Protein AF-0000000084490046 (afdb_homodimer)

Secondary structure (DSSP, 8-state):
---GGG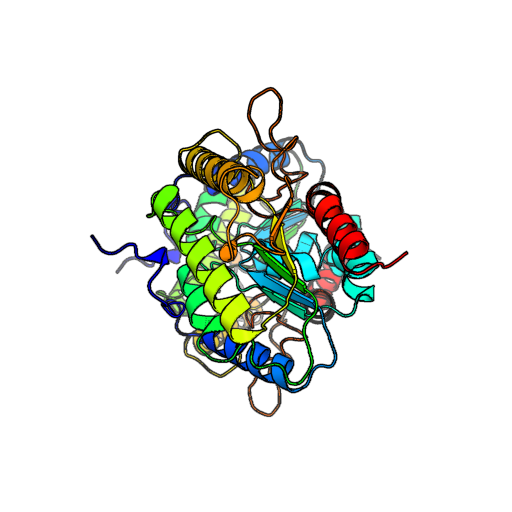S--PPP-SSSS-HHHHHHHHHHHHHHH----EEEEESHHHHHHTTSHHHHHTGGGG-EEEEE-TT--HHHHHHHIIIIIT--SS---EEEEE--TT-TTS-HHHHHHHHHHHHHHHHHHHSS-EEEEEPPPP-SSS--HHHHHHHHHHHHHHHHHH-GGG--TTTTTEEEE---TT-B-TTSPBPTTTBTTSSSBPHHHHHHHHHHHHHHHHHHTT--/---GGGS--PPP-SSSS-HHHHHHHHHHHHHHH----EEEEESHHHHHHTTSHHHHHTGGGG-EEEEE-TT--HHHHHHHIIIIIT--SS---EEEEE--TT-TTS-HHHHHHHHHHHHHHHHHHHSS-EEEEEPPPP-SSS--HHHHHHHHHHHHHHHHHH-GGG--TTTTTEEEE---TT-B-TTSPBPTTTBTTSSSBPHHHHHHHHHHHHHHHHHHTT--

Structure (mmCIF, N/CA/C/O backbone):
data_AF-0000000084490046-model_v1
#
loop_
_entity.id
_entity.type
_entity.pdbx_description
1 polymer Lipase
#
loop_
_atom_site.group_PDB
_atom_site.id
_atom_site.type_symbol
_atom_site.label_atom_id
_atom_site.label_alt_id
_atom_site.label_comp_id
_atom_site.label_asym_id
_atom_site.label_entity_id
_atom_site.label_seq_id
_atom_site.pdbx_PDB_ins_code
_atom_site.Cartn_x
_atom_site.Cartn_y
_atom_site.Cartn_z
_atom_site.occupancy
_atom_site.B_iso_or_equiv
_atom_site.auth_seq_id
_atom_site.auth_comp_id
_atom_site.auth_asym_id
_atom_site.auth_atom_id
_atom_site.pdbx_PDB_model_num
ATOM 1 N N . MET A 1 1 ? -1.605 -8.266 -32.5 1 60.28 1 MET A N 1
ATOM 2 C CA . MET A 1 1 ? -0.76 -7.512 -31.578 1 60.28 1 MET A CA 1
ATOM 3 C C . MET A 1 1 ? -0.162 -8.43 -30.516 1 60.28 1 MET A C 1
ATOM 5 O O . MET A 1 1 ? -0.774 -9.438 -30.141 1 60.28 1 MET A O 1
ATOM 9 N N . ASN A 1 2 ? 1.108 -8.328 -30.219 1 89.94 2 ASN A N 1
ATOM 10 C CA . ASN A 1 2 ? 1.726 -9.289 -29.312 1 89.94 2 ASN A CA 1
ATOM 11 C C . ASN A 1 2 ? 1.212 -9.117 -27.891 1 89.94 2 ASN A C 1
ATOM 13 O O . ASN A 1 2 ? 0.975 -7.996 -27.438 1 89.94 2 ASN A O 1
ATOM 17 N N . ASN A 1 3 ? 0.562 -10.055 -27.297 1 97.56 3 ASN A N 1
ATOM 18 C CA . ASN A 1 3 ? 0.112 -10.086 -25.906 1 97.56 3 ASN A CA 1
ATOM 19 C C . ASN A 1 3 ? 1.196 -9.586 -24.953 1 97.56 3 ASN A C 1
ATOM 21 O O . ASN A 1 3 ? 2.189 -10.281 -24.719 1 97.56 3 ASN A O 1
ATOM 25 N N . PRO A 1 4 ? 1.03 -8.344 -24.469 1 97.94 4 PRO A N 1
ATOM 26 C CA . PRO A 1 4 ? 2.09 -7.805 -23.625 1 97.94 4 PRO A CA 1
ATOM 27 C C . PRO A 1 4 ? 2.312 -8.633 -22.359 1 97.94 4 PRO A C 1
ATOM 29 O O . PRO A 1 4 ? 3.396 -8.594 -21.766 1 97.94 4 PRO A O 1
ATOM 32 N N . CYS A 1 5 ? 1.372 -9.344 -21.922 1 98.56 5 CYS A N 1
ATOM 33 C CA . CYS A 1 5 ? 1.438 -10.109 -20.672 1 98.56 5 CYS A CA 1
ATOM 34 C C . CYS A 1 5 ? 2.436 -11.25 -20.797 1 98.56 5 CYS A C 1
ATOM 36 O O . CYS A 1 5 ? 2.852 -11.828 -19.781 1 98.56 5 CYS A O 1
ATOM 38 N N . VAL A 1 6 ? 2.793 -11.633 -22.016 1 98.69 6 VAL A N 1
ATOM 39 C CA . VAL A 1 6 ? 3.684 -12.773 -22.172 1 98.69 6 VAL A CA 1
ATOM 40 C C . VAL A 1 6 ? 5.082 -12.297 -22.547 1 98.69 6 VAL A C 1
ATOM 42 O O . VAL A 1 6 ? 5.953 -13.102 -22.891 1 98.69 6 VAL A O 1
ATOM 45 N N . ILE A 1 7 ? 5.312 -11.016 -22.547 1 98.62 7 ILE A N 1
ATOM 46 C CA . ILE A 1 7 ? 6.625 -10.43 -22.797 1 98.62 7 ILE A CA 1
ATOM 47 C C . ILE A 1 7 ? 7.242 -9.953 -21.484 1 98.62 7 ILE A C 1
ATOM 49 O O . ILE A 1 7 ? 6.793 -8.961 -20.906 1 98.62 7 ILE A O 1
ATOM 53 N N . PRO A 1 8 ? 8.234 -10.695 -21.047 1 98.75 8 PRO A N 1
ATOM 54 C CA . PRO A 1 8 ? 8.867 -10.258 -19.812 1 98.75 8 PRO A CA 1
ATOM 55 C C . PRO A 1 8 ? 9.289 -8.789 -19.844 1 98.75 8 PRO A C 1
ATOM 57 O O . PRO A 1 8 ? 10.031 -8.375 -20.734 1 98.75 8 PRO A O 1
ATOM 60 N N . THR A 1 9 ? 8.836 -8.016 -18.922 1 98.75 9 THR A N 1
ATOM 61 C CA . THR A 1 9 ? 9.094 -6.578 -18.891 1 98.75 9 THR A CA 1
ATOM 62 C C . THR A 1 9 ? 9.406 -6.109 -17.469 1 98.75 9 THR A C 1
ATOM 64 O O . THR A 1 9 ? 8.648 -6.387 -16.531 1 98.75 9 THR A O 1
ATOM 67 N N . PRO A 1 10 ? 10.523 -5.457 -17.234 1 98.31 10 PRO A N 1
ATOM 68 C CA . PRO A 1 10 ? 10.805 -4.941 -15.891 1 98.31 10 PRO A CA 1
ATOM 69 C C . PRO A 1 10 ? 9.844 -3.826 -15.477 1 98.31 10 PRO A C 1
ATOM 71 O O . PRO A 1 10 ? 9.281 -3.145 -16.328 1 98.31 10 PRO A O 1
ATOM 74 N N . GLY A 1 11 ? 9.664 -3.705 -14.172 1 96.88 11 GLY A N 1
ATOM 75 C CA . GLY A 1 11 ? 8.859 -2.594 -13.688 1 96.88 11 GLY A CA 1
ATOM 76 C C . GLY A 1 11 ? 9.414 -1.238 -14.078 1 96.88 11 GLY A C 1
ATOM 77 O O . GLY A 1 11 ? 10.625 -1.017 -14.008 1 96.88 11 GLY A O 1
ATOM 78 N N . GLU A 1 12 ? 8.562 -0.407 -14.508 1 93.19 12 GLU A N 1
ATOM 79 C CA . GLU A 1 12 ? 9 0.938 -14.867 1 93.19 12 GLU A CA 1
ATOM 80 C C . GLU A 1 12 ? 9.273 1.781 -13.625 1 93.19 12 GLU A C 1
ATOM 82 O O . GLU A 1 12 ? 8.484 1.776 -12.68 1 93.19 12 GLU A O 1
ATOM 87 N N . ASP A 1 13 ? 10.383 2.43 -13.594 1 93.94 13 ASP A N 1
ATOM 88 C CA . ASP A 1 13 ? 10.711 3.34 -12.5 1 93.94 13 ASP A CA 1
ATOM 89 C C . ASP A 1 13 ? 10.25 4.762 -12.812 1 93.94 13 ASP A C 1
ATOM 91 O O . ASP A 1 13 ? 11.07 5.66 -12.992 1 93.94 13 ASP A O 1
ATOM 95 N N . THR A 1 14 ? 9.023 5.023 -12.719 1 87.44 14 THR A N 1
ATOM 96 C CA . THR A 1 14 ? 8.438 6.297 -13.117 1 87.44 14 THR A CA 1
ATOM 97 C C . THR A 1 14 ? 8.836 7.406 -12.148 1 87.44 14 THR A C 1
ATOM 99 O O . THR A 1 14 ? 8.93 8.57 -12.531 1 87.44 14 THR A O 1
ATOM 102 N N . VAL A 1 15 ? 9.133 7.066 -10.953 1 89.62 15 VAL A N 1
ATOM 103 C CA . VAL A 1 15 ? 9.461 8.039 -9.922 1 89.62 15 VAL A CA 1
ATOM 104 C C . VAL A 1 15 ? 10.953 8.359 -9.969 1 89.62 15 VAL A C 1
ATOM 106 O O . VAL A 1 15 ? 11.359 9.516 -9.797 1 89.62 15 VAL A O 1
ATOM 109 N N . GLY A 1 16 ? 11.742 7.379 -10.195 1 94.5 16 GLY A N 1
ATOM 110 C CA . GLY A 1 16 ? 13.18 7.574 -10.281 1 94.5 16 GLY A CA 1
ATOM 111 C C . GLY A 1 16 ? 13.906 7.305 -8.977 1 94.5 16 GLY A C 1
ATOM 112 O O . GLY A 1 16 ? 15.039 7.738 -8.789 1 94.5 16 GLY A O 1
ATOM 113 N N . ASP A 1 17 ? 13.211 6.59 -8.055 1 96.56 17 ASP A N 1
ATOM 114 C CA . ASP A 1 17 ? 13.867 6.312 -6.777 1 96.56 17 ASP A CA 1
ATOM 115 C C . ASP A 1 17 ? 14.375 4.875 -6.723 1 96.56 17 ASP A C 1
ATOM 117 O O . ASP A 1 17 ? 14.859 4.422 -5.684 1 96.56 17 ASP A O 1
ATOM 121 N N . GLY A 1 18 ? 14.234 4.125 -7.793 1 97.88 18 GLY A N 1
ATOM 122 C CA . GLY A 1 18 ? 14.906 2.852 -8.008 1 97.88 18 GLY A CA 1
ATOM 123 C C . GLY A 1 18 ? 14.375 1.741 -7.117 1 97.88 18 GLY A C 1
ATOM 124 O O . GLY A 1 18 ? 15.039 0.719 -6.934 1 97.88 18 GLY A O 1
ATOM 125 N N . ARG A 1 19 ? 13.211 1.891 -6.566 1 98.44 19 ARG A N 1
ATOM 126 C CA . ARG A 1 19 ? 12.719 0.998 -5.523 1 98.44 19 ARG A CA 1
ATOM 127 C C . ARG A 1 19 ? 12.43 -0.391 -6.082 1 98.44 19 ARG A C 1
ATOM 129 O O . ARG A 1 19 ? 12.695 -1.399 -5.422 1 98.44 19 ARG A O 1
ATOM 136 N N . TRP A 1 20 ? 11.906 -0.449 -7.285 1 98.62 20 TRP A N 1
ATOM 137 C CA . TRP A 1 20 ? 11.531 -1.734 -7.867 1 98.62 20 TRP A CA 1
ATOM 138 C C . TRP A 1 20 ? 12.75 -2.633 -8.031 1 98.62 20 TRP A C 1
ATOM 140 O O . TRP A 1 20 ? 12.742 -3.787 -7.598 1 98.62 20 TRP A O 1
ATOM 150 N N . MET A 1 21 ? 13.805 -2.086 -8.586 1 98.69 21 MET A N 1
ATOM 151 C CA . MET A 1 21 ? 15.016 -2.869 -8.805 1 98.69 21 MET A CA 1
ATOM 152 C C . MET A 1 21 ? 15.695 -3.197 -7.477 1 98.69 21 MET A C 1
ATOM 154 O O . MET A 1 21 ? 16.281 -4.266 -7.324 1 98.69 21 MET A O 1
ATOM 158 N N . SER A 1 22 ? 15.578 -2.246 -6.496 1 98.81 22 SER A N 1
ATOM 159 C CA . SER A 1 22 ? 16.125 -2.52 -5.168 1 98.81 22 SER A CA 1
ATOM 160 C C . SER A 1 22 ? 15.43 -3.713 -4.523 1 98.81 22 SER A C 1
ATOM 162 O O . SER A 1 22 ? 16.078 -4.555 -3.9 1 98.81 22 SER A O 1
ATOM 164 N N . MET A 1 23 ? 14.117 -3.822 -4.672 1 98.81 23 MET A N 1
ATOM 165 C CA . MET A 1 23 ? 13.375 -4.953 -4.121 1 98.81 23 MET A CA 1
ATOM 166 C C . MET A 1 23 ? 13.719 -6.242 -4.859 1 98.81 23 MET A C 1
ATOM 168 O O . MET A 1 23 ? 13.922 -7.285 -4.234 1 98.81 23 MET A O 1
ATOM 172 N N . HIS A 1 24 ? 13.781 -6.133 -6.203 1 98.81 24 HIS A N 1
ATOM 173 C CA . HIS A 1 24 ? 14.203 -7.293 -6.984 1 98.81 24 HIS A CA 1
ATOM 174 C C . HIS A 1 24 ? 15.562 -7.805 -6.527 1 98.81 24 HIS A C 1
ATOM 176 O O . HIS A 1 24 ? 15.742 -9.008 -6.336 1 98.81 24 HIS A O 1
ATOM 182 N N . ALA A 1 25 ? 16.516 -6.887 -6.328 1 98.75 25 ALA A N 1
ATOM 183 C CA . ALA A 1 25 ? 17.844 -7.262 -5.883 1 98.75 25 ALA A CA 1
ATOM 184 C C . ALA A 1 25 ? 17.797 -7.945 -4.516 1 98.75 25 ALA A C 1
ATOM 186 O O . ALA A 1 25 ? 18.484 -8.945 -4.293 1 98.75 25 ALA A O 1
ATOM 187 N N . ARG A 1 26 ? 17.062 -7.418 -3.676 1 98.69 26 ARG A N 1
ATOM 188 C CA . ARG A 1 26 ? 16.922 -8.016 -2.352 1 98.69 26 ARG A CA 1
ATOM 189 C C . ARG A 1 26 ? 16.359 -9.43 -2.443 1 98.69 26 ARG A C 1
ATOM 191 O O . ARG A 1 26 ? 16.844 -10.344 -1.777 1 98.69 26 ARG A O 1
ATOM 198 N N . PHE A 1 27 ? 15.312 -9.594 -3.299 1 98.75 27 PHE A N 1
ATOM 199 C CA . PHE A 1 27 ? 14.664 -10.898 -3.443 1 98.75 27 PHE A CA 1
ATOM 200 C C . PHE A 1 27 ? 15.633 -11.914 -4.047 1 98.75 27 PHE A C 1
ATOM 202 O O . PHE A 1 27 ? 15.648 -13.078 -3.641 1 98.75 27 PHE A O 1
ATOM 209 N N . MET A 1 28 ? 16.438 -11.461 -4.977 1 98.5 28 MET A N 1
ATOM 210 C CA . MET A 1 28 ? 17.453 -12.344 -5.547 1 98.5 28 MET A CA 1
ATOM 211 C C . MET A 1 28 ? 18.422 -12.828 -4.477 1 98.5 28 MET A C 1
ATOM 213 O O . MET A 1 28 ? 18.781 -14.008 -4.441 1 98.5 28 MET A O 1
ATOM 217 N N . GLN A 1 29 ? 18.797 -11.898 -3.676 1 98.06 29 GLN A N 1
ATOM 218 C CA . GLN A 1 29 ? 19.719 -12.25 -2.6 1 98.06 29 GLN A CA 1
ATOM 219 C C . GLN A 1 29 ? 19.062 -13.195 -1.6 1 98.06 29 GLN A C 1
ATOM 221 O O . GLN A 1 29 ? 19.688 -14.164 -1.149 1 98.06 29 GLN A O 1
ATOM 226 N N . GLU A 1 30 ? 17.859 -12.969 -1.273 1 97.5 30 GLU A N 1
ATOM 227 C CA . GLU A 1 30 ? 17.125 -13.836 -0.354 1 97.5 30 GLU A CA 1
ATOM 228 C C . GLU A 1 30 ? 16.969 -15.242 -0.922 1 97.5 30 GLU A C 1
ATOM 230 O O . GLU A 1 30 ? 17.109 -16.234 -0.197 1 97.5 30 GLU A O 1
ATOM 235 N N . ALA A 1 31 ? 16.688 -15.289 -2.174 1 97.56 31 ALA A N 1
ATOM 236 C CA . ALA A 1 31 ? 16.531 -16.594 -2.826 1 97.56 31 ALA A CA 1
ATOM 237 C C . ALA A 1 31 ? 17.797 -17.422 -2.691 1 97.56 31 ALA A C 1
ATOM 239 O O . ALA A 1 31 ? 17.734 -18.625 -2.438 1 97.56 31 ALA A O 1
ATOM 240 N N . LYS A 1 32 ? 18.906 -16.844 -2.77 1 96.5 32 LYS A N 1
ATOM 241 C CA . LYS A 1 32 ? 20.188 -17.531 -2.789 1 96.5 32 LYS A CA 1
ATOM 242 C C . LYS A 1 32 ? 20.625 -17.922 -1.381 1 96.5 32 LYS A C 1
ATOM 244 O O . LYS A 1 32 ? 21.438 -18.828 -1.205 1 96.5 32 LYS A O 1
ATOM 249 N N . THR A 1 33 ? 20.062 -17.234 -0.429 1 95.81 33 THR A N 1
ATOM 250 C CA . THR A 1 33 ? 20.625 -17.422 0.901 1 95.81 33 THR A CA 1
ATOM 251 C C . THR A 1 33 ? 19.609 -18.062 1.839 1 95.81 33 THR A C 1
ATOM 253 O O . THR A 1 33 ? 19.953 -18.422 2.969 1 95.81 33 THR A O 1
ATOM 256 N N . THR A 1 34 ? 18.453 -18.266 1.389 1 93 34 THR A N 1
ATOM 257 C CA . THR A 1 34 ? 17.391 -18.734 2.281 1 93 34 THR A CA 1
ATOM 258 C C . THR A 1 34 ? 17.375 -20.266 2.355 1 93 34 THR A C 1
ATOM 260 O O . THR A 1 34 ? 17.953 -20.938 1.499 1 93 34 THR A O 1
ATOM 263 N N . GLU A 1 35 ? 16.688 -20.75 3.441 1 94.56 35 GLU A N 1
ATOM 264 C CA . GLU A 1 35 ? 16.406 -22.172 3.57 1 94.56 35 GLU A CA 1
ATOM 265 C C . GLU A 1 35 ? 14.906 -22.438 3.414 1 94.56 35 GLU A C 1
ATOM 267 O O . GLU A 1 35 ? 14.469 -23.594 3.498 1 94.56 35 GLU A O 1
ATOM 272 N N . SER A 1 36 ? 14.188 -21.422 3.109 1 95.31 36 SER A N 1
ATOM 273 C CA . SER A 1 36 ? 12.742 -21.547 2.932 1 95.31 36 SER A CA 1
ATOM 274 C C . SER A 1 36 ? 12.406 -22.359 1.684 1 95.31 36 SER A C 1
ATOM 276 O O . SER A 1 36 ? 13.078 -22.234 0.659 1 95.31 36 SER A O 1
ATOM 278 N N . GLU A 1 37 ? 11.312 -23.125 1.778 1 96.88 37 GLU A N 1
ATOM 279 C CA . GLU A 1 37 ? 10.953 -24 0.67 1 96.88 37 GLU A CA 1
ATOM 280 C C . GLU A 1 37 ? 9.648 -23.562 0.018 1 96.88 37 GLU A C 1
ATOM 282 O O . GLU A 1 37 ? 9.125 -24.25 -0.867 1 96.88 37 GLU A O 1
ATOM 287 N N . ILE A 1 38 ? 9.062 -22.469 0.52 1 98.12 38 ILE A N 1
ATOM 288 C CA . ILE A 1 38 ? 7.805 -21.938 0.001 1 98.12 38 ILE A CA 1
ATOM 289 C C . ILE A 1 38 ? 7.969 -20.453 -0.332 1 98.12 38 ILE A C 1
ATOM 291 O O . ILE A 1 38 ? 8.531 -19.703 0.456 1 98.12 38 ILE A O 1
ATOM 295 N N . VAL A 1 39 ? 7.516 -20.047 -1.464 1 98.5 39 VAL A N 1
ATOM 296 C CA . VAL A 1 39 ? 7.621 -18.641 -1.855 1 98.5 39 VAL A CA 1
ATOM 297 C C . VAL A 1 39 ? 6.27 -18.141 -2.357 1 98.5 39 VAL A C 1
ATOM 299 O O . VAL A 1 39 ? 5.59 -18.828 -3.125 1 98.5 39 VAL A O 1
ATOM 302 N N . PHE A 1 40 ? 5.824 -17.062 -1.819 1 98.88 40 PHE A N 1
ATOM 303 C CA . PHE A 1 40 ? 4.734 -16.281 -2.383 1 98.88 40 PHE A CA 1
ATOM 304 C C . PHE A 1 40 ? 5.27 -15.219 -3.346 1 98.88 40 PHE A C 1
ATOM 306 O O . PHE A 1 40 ? 6.199 -14.484 -3.014 1 98.88 40 PHE A O 1
ATOM 313 N N . ILE A 1 41 ? 4.746 -15.125 -4.559 1 98.94 41 ILE A N 1
ATOM 314 C CA . ILE A 1 41 ? 5.219 -14.156 -5.539 1 98.94 41 ILE A CA 1
ATOM 315 C C . ILE A 1 41 ? 4.023 -13.484 -6.211 1 98.94 41 ILE A C 1
ATOM 317 O O . ILE A 1 41 ? 3.025 -14.133 -6.52 1 98.94 41 ILE A O 1
ATOM 321 N N . GLY A 1 42 ? 4.078 -12.141 -6.32 1 98.88 42 GLY A N 1
ATOM 322 C CA . GLY A 1 42 ? 2.947 -11.461 -6.934 1 98.88 42 GLY A CA 1
ATOM 323 C C . GLY A 1 42 ? 2.977 -9.953 -6.738 1 98.88 42 GLY A C 1
ATOM 324 O O . GLY A 1 42 ? 4.043 -9.344 -6.773 1 98.88 42 GLY A O 1
ATOM 325 N N . ASP A 1 43 ? 1.81 -9.367 -6.645 1 98.81 43 ASP A N 1
ATOM 326 C CA . ASP A 1 43 ? 1.662 -7.91 -6.645 1 98.81 43 ASP A CA 1
ATOM 327 C C . ASP A 1 43 ? 1.486 -7.375 -5.227 1 98.81 43 ASP A C 1
ATOM 329 O O . ASP A 1 43 ? 2.051 -7.926 -4.277 1 98.81 43 ASP A O 1
ATOM 333 N N . SER A 1 44 ? 0.809 -6.242 -5.023 1 98.75 44 SER A N 1
ATOM 334 C CA . SER A 1 44 ? 0.678 -5.559 -3.74 1 98.75 44 SER A CA 1
ATOM 335 C C . SER A 1 44 ? -0.131 -6.395 -2.752 1 98.75 44 SER A C 1
ATOM 337 O O . SER A 1 44 ? 0.058 -6.285 -1.538 1 98.75 44 SER A O 1
ATOM 339 N N . ILE A 1 45 ? -1.032 -7.238 -3.291 1 98.88 45 ILE A N 1
ATOM 340 C CA . ILE A 1 45 ? -1.843 -8.055 -2.396 1 98.88 45 ILE A CA 1
ATOM 341 C C . ILE A 1 45 ? -0.955 -9.07 -1.678 1 98.88 45 ILE A C 1
ATOM 343 O O . ILE A 1 45 ? -1.083 -9.266 -0.467 1 98.88 45 ILE A O 1
ATOM 347 N N . ILE A 1 46 ? -0.044 -9.664 -2.389 1 98.88 46 ILE A N 1
ATOM 348 C CA . ILE A 1 46 ? 0.934 -10.555 -1.775 1 98.88 46 ILE A CA 1
ATOM 349 C C . ILE A 1 46 ? 1.86 -9.758 -0.861 1 98.88 46 ILE A C 1
ATOM 351 O O . ILE A 1 46 ? 2.094 -10.141 0.287 1 98.88 46 ILE A O 1
ATOM 355 N N . GLN A 1 47 ? 2.342 -8.617 -1.371 1 98.81 47 GLN A N 1
ATOM 356 C CA . GLN A 1 47 ? 3.277 -7.789 -0.619 1 98.81 47 GLN A CA 1
ATOM 357 C C . GLN A 1 47 ? 2.721 -7.438 0.757 1 98.81 47 GLN A C 1
ATOM 359 O O . GLN A 1 47 ? 3.385 -7.645 1.774 1 98.81 47 GLN A O 1
ATOM 364 N N . GLN A 1 48 ? 1.499 -7.023 0.766 1 98.38 48 GLN A N 1
ATOM 365 C CA . GLN A 1 48 ? 0.918 -6.508 2.002 1 98.38 48 GLN A CA 1
ATOM 366 C C . GLN A 1 48 ? 0.482 -7.645 2.92 1 98.38 48 GLN A C 1
ATOM 368 O O . GLN A 1 48 ? 0.29 -7.441 4.121 1 98.38 48 GLN A O 1
ATOM 373 N N . MET A 1 49 ? 0.361 -8.805 2.42 1 98.38 49 MET A N 1
ATOM 374 C CA . MET A 1 49 ? -0.037 -9.953 3.229 1 98.38 49 MET A CA 1
ATOM 375 C C . MET A 1 49 ? 0.949 -10.188 4.371 1 98.38 49 MET A C 1
ATOM 377 O O . MET A 1 49 ? 0.566 -10.656 5.441 1 98.38 49 MET A O 1
ATOM 381 N N . GLN A 1 50 ? 2.213 -9.836 4.203 1 97.19 50 GLN A N 1
ATOM 382 C CA . GLN A 1 50 ? 3.254 -10.086 5.195 1 97.19 50 GLN A CA 1
ATOM 383 C C . GLN A 1 50 ? 2.963 -9.344 6.496 1 97.19 50 GLN A C 1
ATOM 385 O O . GLN A 1 50 ? 3.533 -9.664 7.543 1 97.19 50 GLN A O 1
ATOM 390 N N . PHE A 1 51 ? 2.045 -8.383 6.422 1 96.38 51 PHE A N 1
ATOM 391 C CA . PHE A 1 51 ? 1.739 -7.598 7.609 1 96.38 51 PHE A CA 1
ATOM 392 C C . PHE A 1 51 ? 0.429 -8.055 8.242 1 96.38 51 PHE A C 1
ATOM 394 O O . PHE A 1 51 ? -0.021 -7.488 9.234 1 96.38 51 PHE A O 1
ATOM 401 N N . SER A 1 52 ? -0.199 -9.055 7.727 1 97.25 52 SER A N 1
ATOM 402 C CA . SER A 1 52 ? -1.488 -9.531 8.211 1 97.25 52 SER A CA 1
ATOM 403 C C . SER A 1 52 ? -1.313 -10.5 9.375 1 97.25 52 SER A C 1
ATOM 405 O O . SER A 1 52 ? -0.256 -11.117 9.523 1 97.25 52 SER A O 1
ATOM 407 N N . THR A 1 53 ? -2.35 -10.609 10.117 1 96.62 53 THR A N 1
ATOM 408 C CA . THR A 1 53 ? -2.404 -11.617 11.172 1 96.62 53 THR A CA 1
ATOM 409 C C . THR A 1 53 ? -2.287 -13.023 10.586 1 96.62 53 THR A C 1
ATOM 411 O O . THR A 1 53 ? -1.612 -13.883 11.156 1 96.62 53 THR A O 1
ATOM 414 N N . LEU A 1 54 ? -2.916 -13.266 9.477 1 98.12 54 LEU A N 1
ATOM 415 C CA . LEU A 1 54 ? -2.848 -14.562 8.812 1 98.12 54 LEU A CA 1
ATOM 416 C C . LEU A 1 54 ? -1.4 -14.953 8.539 1 98.12 54 LEU A C 1
ATOM 418 O O . LEU A 1 54 ? -1 -16.094 8.797 1 98.12 54 LEU A O 1
ATOM 422 N N . TRP A 1 55 ? -0.643 -14 8.016 1 97.88 55 TRP A N 1
ATOM 423 C CA . TRP A 1 55 ? 0.76 -14.258 7.711 1 97.88 55 TRP A CA 1
ATOM 424 C C . TRP A 1 55 ? 1.554 -14.523 8.984 1 97.88 55 TRP A C 1
ATOM 426 O O . TRP A 1 55 ? 2.258 -15.531 9.094 1 97.88 55 TRP A O 1
ATOM 436 N N . ASN A 1 56 ? 1.391 -13.633 9.969 1 95.94 56 ASN A N 1
ATOM 437 C CA . ASN A 1 56 ? 2.223 -13.656 11.164 1 95.94 56 ASN A CA 1
ATOM 438 C C . ASN A 1 56 ? 1.902 -14.859 12.047 1 95.94 56 ASN A C 1
ATOM 440 O O . ASN A 1 56 ? 2.793 -15.414 12.688 1 95.94 56 ASN A O 1
ATOM 444 N N . GLU A 1 57 ? 0.685 -15.297 12.008 1 95.94 57 GLU A N 1
ATOM 445 C CA . GLU A 1 57 ? 0.279 -16.344 12.945 1 95.94 57 GLU A CA 1
ATOM 446 C C . GLU A 1 57 ? 0.279 -17.719 12.281 1 95.94 57 GLU A C 1
ATOM 448 O O . GLU A 1 57 ? 0.4 -18.734 12.961 1 95.94 57 GLU A O 1
ATOM 453 N N . LYS A 1 58 ? 0.125 -17.734 10.992 1 96.38 58 LYS A N 1
ATOM 454 C CA . LYS A 1 58 ? -0.034 -19.031 10.336 1 96.38 58 LYS A CA 1
ATOM 455 C C . LYS A 1 58 ? 1.006 -19.219 9.234 1 96.38 58 LYS A C 1
ATOM 457 O O . LYS A 1 58 ? 1.959 -19.984 9.398 1 96.38 58 LYS A O 1
ATOM 462 N N . ILE A 1 59 ? 1.038 -18.375 8.266 1 96.62 59 ILE A N 1
ATOM 463 C CA . ILE A 1 59 ? 1.799 -18.594 7.039 1 96.62 59 ILE A CA 1
ATOM 464 C C . ILE A 1 59 ? 3.293 -18.547 7.344 1 96.62 59 ILE A C 1
ATOM 466 O O . ILE A 1 59 ? 4.07 -19.344 6.812 1 96.62 59 ILE A O 1
ATOM 470 N N . SER A 1 60 ? 3.633 -17.625 8.219 1 92.88 60 SER A N 1
ATOM 471 C CA . SER A 1 60 ? 5.051 -17.422 8.492 1 92.88 60 SER A CA 1
ATOM 472 C C . SER A 1 60 ? 5.664 -18.672 9.141 1 92.88 60 SER A C 1
ATOM 474 O O . SER A 1 60 ? 6.863 -18.922 9 1 92.88 60 SER A O 1
ATOM 476 N N . SER A 1 61 ? 4.898 -19.469 9.852 1 93.19 61 SER A N 1
ATOM 477 C CA . SER A 1 61 ? 5.383 -20.672 10.516 1 93.19 61 SER A CA 1
ATOM 478 C C . SER A 1 61 ? 5.84 -21.719 9.508 1 93.19 61 SER A C 1
ATOM 480 O O . SER A 1 61 ? 6.574 -22.641 9.852 1 93.19 61 SER A O 1
ATOM 482 N N . LEU A 1 62 ? 5.434 -21.562 8.281 1 94.06 62 LEU A N 1
ATOM 483 C CA . LEU A 1 62 ? 5.84 -22.484 7.215 1 94.06 62 LEU A CA 1
ATOM 484 C C . LEU A 1 62 ? 7.176 -22.047 6.613 1 94.06 62 LEU A C 1
ATOM 486 O O . LEU A 1 62 ? 7.648 -22.641 5.648 1 94.06 62 LEU A O 1
ATOM 490 N N . HIS A 1 63 ? 7.754 -20.953 7.121 1 91.94 63 HIS A N 1
ATOM 491 C CA . HIS A 1 63 ? 9.039 -20.422 6.672 1 91.94 63 HIS A CA 1
ATOM 492 C C . HIS A 1 63 ? 8.992 -20.031 5.199 1 91.94 63 HIS A C 1
ATOM 494 O O . HIS A 1 63 ? 9.828 -20.484 4.41 1 91.94 63 HIS A O 1
ATOM 500 N N . CYS A 1 64 ? 8.07 -19.219 4.879 1 96.06 64 CYS A N 1
ATOM 501 C CA . CYS A 1 64 ? 7.816 -18.797 3.506 1 96.06 64 CYS A CA 1
ATOM 502 C C . CYS A 1 64 ? 8.523 -17.484 3.193 1 96.06 64 CYS A C 1
ATOM 504 O O . CYS A 1 64 ? 8.836 -16.719 4.102 1 96.06 64 CYS A O 1
ATOM 506 N N . LEU A 1 65 ? 8.781 -17.219 1.957 1 97.94 65 LEU A N 1
ATOM 507 C CA . LEU A 1 65 ? 9.266 -15.938 1.446 1 97.94 65 LEU A CA 1
ATOM 508 C C . LEU A 1 65 ? 8.125 -15.141 0.812 1 97.94 65 LEU A C 1
ATOM 510 O O . LEU A 1 65 ? 7.176 -15.719 0.282 1 97.94 65 LEU A O 1
ATOM 514 N N . ASN A 1 66 ? 8.188 -13.883 0.94 1 98.62 66 ASN A N 1
ATOM 515 C CA . ASN A 1 66 ? 7.234 -12.977 0.298 1 98.62 66 ASN A CA 1
ATOM 516 C C . ASN A 1 66 ? 7.906 -12.133 -0.778 1 98.62 66 ASN A C 1
ATOM 518 O O . ASN A 1 66 ? 8.641 -11.188 -0.466 1 98.62 66 ASN A O 1
ATOM 522 N N . PHE A 1 67 ? 7.613 -12.406 -1.994 1 98.88 67 PHE A N 1
ATOM 523 C CA . PHE A 1 67 ? 8.172 -11.711 -3.148 1 98.88 67 PHE A CA 1
ATOM 524 C C . PHE A 1 67 ? 7.094 -10.891 -3.861 1 98.88 67 PHE A C 1
ATOM 526 O O . PHE A 1 67 ? 7.023 -10.891 -5.09 1 98.88 67 PHE A O 1
ATOM 533 N N . GLY A 1 68 ? 6.258 -10.258 -3.066 1 98.88 68 GLY A N 1
ATOM 534 C CA . GLY A 1 68 ? 5.305 -9.312 -3.619 1 98.88 68 GLY A CA 1
ATOM 535 C C . GLY A 1 68 ? 5.91 -7.945 -3.887 1 98.88 68 GLY A C 1
ATOM 536 O O . GLY A 1 68 ? 6.684 -7.434 -3.072 1 98.88 68 GLY A O 1
ATOM 537 N N . ILE A 1 69 ? 5.598 -7.367 -5.043 1 98.81 69 ILE A N 1
ATOM 538 C CA . ILE A 1 69 ? 5.977 -5.988 -5.336 1 98.81 69 ILE A CA 1
ATOM 539 C C . ILE A 1 69 ? 4.742 -5.195 -5.762 1 98.81 69 ILE A C 1
ATOM 541 O O . ILE A 1 69 ? 4.004 -5.617 -6.652 1 98.81 69 ILE A O 1
ATOM 545 N N . GLY A 1 70 ? 4.555 -4.078 -5.105 1 98.06 70 GLY A N 1
ATOM 546 C CA . GLY A 1 70 ? 3.402 -3.229 -5.371 1 98.06 70 GLY A CA 1
ATOM 547 C C . GLY A 1 70 ? 3.285 -2.826 -6.832 1 98.06 70 GLY A C 1
ATOM 548 O O . GLY A 1 70 ? 4.262 -2.383 -7.438 1 98.06 70 GLY A O 1
ATOM 549 N N . GLY A 1 71 ? 2.07 -2.996 -7.406 1 97.44 71 GLY A N 1
ATOM 550 C CA . GLY A 1 71 ? 1.772 -2.504 -8.742 1 97.44 71 GLY A CA 1
ATOM 551 C C . GLY A 1 71 ? 2.182 -3.469 -9.836 1 97.44 71 GLY A C 1
ATOM 552 O O . GLY A 1 71 ? 1.889 -3.242 -11.016 1 97.44 71 GLY A O 1
ATOM 553 N N . ASP A 1 72 ? 2.844 -4.574 -9.461 1 98.69 72 ASP A N 1
ATOM 554 C CA . ASP A 1 72 ? 3.342 -5.5 -10.477 1 98.69 72 ASP A CA 1
ATOM 555 C C . ASP A 1 72 ? 2.201 -6.027 -11.344 1 98.69 72 ASP A C 1
ATOM 557 O O . ASP A 1 72 ? 1.115 -6.32 -10.844 1 98.69 72 ASP A O 1
ATOM 561 N N . ARG A 1 73 ? 2.521 -6.125 -12.562 1 98.62 73 ARG A N 1
ATOM 562 C CA . ARG A 1 73 ? 1.713 -6.789 -13.578 1 98.62 73 ARG A CA 1
ATOM 563 C C . ARG A 1 73 ? 2.26 -8.18 -13.883 1 98.62 73 ARG A C 1
ATOM 565 O O . ARG A 1 73 ? 3.344 -8.547 -13.422 1 98.62 73 ARG A O 1
ATOM 572 N N . VAL A 1 74 ? 1.513 -8.875 -14.656 1 98.88 74 VAL A N 1
ATOM 573 C CA . VAL A 1 74 ? 1.879 -10.242 -15.008 1 98.88 74 VAL A CA 1
ATOM 574 C C . VAL A 1 74 ? 3.271 -10.266 -15.641 1 98.88 74 VAL A C 1
ATOM 576 O O . VAL A 1 74 ? 4.133 -11.047 -15.227 1 98.88 74 VAL A O 1
ATOM 579 N N . GLU A 1 75 ? 3.535 -9.352 -16.516 1 98.88 75 GLU A N 1
ATOM 580 C CA . GLU A 1 75 ? 4.797 -9.352 -17.25 1 98.88 75 GLU A CA 1
ATOM 581 C C . GLU A 1 75 ? 5.957 -8.914 -16.359 1 98.88 75 GLU A C 1
ATOM 583 O O . GLU A 1 75 ? 7.117 -9.203 -16.656 1 98.88 75 GLU A O 1
ATOM 588 N N . ASN A 1 76 ? 5.676 -8.148 -15.336 1 98.88 76 ASN A N 1
ATOM 589 C CA . ASN A 1 76 ? 6.715 -7.809 -14.375 1 98.88 76 ASN A CA 1
ATOM 590 C C . ASN A 1 76 ? 7.188 -9.031 -13.594 1 98.88 76 ASN A C 1
ATOM 592 O O . ASN A 1 76 ? 8.391 -9.242 -13.43 1 98.88 76 ASN A O 1
ATOM 596 N N . VAL A 1 77 ? 6.23 -9.836 -13.133 1 98.94 77 VAL A N 1
ATOM 597 C CA . VAL A 1 77 ? 6.555 -11.062 -12.414 1 98.94 77 VAL A CA 1
ATOM 598 C C . VAL A 1 77 ? 7.312 -12.016 -13.328 1 98.94 77 VAL A C 1
ATOM 600 O O . VAL A 1 77 ? 8.289 -12.641 -12.914 1 98.94 77 VAL A O 1
ATOM 603 N N . LEU A 1 78 ? 6.82 -12.078 -14.578 1 98.94 78 LEU A N 1
ATOM 604 C CA . LEU A 1 78 ? 7.496 -12.914 -15.562 1 98.94 78 LEU A CA 1
ATOM 605 C C . LEU A 1 78 ? 8.961 -12.516 -15.711 1 98.94 78 LEU A C 1
ATOM 607 O O . LEU A 1 78 ? 9.844 -13.367 -15.695 1 98.94 78 LEU A O 1
ATOM 611 N N . TRP A 1 79 ? 9.219 -11.258 -15.82 1 98.94 79 TRP A N 1
ATOM 612 C CA . TRP A 1 79 ? 10.578 -10.75 -15.945 1 98.94 79 TRP A CA 1
ATOM 613 C C . TRP A 1 79 ? 11.406 -11.109 -14.719 1 98.94 79 TRP A C 1
ATOM 615 O O . TRP A 1 79 ? 12.555 -11.539 -14.836 1 98.94 79 TRP A O 1
ATOM 625 N N . ARG A 1 80 ? 10.867 -10.914 -13.523 1 98.94 80 ARG A N 1
ATOM 626 C CA . ARG A 1 80 ? 11.578 -11.203 -12.281 1 98.94 80 ARG A CA 1
ATOM 627 C C . ARG A 1 80 ? 11.992 -12.664 -12.219 1 98.94 80 ARG A C 1
ATOM 629 O O . ARG A 1 80 ? 13.125 -12.977 -11.836 1 98.94 80 ARG A O 1
ATOM 636 N N . ILE A 1 81 ? 11.117 -13.531 -12.602 1 98.81 81 ILE A N 1
ATOM 637 C CA . ILE A 1 81 ? 11.383 -14.969 -12.602 1 98.81 81 ILE A CA 1
ATOM 638 C C . ILE A 1 81 ? 12.523 -15.281 -13.562 1 98.81 81 ILE A C 1
ATOM 640 O O . ILE A 1 81 ? 13.43 -16.047 -13.227 1 98.81 81 ILE A O 1
ATOM 644 N N . GLN A 1 82 ? 12.5 -14.641 -14.672 1 98.75 82 GLN A N 1
ATOM 645 C CA . GLN A 1 82 ? 13.516 -14.891 -15.68 1 98.75 82 GLN A CA 1
ATOM 646 C C . GLN A 1 82 ? 14.836 -14.219 -15.32 1 98.75 82 GLN A C 1
ATOM 648 O O . GLN A 1 82 ? 15.867 -14.5 -15.93 1 98.75 82 GLN A O 1
ATOM 653 N N . ASN A 1 83 ? 14.789 -13.367 -14.352 1 98.62 83 ASN A N 1
ATOM 654 C CA . ASN A 1 83 ? 15.984 -12.609 -14.008 1 98.62 83 ASN A CA 1
ATOM 655 C C . ASN A 1 83 ? 16.422 -12.883 -12.57 1 98.62 83 ASN A C 1
ATOM 657 O O . ASN A 1 83 ? 16.781 -11.953 -11.836 1 98.62 83 ASN A O 1
ATOM 661 N N . GLY A 1 84 ? 16.281 -14.039 -12.133 1 98.19 84 GLY A N 1
ATOM 662 C CA . GLY A 1 84 ? 17.094 -14.516 -11.023 1 98.19 84 GLY A CA 1
ATOM 663 C C . GLY A 1 84 ? 16.312 -14.68 -9.734 1 98.19 84 GLY A C 1
ATOM 664 O O . GLY A 1 84 ? 16.812 -15.227 -8.758 1 98.19 84 GLY A O 1
ATOM 665 N N . GLU A 1 85 ? 15.023 -14.328 -9.664 1 97.94 85 GLU A N 1
ATOM 666 C CA . GLU A 1 85 ? 14.32 -14.312 -8.383 1 97.94 85 GLU A CA 1
ATOM 667 C C . GLU A 1 85 ? 13.977 -15.727 -7.918 1 97.94 85 GLU A C 1
ATOM 669 O O . GLU A 1 85 ? 13.648 -15.938 -6.75 1 97.94 85 GLU A O 1
ATOM 674 N N . LEU A 1 86 ? 14.047 -16.688 -8.844 1 98.12 86 LEU A N 1
ATOM 675 C CA . LEU A 1 86 ? 13.75 -18.047 -8.43 1 98.12 86 LEU A CA 1
ATOM 676 C C . LEU A 1 86 ? 15.008 -18.922 -8.469 1 98.12 86 LEU A C 1
ATOM 678 O O . LEU A 1 86 ? 14.914 -20.141 -8.555 1 98.12 86 LEU A O 1
ATOM 682 N N . ASP A 1 87 ? 16.172 -18.297 -8.453 1 97.62 87 ASP A N 1
ATOM 683 C CA . ASP A 1 87 ? 17.422 -19.047 -8.398 1 97.62 87 ASP A CA 1
ATOM 684 C C . ASP A 1 87 ? 17.734 -19.5 -6.973 1 97.62 87 ASP A C 1
ATOM 686 O O . ASP A 1 87 ? 18.703 -19.031 -6.379 1 97.62 87 ASP A O 1
ATOM 690 N N . PHE A 1 88 ? 16.984 -20.406 -6.527 1 97.25 88 PHE A N 1
ATOM 691 C CA . PHE A 1 88 ? 17.125 -20.922 -5.168 1 97.25 88 PHE A CA 1
ATOM 692 C C . PHE A 1 88 ? 18.203 -21.984 -5.098 1 97.25 88 PHE A C 1
ATOM 694 O O . PHE A 1 88 ? 18.438 -22.719 -6.066 1 97.25 88 PHE A O 1
ATOM 701 N N . ASN A 1 89 ? 18.797 -22.062 -3.975 1 95.25 89 ASN A N 1
ATOM 702 C CA . ASN A 1 89 ? 19.781 -23.125 -3.725 1 95.25 89 ASN A CA 1
ATOM 703 C C . ASN A 1 89 ? 19.156 -24.328 -3.043 1 95.25 89 ASN A C 1
ATOM 705 O O . ASN A 1 89 ? 19.828 -25.328 -2.795 1 95.25 89 ASN A O 1
ATOM 709 N N . VAL A 1 90 ? 17.938 -24.219 -2.711 1 95.69 90 VAL A N 1
ATOM 710 C CA . VAL A 1 90 ? 17.188 -25.297 -2.088 1 95.69 90 VAL A CA 1
ATOM 711 C C . VAL A 1 90 ? 16 -25.688 -2.977 1 95.69 90 VAL A C 1
ATOM 713 O O . VAL A 1 90 ? 15.578 -24.906 -3.83 1 95.69 90 VAL A O 1
ATOM 716 N N . LYS A 1 91 ? 15.578 -26.875 -2.736 1 96.25 91 LYS A N 1
ATOM 717 C CA . LYS A 1 91 ? 14.414 -27.328 -3.5 1 96.25 91 LYS A CA 1
ATOM 718 C C . LYS A 1 91 ? 13.141 -26.656 -2.996 1 96.25 91 LYS A C 1
ATOM 720 O O . LYS A 1 91 ? 12.789 -26.797 -1.822 1 96.25 91 LYS A O 1
ATOM 725 N N . ILE A 1 92 ? 12.477 -25.938 -3.803 1 97.88 92 ILE A N 1
ATOM 726 C CA . ILE A 1 92 ? 11.211 -25.281 -3.48 1 97.88 92 ILE A CA 1
ATOM 727 C C . ILE A 1 92 ? 10.062 -26.281 -3.633 1 97.88 92 ILE A C 1
ATOM 729 O O . ILE A 1 92 ? 9.969 -26.969 -4.645 1 97.88 92 ILE A O 1
ATOM 733 N N . LYS A 1 93 ? 9.242 -26.281 -2.66 1 97.69 93 LYS A N 1
ATOM 734 C CA . LYS A 1 93 ? 8.156 -27.25 -2.643 1 97.69 93 LYS A CA 1
ATOM 735 C C . LYS A 1 93 ? 6.863 -26.641 -3.186 1 97.69 93 LYS A C 1
ATOM 737 O O . LYS A 1 93 ? 6.031 -27.344 -3.76 1 97.69 93 LYS A O 1
ATOM 742 N N . ALA A 1 94 ? 6.73 -25.359 -2.941 1 98.56 94 ALA A N 1
ATOM 743 C CA . ALA A 1 94 ? 5.484 -24.719 -3.375 1 98.56 94 ALA A CA 1
ATOM 744 C C . ALA A 1 94 ? 5.699 -23.25 -3.691 1 98.56 94 ALA A C 1
ATOM 746 O O . ALA A 1 94 ? 6.488 -22.578 -3.029 1 98.56 94 ALA A O 1
ATOM 747 N N . VAL A 1 95 ? 4.996 -22.781 -4.66 1 98.81 95 VAL A N 1
ATOM 748 C CA . VAL A 1 95 ? 4.914 -21.375 -5.043 1 98.81 95 VAL A CA 1
ATOM 749 C C . VAL A 1 95 ? 3.455 -20.938 -5.047 1 98.81 95 VAL A C 1
ATOM 751 O O . VAL A 1 95 ? 2.6 -21.578 -5.652 1 98.81 95 VAL A O 1
ATOM 754 N N . VAL A 1 96 ? 3.158 -19.906 -4.348 1 98.88 96 VAL A N 1
ATOM 755 C CA . VAL A 1 96 ? 1.863 -19.25 -4.461 1 98.88 96 VAL A CA 1
ATOM 756 C C . VAL A 1 96 ? 1.98 -18.031 -5.383 1 98.88 96 VAL A C 1
ATOM 758 O O . VAL A 1 96 ? 2.725 -17.094 -5.09 1 98.88 96 VAL A O 1
ATOM 761 N N . LEU A 1 97 ? 1.291 -18.078 -6.469 1 98.94 97 LEU A N 1
ATOM 762 C CA . LEU A 1 97 ? 1.331 -17.031 -7.484 1 98.94 97 LEU A CA 1
ATOM 763 C C . LEU A 1 97 ? 0.039 -16.219 -7.484 1 98.94 97 LEU A C 1
ATOM 765 O O . LEU A 1 97 ? -1.049 -16.781 -7.648 1 98.94 97 LEU A O 1
ATOM 769 N N . PHE A 1 98 ? 0.144 -14.93 -7.266 1 98.94 98 PHE A N 1
ATOM 770 C CA . PHE A 1 98 ? -1.034 -14.07 -7.273 1 98.94 98 PHE A CA 1
ATOM 771 C C . PHE A 1 98 ? -0.723 -12.727 -7.926 1 98.94 98 PHE A C 1
ATOM 773 O O . PHE A 1 98 ? -0.146 -11.844 -7.293 1 98.94 98 PHE A O 1
ATOM 780 N N . VAL A 1 99 ? -1.152 -12.578 -9.164 1 98.94 99 VAL A N 1
ATOM 781 C CA . VAL A 1 99 ? -0.912 -11.383 -9.961 1 98.94 99 VAL A CA 1
ATOM 782 C C . VAL A 1 99 ? -1.923 -11.312 -11.102 1 98.94 99 VAL A C 1
ATOM 784 O O . VAL A 1 99 ? -2.43 -12.344 -11.555 1 98.94 99 VAL A O 1
ATOM 787 N N . GLY A 1 100 ? -2.203 -10.062 -11.57 1 98.81 100 GLY A N 1
ATOM 788 C CA . GLY A 1 100 ? -3.064 -9.906 -12.727 1 98.81 100 GLY A CA 1
ATOM 789 C C . GLY A 1 100 ? -3.98 -8.695 -12.633 1 98.81 100 GLY A C 1
ATOM 790 O O . GLY A 1 100 ? -4.348 -8.109 -13.656 1 98.81 100 GLY A O 1
ATOM 791 N N . THR A 1 101 ? -4.34 -8.234 -11.422 1 98.62 101 THR A N 1
ATOM 792 C CA . THR A 1 101 ? -5.332 -7.184 -11.219 1 98.62 101 THR A CA 1
ATOM 793 C C . THR A 1 101 ? -4.836 -5.852 -11.773 1 98.62 101 THR A C 1
ATOM 795 O O . THR A 1 101 ? -5.637 -4.996 -12.156 1 98.62 101 THR A O 1
ATOM 798 N N . ASN A 1 102 ? -3.541 -5.676 -11.938 1 98 102 ASN A N 1
ATOM 799 C CA . ASN A 1 102 ? -2.977 -4.398 -12.359 1 98 102 ASN A CA 1
ATOM 800 C C . ASN A 1 102 ? -2.861 -4.312 -13.875 1 98 102 ASN A C 1
ATOM 802 O O . ASN A 1 102 ? -2.482 -3.271 -14.414 1 98 102 ASN A O 1
ATOM 806 N N . ASN A 1 103 ? -3.166 -5.379 -14.586 1 98.25 103 ASN A N 1
ATOM 807 C CA . ASN A 1 103 ? -3.146 -5.371 -16.047 1 98.25 103 ASN A CA 1
ATOM 808 C C . ASN A 1 103 ? -4.422 -4.762 -16.625 1 98.25 103 ASN A C 1
ATOM 810 O O . ASN A 1 103 ? -5.117 -5.402 -17.406 1 98.25 103 ASN A O 1
ATOM 814 N N . ILE A 1 104 ? -4.633 -3.559 -16.328 1 95.56 104 ILE A N 1
ATOM 815 C CA . ILE A 1 104 ? -5.91 -2.893 -16.562 1 95.56 104 ILE A CA 1
ATOM 816 C C . ILE A 1 104 ? -6.07 -2.588 -18.047 1 95.56 104 ILE A C 1
ATOM 818 O O . ILE A 1 104 ? -7.176 -2.312 -18.516 1 95.56 104 ILE A O 1
ATOM 822 N N . ASP A 1 105 ? -5.023 -2.58 -18.797 1 96.19 105 ASP A N 1
ATOM 823 C CA . ASP A 1 105 ? -5.066 -2.273 -20.234 1 96.19 105 ASP A CA 1
ATOM 824 C C . ASP A 1 105 ? -5.051 -3.551 -21.062 1 96.19 105 ASP A C 1
ATOM 826 O O . ASP A 1 105 ? -4.824 -3.504 -22.281 1 96.19 105 ASP A O 1
ATOM 830 N N . CYS A 1 106 ? -5.234 -4.727 -20.469 1 97.94 106 CYS A N 1
ATOM 831 C CA . CYS A 1 106 ? -5.184 -6.012 -21.156 1 97.94 106 CYS A CA 1
ATOM 832 C C . CYS A 1 106 ? -6.531 -6.723 -21.078 1 97.94 106 CYS A C 1
ATOM 834 O O . CYS A 1 106 ? -7.301 -6.508 -20.141 1 97.94 106 CYS A O 1
ATOM 836 N N . THR A 1 107 ? -6.809 -7.543 -22 1 98.06 107 THR A N 1
ATOM 837 C CA . THR A 1 107 ? -8.016 -8.367 -21.969 1 98.06 107 THR A CA 1
ATOM 838 C C . THR A 1 107 ? -7.867 -9.516 -20.984 1 98.06 107 THR A C 1
ATOM 840 O O . THR A 1 107 ? -6.75 -9.883 -20.609 1 98.06 107 THR A O 1
ATOM 843 N N . PRO A 1 108 ? -8.953 -10.016 -20.547 1 98.44 108 PRO A N 1
ATOM 844 C CA . PRO A 1 108 ? -8.859 -11.156 -19.641 1 98.44 108 PRO A CA 1
ATOM 845 C C . PRO A 1 108 ? -8.07 -12.328 -20.219 1 98.44 108 PRO A C 1
ATOM 847 O O . PRO A 1 108 ? -7.336 -13.008 -19.5 1 98.44 108 PRO A O 1
ATOM 850 N N . HIS A 1 109 ? -8.242 -12.539 -21.531 1 98.5 109 HIS A N 1
ATOM 851 C CA . HIS A 1 109 ? -7.527 -13.641 -22.172 1 98.5 109 HIS A CA 1
ATOM 852 C C . HIS A 1 109 ? -6.023 -13.383 -22.172 1 98.5 109 HIS A C 1
ATOM 854 O O . HIS A 1 109 ? -5.234 -14.312 -21.969 1 98.5 109 HIS A O 1
ATOM 860 N N . GLU A 1 110 ? -5.633 -12.172 -22.422 1 98.81 110 GLU A N 1
ATOM 861 C CA . GLU A 1 110 ? -4.215 -11.836 -22.375 1 98.81 110 GLU A CA 1
ATOM 862 C C . GLU A 1 110 ? -3.623 -12.07 -21 1 98.81 110 GLU A C 1
ATOM 864 O O . GLU A 1 110 ? -2.518 -12.602 -20.875 1 98.81 110 GLU A O 1
ATOM 869 N N . VAL A 1 111 ? -4.309 -11.641 -19.984 1 98.88 111 VAL A N 1
ATOM 870 C CA . VAL A 1 111 ? -3.861 -11.844 -18.609 1 98.88 111 VAL A CA 1
ATOM 871 C C . VAL A 1 111 ? -3.754 -13.336 -18.312 1 98.88 111 VAL A C 1
ATOM 873 O O . VAL A 1 111 ? -2.752 -13.797 -17.766 1 98.88 111 VAL A O 1
ATOM 876 N N . PHE A 1 112 ? -4.773 -14.078 -18.781 1 98.88 112 PHE A N 1
ATOM 877 C CA . PHE A 1 112 ? -4.797 -15.523 -18.594 1 98.88 112 PHE A CA 1
ATOM 878 C C . PHE A 1 112 ? -3.586 -16.172 -19.25 1 98.88 112 PHE A C 1
ATOM 880 O O . PHE A 1 112 ? -2.889 -16.969 -18.641 1 98.88 112 PHE A O 1
ATOM 887 N N . GLU A 1 113 ? -3.273 -15.789 -20.422 1 98.75 113 GLU A N 1
ATOM 888 C CA . GLU A 1 113 ? -2.115 -16.328 -21.125 1 98.75 113 GLU A CA 1
ATOM 889 C C . GLU A 1 113 ? -0.816 -15.961 -20.422 1 98.75 113 GLU A C 1
ATOM 891 O O . GLU A 1 113 ? 0.126 -16.75 -20.391 1 98.75 113 GLU A O 1
ATOM 896 N N . GLY A 1 114 ? -0.797 -14.742 -19.938 1 98.81 114 GLY A N 1
ATOM 897 C CA . GLY A 1 114 ? 0.361 -14.336 -19.156 1 98.81 114 GLY A CA 1
ATOM 898 C C . GLY A 1 114 ? 0.578 -15.188 -17.922 1 98.81 114 GLY A C 1
ATOM 899 O O . GLY A 1 114 ? 1.713 -15.547 -17.594 1 98.81 114 GLY A O 1
ATOM 900 N N . LEU A 1 115 ? -0.484 -15.516 -17.234 1 98.88 115 LEU A N 1
ATOM 901 C CA . LEU A 1 115 ? -0.396 -16.391 -16.062 1 98.88 115 LEU A CA 1
ATOM 902 C C . LEU A 1 115 ? 0.119 -17.766 -16.453 1 98.88 115 LEU A C 1
ATOM 904 O O . LEU A 1 115 ? 0.963 -18.344 -15.758 1 98.88 115 LEU A O 1
ATOM 908 N N . LEU A 1 116 ? -0.365 -18.281 -17.562 1 98.69 116 LEU A N 1
ATOM 909 C CA . LEU A 1 116 ? 0.126 -19.562 -18.047 1 98.69 116 LEU A CA 1
ATOM 910 C C . LEU A 1 116 ? 1.62 -19.5 -18.344 1 98.69 116 LEU A C 1
ATOM 912 O O . LEU A 1 116 ? 2.357 -20.438 -18.047 1 98.69 116 LEU A O 1
ATOM 916 N N . GLU A 1 117 ? 2.008 -18.391 -18.922 1 98.75 117 GLU A N 1
ATOM 917 C CA . GLU A 1 117 ? 3.424 -18.219 -19.234 1 98.75 117 GLU A CA 1
ATOM 918 C C . GLU A 1 117 ? 4.266 -18.188 -17.969 1 98.75 117 GLU A C 1
ATOM 920 O O . GLU A 1 117 ? 5.363 -18.75 -17.922 1 98.75 117 GLU A O 1
ATOM 925 N N . ILE A 1 118 ? 3.799 -17.531 -16.922 1 98.94 118 ILE A N 1
ATOM 926 C CA . ILE A 1 118 ? 4.496 -17.516 -15.641 1 98.94 118 ILE A CA 1
ATOM 927 C C . ILE A 1 118 ? 4.602 -18.922 -15.086 1 98.94 118 ILE A C 1
ATOM 929 O O . ILE A 1 118 ? 5.668 -19.344 -14.625 1 98.94 118 ILE A O 1
ATOM 933 N N . ILE A 1 119 ? 3.498 -19.656 -15.125 1 98.81 119 ILE A N 1
ATOM 934 C CA . ILE A 1 119 ? 3.467 -21.031 -14.625 1 98.81 119 ILE A CA 1
ATOM 935 C C . ILE A 1 119 ? 4.512 -21.859 -15.352 1 98.81 119 ILE A C 1
ATOM 937 O O . ILE A 1 119 ? 5.27 -22.609 -14.727 1 98.81 119 ILE A O 1
ATOM 941 N N . ARG A 1 120 ? 4.57 -21.75 -16.656 1 98.56 120 ARG A N 1
ATOM 942 C CA . ARG A 1 120 ? 5.555 -22.484 -17.453 1 98.56 120 ARG A CA 1
ATOM 943 C C . ARG A 1 120 ? 6.973 -22.156 -17 1 98.56 120 ARG A C 1
ATOM 945 O O . ARG A 1 120 ? 7.801 -23.047 -16.844 1 98.56 120 ARG A O 1
ATOM 952 N N . 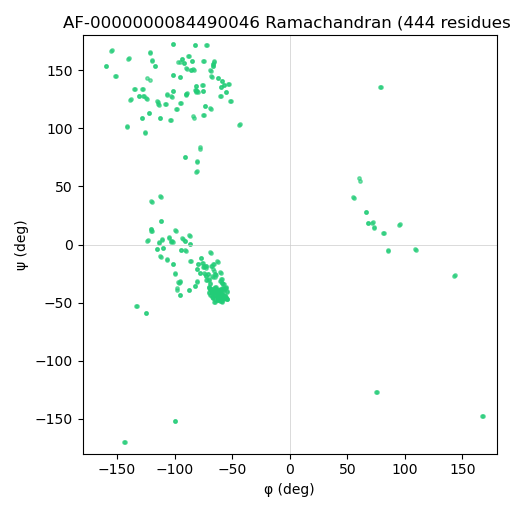ASN A 1 121 ? 7.223 -20.891 -16.781 1 98.75 121 ASN A N 1
ATOM 953 C CA . ASN A 1 121 ? 8.562 -20.469 -16.375 1 98.75 121 ASN A CA 1
ATOM 954 C C . ASN A 1 121 ? 8.906 -20.953 -14.969 1 98.75 121 ASN A C 1
ATOM 956 O O . ASN A 1 121 ? 10.047 -21.312 -14.695 1 98.75 121 ASN A O 1
ATOM 960 N N . ILE A 1 122 ? 7.93 -20.922 -14.062 1 98.81 122 ILE A N 1
ATOM 961 C CA . ILE A 1 122 ? 8.156 -21.453 -12.719 1 98.81 122 ILE A CA 1
ATOM 962 C C . ILE A 1 122 ? 8.523 -22.938 -12.797 1 98.81 122 ILE A C 1
ATOM 964 O O . ILE A 1 122 ? 9.484 -23.375 -12.172 1 98.81 122 ILE A O 1
ATOM 968 N N . LYS A 1 123 ? 7.801 -23.688 -13.586 1 98.31 123 LYS A N 1
ATOM 969 C CA . LYS A 1 123 ? 8.047 -25.125 -13.711 1 98.31 123 LYS A CA 1
ATOM 970 C C . LYS A 1 123 ? 9.398 -25.391 -14.367 1 98.31 123 LYS A C 1
ATOM 972 O O . LYS A 1 123 ? 10.117 -26.312 -13.977 1 98.31 123 LYS A O 1
ATOM 977 N N . ASP A 1 124 ? 9.664 -24.609 -15.336 1 97.75 124 ASP A N 1
ATOM 978 C CA . ASP A 1 124 ? 10.953 -24.75 -16.016 1 97.75 124 ASP A CA 1
ATOM 979 C C . ASP A 1 124 ? 12.109 -24.516 -15.047 1 97.75 124 ASP A C 1
ATOM 981 O O . ASP A 1 124 ? 13.133 -25.219 -15.117 1 97.75 124 ASP A O 1
ATOM 985 N N . LYS A 1 125 ? 11.969 -23.578 -14.18 1 97.56 125 LYS A N 1
ATOM 986 C CA . LYS A 1 125 ? 13.047 -23.188 -13.281 1 97.56 125 LYS A CA 1
ATOM 987 C C . LYS A 1 125 ? 13.125 -24.109 -12.07 1 97.56 125 LYS A C 1
ATOM 989 O O . LYS A 1 125 ? 14.211 -24.422 -11.594 1 97.56 125 LYS A O 1
ATOM 994 N N . LEU A 1 126 ? 11.961 -24.562 -11.586 1 98 126 LEU A N 1
ATOM 995 C CA . LEU A 1 126 ? 11.953 -25.188 -10.266 1 98 126 LEU A CA 1
ATOM 996 C C . LEU A 1 126 ? 11.648 -26.688 -10.375 1 98 126 LEU A C 1
ATOM 998 O O . LEU A 1 126 ? 11.773 -27.422 -9.398 1 98 126 LEU A O 1
ATOM 1002 N N . GLY A 1 127 ? 11.211 -27.141 -11.609 1 95.88 127 GLY A N 1
ATOM 1003 C CA . GLY A 1 127 ? 10.914 -28.547 -11.805 1 95.88 127 GLY A CA 1
ATOM 1004 C C . GLY A 1 127 ? 9.594 -28.969 -11.18 1 95.88 127 GLY A C 1
ATOM 1005 O O . GLY A 1 127 ? 8.562 -28.344 -11.414 1 95.88 127 GLY A O 1
ATOM 1006 N N . ASP A 1 128 ? 9.711 -30.016 -10.375 1 93.88 128 ASP A N 1
ATOM 1007 C CA . ASP A 1 128 ? 8.516 -30.562 -9.734 1 93.88 128 ASP A CA 1
ATOM 1008 C C . ASP A 1 128 ? 8.102 -29.703 -8.539 1 93.88 128 ASP A C 1
ATOM 1010 O O . ASP A 1 128 ? 8.492 -29.984 -7.402 1 93.88 128 ASP A O 1
ATOM 1014 N N . VAL A 1 129 ? 7.426 -28.734 -8.734 1 98.06 129 VAL A N 1
ATOM 1015 C CA . VAL A 1 129 ? 6.973 -27.797 -7.711 1 98.06 129 VAL A CA 1
ATOM 1016 C C . VAL A 1 129 ? 5.449 -27.688 -7.746 1 98.06 129 VAL A C 1
ATOM 1018 O O . VAL A 1 129 ? 4.836 -27.812 -8.812 1 98.06 129 VAL A O 1
ATOM 1021 N N . ASN A 1 130 ? 4.859 -27.562 -6.57 1 98.5 130 ASN A N 1
ATOM 1022 C CA . ASN A 1 130 ? 3.438 -27.25 -6.508 1 98.5 130 ASN A CA 1
ATOM 1023 C C . ASN A 1 130 ? 3.189 -25.75 -6.684 1 98.5 130 ASN A C 1
ATOM 1025 O O . ASN A 1 130 ? 3.871 -24.938 -6.066 1 98.5 130 ASN A O 1
ATOM 1029 N N . ILE A 1 131 ? 2.281 -25.422 -7.543 1 98.81 131 ILE A N 1
ATOM 1030 C CA . ILE A 1 131 ? 1.91 -24.031 -7.754 1 98.81 131 ILE A CA 1
ATOM 1031 C C . ILE A 1 131 ? 0.462 -23.812 -7.32 1 98.81 131 ILE A C 1
ATOM 1033 O O . ILE A 1 131 ? -0.441 -24.516 -7.766 1 98.81 131 ILE A O 1
ATOM 1037 N N . ILE A 1 132 ? 0.252 -22.906 -6.422 1 98.75 132 ILE A N 1
ATOM 1038 C CA . ILE A 1 132 ? -1.078 -22.531 -5.949 1 98.75 132 ILE A CA 1
ATOM 1039 C C . ILE A 1 132 ? -1.46 -21.172 -6.508 1 98.75 132 ILE A C 1
ATOM 1041 O O . ILE A 1 132 ? -0.698 -20.203 -6.383 1 98.75 132 ILE A O 1
ATOM 1045 N N . ILE A 1 133 ? -2.633 -21.078 -7.094 1 98.81 133 ILE A N 1
ATOM 1046 C CA . ILE A 1 133 ? -3.082 -19.859 -7.75 1 98.81 133 ILE A CA 1
ATOM 1047 C C . ILE A 1 133 ? -4.434 -19.438 -7.184 1 98.81 133 ILE A C 1
ATOM 1049 O O . ILE A 1 133 ? -5.48 -19.875 -7.66 1 98.81 133 ILE A O 1
ATOM 1053 N N . PRO A 1 134 ? -4.438 -18.547 -6.234 1 98.88 134 PRO A N 1
ATOM 1054 C CA . PRO A 1 134 ? -5.727 -17.953 -5.863 1 98.88 134 PRO A CA 1
ATOM 1055 C C . PRO A 1 134 ? -6.371 -17.172 -7.012 1 98.88 134 PRO A C 1
ATOM 1057 O O . PRO A 1 134 ? -5.672 -16.516 -7.785 1 98.88 134 PRO A O 1
ATOM 1060 N N . THR A 1 135 ? -7.672 -17.25 -7.113 1 98.88 135 THR A N 1
ATOM 1061 C CA . THR A 1 135 ? -8.383 -16.453 -8.117 1 98.88 135 THR A CA 1
ATOM 1062 C C . THR A 1 135 ? -8.281 -14.961 -7.793 1 98.88 135 THR A C 1
ATOM 1064 O O . THR A 1 135 ? -8.086 -14.586 -6.637 1 98.88 135 THR A O 1
ATOM 1067 N N . LEU A 1 136 ? -8.414 -14.156 -8.844 1 98.88 136 LEU A N 1
ATOM 1068 C CA . LEU A 1 136 ? -8.305 -12.711 -8.672 1 98.88 136 LEU A CA 1
ATOM 1069 C C . LEU A 1 136 ? -9.492 -12.164 -7.883 1 98.88 136 LEU A C 1
ATOM 1071 O O . LEU A 1 136 ? -10.609 -12.68 -7.996 1 98.88 136 LEU A O 1
ATOM 1075 N N . LEU A 1 137 ? -9.281 -11.133 -7.184 1 98.88 137 LEU A N 1
ATOM 1076 C CA . LEU A 1 137 ? -10.312 -10.516 -6.359 1 98.88 137 LEU A CA 1
ATOM 1077 C C . LEU A 1 137 ? -11.078 -9.461 -7.152 1 98.88 137 LEU A C 1
ATOM 1079 O O . LEU A 1 137 ? -10.539 -8.875 -8.094 1 98.88 137 LEU A O 1
ATOM 1083 N N . PRO A 1 138 ? -12.367 -9.273 -6.746 1 98.62 138 PRO A N 1
ATOM 1084 C CA . PRO A 1 138 ? -13.031 -8.078 -7.281 1 98.62 138 PRO A CA 1
ATOM 1085 C C . PRO A 1 138 ? -12.398 -6.781 -6.777 1 98.62 138 PRO A C 1
ATOM 1087 O O . PRO A 1 138 ? -11.664 -6.793 -5.785 1 98.62 138 PRO A O 1
ATOM 1090 N N . ARG A 1 139 ? -12.609 -5.723 -7.523 1 98.44 139 ARG A N 1
ATOM 1091 C CA . ARG A 1 139 ? -12.062 -4.434 -7.121 1 98.44 139 ARG A CA 1
ATOM 1092 C C . ARG A 1 139 ? -13.055 -3.307 -7.398 1 98.44 139 ARG A C 1
ATOM 1094 O O . ARG A 1 139 ? -13.938 -3.447 -8.242 1 98.44 139 ARG A O 1
ATOM 1101 N N . GLY A 1 140 ? -12.875 -2.184 -6.734 1 98.56 140 GLY A N 1
ATOM 1102 C CA . GLY A 1 140 ? -13.82 -1.088 -6.805 1 98.56 140 GLY A CA 1
ATOM 1103 C C . GLY A 1 140 ? -15.047 -1.3 -5.93 1 98.56 140 GLY A C 1
ATOM 1104 O O . GLY A 1 140 ? -15.633 -2.385 -5.926 1 98.56 140 GLY A O 1
ATOM 1105 N N . GLN A 1 141 ? -15.43 -0.288 -5.234 1 98.75 141 GLN A N 1
ATOM 1106 C CA . GLN A 1 141 ? -16.578 -0.418 -4.348 1 98.75 141 GLN A CA 1
ATOM 1107 C C . GLN A 1 141 ? -17.812 -0.9 -5.109 1 98.75 141 GLN A C 1
ATOM 1109 O O . GLN A 1 141 ? -18.562 -1.745 -4.617 1 98.75 141 GLN A O 1
ATOM 1114 N N . PHE A 1 142 ? -17.953 -0.427 -6.348 1 98.62 142 PHE A N 1
ATOM 1115 C CA . PHE A 1 142 ? -19.125 -0.739 -7.164 1 98.62 142 PHE A CA 1
ATOM 1116 C C . PHE A 1 142 ? -18.719 -1.426 -8.461 1 98.62 142 PHE A C 1
ATOM 1118 O O . PHE A 1 142 ? -17.531 -1.452 -8.805 1 98.62 142 PHE A O 1
ATOM 1125 N N . PRO A 1 143 ? -19.703 -2.02 -9.117 1 98.19 143 PRO A N 1
ATOM 1126 C CA . PRO A 1 143 ? -19.375 -2.705 -10.367 1 98.19 143 PRO A CA 1
ATOM 1127 C C . PRO A 1 143 ? -18.625 -1.812 -11.352 1 98.19 143 PRO A C 1
ATOM 1129 O O . PRO A 1 143 ? -18.938 -0.625 -11.477 1 98.19 143 PRO A O 1
ATOM 1132 N N . ASN A 1 144 ? -17.625 -2.328 -12 1 98 144 ASN A N 1
ATOM 1133 C CA . ASN A 1 144 ? -16.812 -1.654 -13.008 1 98 144 ASN A CA 1
ATOM 1134 C C . ASN A 1 144 ? -16.188 -2.65 -13.969 1 98 144 ASN A C 1
ATOM 1136 O O . ASN A 1 144 ? -16.172 -3.855 -13.711 1 98 144 ASN A O 1
ATOM 1140 N N . PRO A 1 145 ? -15.656 -2.195 -15.055 1 96.94 145 PRO A N 1
ATOM 1141 C CA . PRO A 1 145 ? -15.148 -3.111 -16.078 1 96.94 145 PRO A CA 1
ATOM 1142 C C . PRO A 1 145 ? -13.961 -3.943 -15.602 1 96.94 145 PRO A C 1
ATOM 1144 O O . PRO A 1 145 ? -13.742 -5.055 -16.094 1 96.94 145 PRO A O 1
ATOM 1147 N N . TYR A 1 146 ? -13.242 -3.498 -14.672 1 96.81 146 TYR A N 1
ATOM 1148 C CA . TYR A 1 146 ? -12.047 -4.203 -14.219 1 96.81 146 TYR A CA 1
ATOM 1149 C C . TYR A 1 146 ? -12.406 -5.348 -13.281 1 96.81 146 TYR A C 1
ATOM 1151 O O . TYR A 1 146 ? -11.703 -6.355 -13.219 1 96.81 146 TYR A O 1
ATOM 1159 N N . ARG A 1 147 ? -13.461 -5.105 -12.57 1 96.75 147 ARG A N 1
ATOM 1160 C CA . ARG A 1 147 ? -14.047 -6.211 -11.82 1 96.75 147 ARG A CA 1
ATOM 1161 C C . ARG A 1 147 ? -14.492 -7.332 -12.75 1 96.75 147 ARG A C 1
ATOM 1163 O O . ARG A 1 147 ? -14.234 -8.508 -12.484 1 96.75 147 ARG A O 1
ATOM 1170 N N . ASP A 1 148 ? -15.172 -6.945 -13.828 1 97.06 148 ASP A N 1
ATOM 1171 C CA . ASP A 1 148 ? -15.617 -7.914 -14.82 1 97.06 148 ASP A CA 1
ATOM 1172 C C . ASP A 1 148 ? -14.43 -8.633 -15.461 1 97.06 148 ASP A C 1
ATOM 1174 O O . ASP A 1 148 ? -14.477 -9.844 -15.688 1 97.06 148 ASP A O 1
ATOM 1178 N N . ARG A 1 149 ? -13.5 -7.879 -15.734 1 97.81 149 ARG A N 1
ATOM 1179 C CA . ARG A 1 149 ? -12.297 -8.445 -16.344 1 97.81 149 ARG A CA 1
ATOM 1180 C C . ARG A 1 149 ? -11.688 -9.508 -15.438 1 97.81 149 ARG A C 1
ATOM 1182 O O . ARG A 1 149 ? -11.359 -10.609 -15.898 1 97.81 149 ARG A O 1
ATOM 1189 N N . ASN A 1 150 ? -11.492 -9.188 -14.133 1 98.5 150 ASN A N 1
ATOM 1190 C CA . ASN A 1 150 ? -10.953 -10.148 -13.18 1 98.5 150 ASN A CA 1
ATOM 1191 C C . ASN A 1 150 ? -11.812 -11.406 -13.117 1 98.5 150 ASN A C 1
ATOM 1193 O O . ASN A 1 150 ? -11.281 -12.523 -13.047 1 98.5 150 ASN A O 1
ATOM 1197 N N . ASP A 1 151 ? -13.086 -11.195 -13.18 1 98.25 151 ASP A N 1
ATOM 1198 C CA . ASP A 1 151 ? -14.008 -12.328 -13.141 1 98.25 151 ASP A CA 1
ATOM 1199 C C . ASP A 1 151 ? -13.82 -13.234 -14.352 1 98.25 151 ASP A C 1
ATOM 1201 O O . ASP A 1 151 ? -13.875 -14.461 -14.234 1 98.25 151 ASP A O 1
ATOM 1205 N N . HIS A 1 152 ? -13.602 -12.672 -15.477 1 98.69 152 HIS A N 1
ATOM 1206 C CA . HIS A 1 152 ? -13.383 -13.445 -16.688 1 98.69 152 HIS A CA 1
ATOM 1207 C C . HIS A 1 152 ? -12.055 -14.195 -16.641 1 98.69 152 HIS A C 1
ATOM 1209 O O . HIS A 1 152 ? -11.961 -15.336 -17.094 1 98.69 152 HIS A O 1
ATOM 1215 N N . VAL A 1 153 ? -11.023 -13.555 -16.078 1 98.88 153 VAL A N 1
ATOM 1216 C CA . VAL A 1 153 ? -9.758 -14.258 -15.891 1 98.88 153 VAL A CA 1
ATOM 1217 C C . VAL A 1 153 ? -9.977 -15.492 -15.016 1 98.88 153 VAL A C 1
ATOM 1219 O O . VAL A 1 153 ? -9.469 -16.578 -15.32 1 98.88 153 VAL A O 1
ATOM 1222 N N . ASN A 1 154 ? -10.758 -15.297 -13.961 1 98.75 154 ASN A N 1
ATOM 1223 C CA . ASN A 1 154 ? -11.047 -16.391 -13.047 1 98.75 154 ASN A CA 1
ATOM 1224 C C . ASN A 1 154 ? -11.773 -17.531 -13.758 1 98.75 154 ASN A C 1
ATOM 1226 O O . ASN A 1 154 ? -11.492 -18.703 -13.508 1 98.75 154 ASN A O 1
ATOM 1230 N N . THR A 1 155 ? -12.672 -17.156 -14.641 1 98.38 155 THR A N 1
ATOM 1231 C CA . THR A 1 155 ? -13.383 -18.172 -15.414 1 98.38 155 THR A CA 1
ATOM 1232 C C . THR A 1 155 ? -12.414 -19 -16.25 1 98.38 155 THR A C 1
ATOM 1234 O O . THR A 1 155 ? -12.516 -20.234 -16.281 1 98.38 155 THR A O 1
ATOM 1237 N N . PHE A 1 156 ? -11.484 -18.359 -16.891 1 98.31 156 PHE A N 1
ATOM 1238 C CA . PHE A 1 156 ? -10.484 -19.062 -17.688 1 98.31 156 PHE A CA 1
ATOM 1239 C C . PHE A 1 156 ? -9.625 -19.969 -16.812 1 98.31 156 PHE A C 1
ATOM 1241 O O . PHE A 1 156 ? -9.352 -21.109 -17.188 1 98.31 156 PHE A O 1
ATOM 1248 N N . LEU A 1 157 ? -9.188 -19.469 -15.648 1 98.12 157 LEU A N 1
ATOM 1249 C CA . LEU A 1 157 ? -8.359 -20.234 -14.734 1 98.12 157 LEU A CA 1
ATOM 1250 C C . LEU A 1 157 ? -9.086 -21.5 -14.266 1 98.12 157 LEU A C 1
ATOM 1252 O O . LEU A 1 157 ? -8.523 -22.594 -14.312 1 98.12 157 LEU A O 1
ATOM 1256 N N . LEU A 1 158 ? -10.297 -21.297 -13.852 1 97.69 158 LEU A N 1
ATOM 1257 C CA . LEU A 1 158 ? -11.07 -22.406 -13.328 1 97.69 158 LEU A CA 1
ATOM 1258 C C . LEU A 1 158 ? -11.344 -23.438 -14.422 1 97.69 158 LEU A C 1
ATOM 1260 O O . LEU A 1 158 ? -11.211 -24.641 -14.188 1 97.69 158 LEU A O 1
ATOM 1264 N N . ASP A 1 159 ? -11.656 -22.969 -15.562 1 96.69 159 ASP A N 1
ATOM 1265 C CA . ASP A 1 159 ? -11.906 -23.875 -16.688 1 96.69 159 ASP A CA 1
ATOM 1266 C C . ASP A 1 159 ? -10.656 -24.688 -17.031 1 96.69 159 ASP A C 1
ATOM 1268 O O . ASP A 1 159 ? -10.734 -25.891 -17.234 1 96.69 159 ASP A O 1
ATOM 1272 N N . LYS A 1 160 ? -9.547 -24.047 -17.078 1 96.94 160 LYS A N 1
ATOM 1273 C CA . LYS A 1 160 ? -8.289 -24.688 -17.469 1 96.94 160 LYS A CA 1
ATOM 1274 C C . LYS A 1 160 ? -7.836 -25.703 -16.422 1 96.94 160 LYS A C 1
ATOM 1276 O O . LYS A 1 160 ? -7.395 -26.797 -16.781 1 96.94 160 LYS A O 1
ATOM 1281 N N . PHE A 1 161 ? -8.008 -25.406 -15.164 1 96.62 161 PHE A N 1
ATOM 1282 C CA . PHE A 1 161 ? -7.289 -26.188 -14.156 1 96.62 161 PHE A CA 1
ATOM 1283 C C . PHE A 1 161 ? -8.242 -27.125 -13.43 1 96.62 161 PHE A C 1
ATOM 1285 O O . PHE A 1 161 ? -7.797 -28.062 -12.758 1 96.62 161 PHE A O 1
ATOM 1292 N N . PHE A 1 162 ? -9.531 -26.953 -13.578 1 92.62 162 PHE A N 1
ATOM 1293 C CA . PHE A 1 162 ? -10.484 -27.859 -12.953 1 92.62 162 PHE A CA 1
ATOM 1294 C C . PHE A 1 162 ? -11.023 -28.859 -13.969 1 92.62 162 PHE A C 1
ATOM 1296 O O . PHE A 1 162 ? -11.617 -29.875 -13.602 1 92.62 162 PHE A O 1
ATOM 1303 N N . ASN A 1 163 ? -10.844 -28.547 -15.219 1 90.25 163 ASN A N 1
ATOM 1304 C CA . ASN A 1 163 ? -11.336 -29.453 -16.25 1 90.25 163 ASN A CA 1
ATOM 1305 C C . ASN A 1 163 ? -10.336 -30.578 -16.531 1 90.25 163 ASN A C 1
ATOM 1307 O O . ASN A 1 163 ? -9.383 -30.391 -17.297 1 90.25 163 ASN A O 1
ATOM 1311 N N . GLN A 1 164 ? -10.625 -31.766 -16.188 1 88.56 164 GLN A N 1
ATOM 1312 C CA . GLN A 1 164 ? -9.727 -32.906 -16.312 1 88.56 164 GLN A CA 1
ATOM 1313 C C . GLN A 1 164 ? -9.602 -33.375 -17.766 1 88.56 164 GLN A C 1
ATOM 1315 O O . GLN A 1 164 ? -8.586 -33.938 -18.156 1 88.56 164 GLN A O 1
ATOM 1320 N N . ASP A 1 165 ? -10.555 -32.969 -18.484 1 90.69 165 ASP A N 1
ATOM 1321 C CA . ASP A 1 165 ? -10.586 -33.438 -19.875 1 90.69 165 ASP A CA 1
ATOM 1322 C C . ASP A 1 165 ? -9.492 -32.75 -20.703 1 90.69 165 ASP A C 1
ATOM 1324 O O . ASP A 1 165 ? -9.094 -33.25 -21.75 1 90.69 165 ASP A O 1
ATOM 1328 N N . ILE A 1 166 ? -9.016 -31.641 -20.141 1 88.5 166 ILE A N 1
ATOM 1329 C CA . ILE A 1 166 ? -8.016 -30.906 -20.922 1 88.5 166 ILE A CA 1
ATOM 1330 C C . ILE A 1 166 ? -6.715 -30.812 -20.125 1 88.5 166 ILE A C 1
ATOM 1332 O O . ILE A 1 166 ? -5.828 -30.016 -20.469 1 88.5 166 ILE A O 1
ATOM 1336 N N . ALA A 1 167 ? -6.684 -31.547 -19.125 1 89.56 167 ALA A N 1
ATOM 1337 C CA . ALA A 1 167 ? -5.461 -31.562 -18.328 1 89.56 167 ALA A CA 1
ATOM 1338 C C . ALA A 1 167 ? -4.254 -31.938 -19.172 1 89.56 167 ALA A C 1
ATOM 1340 O O . ALA A 1 167 ? -4.344 -32.812 -20.047 1 89.56 167 ALA A O 1
ATOM 1341 N N . ASP A 1 168 ? -3.168 -31.219 -18.953 1 92.44 168 ASP A N 1
ATOM 1342 C CA . ASP A 1 168 ? -1.915 -31.469 -19.656 1 92.44 168 ASP A CA 1
ATOM 1343 C C . ASP A 1 168 ? -0.715 -31.25 -18.734 1 92.44 168 ASP A C 1
ATOM 1345 O O . ASP A 1 168 ? -0.867 -31.172 -17.516 1 92.44 168 ASP A O 1
ATOM 1349 N N . GLU A 1 169 ? 0.485 -31.25 -19.297 1 91.81 169 GLU A N 1
ATOM 1350 C CA . GLU A 1 169 ? 1.703 -31.125 -18.5 1 91.81 169 GLU A CA 1
ATOM 1351 C C . GLU A 1 169 ? 1.725 -29.812 -17.719 1 91.81 169 GLU A C 1
ATOM 1353 O O . GLU A 1 169 ? 2.232 -29.75 -16.609 1 91.81 169 GLU A O 1
ATOM 1358 N N . LEU A 1 170 ? 1.134 -28.844 -18.266 1 94.62 170 LEU A N 1
ATOM 1359 C CA . LEU A 1 170 ? 1.14 -27.531 -17.641 1 94.62 170 LEU A CA 1
ATOM 1360 C C . LEU A 1 170 ? 0.244 -27.5 -16.406 1 94.62 170 LEU A C 1
ATOM 1362 O O . LEU A 1 170 ? 0.534 -26.812 -15.43 1 94.62 170 LEU A O 1
ATOM 1366 N N . THR A 1 171 ? -0.77 -28.297 -16.438 1 95.69 171 THR A N 1
ATOM 1367 C CA . THR A 1 171 ? -1.746 -28.234 -15.359 1 95.69 171 THR A CA 1
ATOM 1368 C C . THR A 1 171 ? -1.31 -29.125 -14.195 1 95.69 171 THR A C 1
ATOM 1370 O O . THR A 1 171 ? -1.857 -29.031 -13.094 1 95.69 171 THR A O 1
ATOM 1373 N N . LYS A 1 172 ? -0.328 -30 -14.469 1 95.44 172 LYS A N 1
ATOM 1374 C CA . LYS A 1 172 ? 0.132 -30.906 -13.422 1 95.44 172 LYS A CA 1
ATOM 1375 C C . LYS A 1 172 ? 0.671 -30.141 -12.219 1 95.44 172 LYS A C 1
ATOM 1377 O O . LYS A 1 172 ? 1.47 -29.203 -12.383 1 95.44 172 LYS A O 1
ATOM 1382 N N . ASN A 1 173 ? 0.224 -30.406 -11.023 1 97.06 173 ASN A N 1
ATOM 1383 C CA . ASN A 1 173 ? 0.654 -29.859 -9.75 1 97.06 173 ASN A CA 1
ATOM 1384 C C . ASN A 1 173 ? 0.285 -28.375 -9.625 1 97.06 173 ASN A C 1
ATOM 1386 O O . ASN A 1 173 ? 0.909 -27.641 -8.867 1 97.06 173 ASN A O 1
ATOM 1390 N N . VAL A 1 174 ? -0.642 -27.906 -10.438 1 98.38 174 VAL A N 1
ATOM 1391 C CA . VAL A 1 174 ? -1.166 -26.547 -10.312 1 98.38 174 VAL A CA 1
ATOM 1392 C C . VAL A 1 174 ? -2.541 -26.578 -9.648 1 98.38 174 VAL A C 1
ATOM 1394 O O . VAL A 1 174 ? -3.426 -27.328 -10.078 1 98.38 174 VAL A O 1
ATOM 1397 N N . HIS A 1 175 ? -2.707 -25.812 -8.617 1 97.94 175 HIS A N 1
ATOM 1398 C CA . HIS A 1 175 ? -3.918 -25.797 -7.809 1 97.94 175 HIS A CA 1
ATOM 1399 C C . HIS A 1 175 ? -4.535 -24.406 -7.762 1 97.94 175 HIS A C 1
ATOM 1401 O O . HIS A 1 175 ? -3.961 -23.484 -7.172 1 97.94 175 HIS A O 1
ATOM 1407 N N . VAL A 1 176 ? -5.684 -24.312 -8.359 1 98.31 176 VAL A N 1
ATOM 1408 C CA . VAL A 1 176 ? -6.41 -23.047 -8.305 1 98.31 176 VAL A CA 1
ATOM 1409 C C . VAL A 1 176 ? -7.32 -23.031 -7.074 1 98.31 176 VAL A C 1
ATOM 1411 O O . VAL A 1 176 ? -8.031 -24 -6.809 1 98.31 176 VAL A O 1
ATOM 1414 N N . VAL A 1 177 ? -7.258 -21.969 -6.289 1 98.38 177 VAL A N 1
ATOM 1415 C CA . VAL A 1 177 ? -8.094 -21.812 -5.102 1 98.38 177 VAL A CA 1
ATOM 1416 C C . VAL A 1 177 ? -9.055 -20.641 -5.305 1 98.38 177 VAL A C 1
ATOM 1418 O O . VAL A 1 177 ? -8.625 -19.5 -5.508 1 98.38 177 VAL A O 1
ATOM 1421 N N . SER A 1 178 ? -10.359 -20.906 -5.238 1 98.12 178 SER A N 1
ATOM 1422 C CA . SER A 1 178 ? -11.367 -19.859 -5.379 1 98.12 178 SER A CA 1
ATOM 1423 C C . SER A 1 178 ? -11.461 -19 -4.121 1 98.12 178 SER A C 1
ATOM 1425 O O . SER A 1 178 ? -11.914 -19.469 -3.076 1 98.12 178 SER A O 1
ATOM 1427 N N . VAL A 1 179 ? -11.023 -17.75 -4.27 1 98.5 179 VAL A N 1
ATOM 1428 C CA . VAL A 1 179 ? -11.07 -16.891 -3.092 1 98.5 179 VAL A CA 1
ATOM 1429 C C . VAL A 1 179 ? -11.891 -15.633 -3.4 1 98.5 179 VAL A C 1
ATOM 1431 O O . VAL A 1 179 ? -12.016 -14.742 -2.559 1 98.5 179 VAL A O 1
ATOM 1434 N N . HIS A 1 180 ? -12.445 -15.562 -4.527 1 97.62 180 HIS A N 1
ATOM 1435 C CA . HIS A 1 180 ? -13.133 -14.352 -4.961 1 97.62 180 HIS A CA 1
ATOM 1436 C C . HIS A 1 180 ? -14.609 -14.398 -4.582 1 97.62 180 HIS A C 1
ATOM 1438 O O . HIS A 1 180 ? -15.344 -13.438 -4.836 1 97.62 180 HIS A O 1
ATOM 1444 N N . ASP A 1 181 ? -14.969 -15.469 -3.885 1 92.19 181 ASP A N 1
ATOM 1445 C CA . ASP A 1 181 ? -16.375 -15.656 -3.547 1 92.19 181 ASP A CA 1
ATOM 1446 C C . ASP A 1 181 ? -16.734 -14.914 -2.26 1 92.19 181 ASP A C 1
ATOM 1448 O O . ASP A 1 181 ? -15.859 -14.672 -1.418 1 92.19 181 ASP A O 1
ATOM 1452 N N . ASN A 1 182 ? -17.906 -14.469 -2.064 1 92.69 182 ASN A N 1
ATOM 1453 C CA . ASN A 1 182 ? -18.5 -13.93 -0.842 1 92.69 182 ASN A CA 1
ATOM 1454 C C . ASN A 1 182 ? -17.828 -12.617 -0.432 1 92.69 182 ASN A C 1
ATOM 1456 O O . ASN A 1 182 ? -17.625 -12.367 0.757 1 92.69 182 ASN A O 1
ATOM 1460 N N . ILE A 1 183 ? -17.312 -11.883 -1.376 1 97.94 183 ILE A N 1
ATOM 1461 C CA . ILE A 1 183 ? -16.719 -10.57 -1.106 1 97.94 183 ILE A CA 1
ATOM 1462 C C . ILE A 1 183 ? -17.734 -9.477 -1.422 1 97.94 183 ILE A C 1
ATOM 1464 O O . ILE A 1 183 ? -17.844 -8.492 -0.682 1 97.94 183 ILE A O 1
ATOM 1468 N N . ILE A 1 184 ? -18.453 -9.695 -2.467 1 98 184 ILE A N 1
ATOM 1469 C CA . ILE A 1 184 ? -19.422 -8.719 -2.945 1 98 184 ILE A CA 1
ATOM 1470 C C . ILE A 1 184 ? -20.719 -8.828 -2.127 1 98 184 ILE A C 1
ATOM 1472 O O . ILE A 1 184 ? -21.25 -9.922 -1.945 1 98 184 ILE A O 1
ATOM 1476 N N . GLN A 1 185 ? -21.188 -7.734 -1.702 1 97.88 185 GLN A N 1
ATOM 1477 C CA . GLN A 1 185 ? -22.406 -7.688 -0.917 1 97.88 185 GLN A CA 1
ATOM 1478 C C . GLN A 1 185 ? -23.641 -7.73 -1.818 1 97.88 185 GLN A C 1
ATOM 1480 O O . GLN A 1 185 ? -23.531 -7.625 -3.041 1 97.88 185 GLN A O 1
ATOM 1485 N N . GLY A 1 186 ? -24.828 -7.859 -1.192 1 97.25 186 GLY A N 1
ATOM 1486 C CA . GLY A 1 186 ? -26.078 -7.969 -1.917 1 97.25 186 GLY A CA 1
ATOM 1487 C C . GLY A 1 186 ? -26.344 -6.797 -2.842 1 97.25 186 GLY A C 1
ATOM 1488 O O . GLY A 1 186 ? -26.891 -6.965 -3.928 1 97.25 186 GLY A O 1
ATOM 1489 N N . ASP A 1 187 ? -25.922 -5.648 -2.447 1 98.06 187 ASP A N 1
ATOM 1490 C CA . ASP A 1 187 ? -26.125 -4.457 -3.262 1 98.06 187 ASP A CA 1
ATOM 1491 C C . ASP A 1 187 ? -25 -4.273 -4.277 1 98.06 187 ASP A C 1
ATOM 1493 O O . ASP A 1 187 ? -24.859 -3.197 -4.863 1 98.06 187 ASP A O 1
ATOM 1497 N N . GLN A 1 188 ? -24.141 -5.223 -4.387 1 97.94 188 GLN A N 1
ATOM 1498 C CA . GLN A 1 188 ? -23.062 -5.312 -5.363 1 97.94 188 GLN A CA 1
ATOM 1499 C C . GLN A 1 188 ? -21.859 -4.488 -4.926 1 97.94 188 GLN A C 1
ATOM 1501 O O . GLN A 1 188 ? -20.922 -4.305 -5.699 1 97.94 188 GLN A O 1
ATOM 1506 N N . SER A 1 189 ? -21.875 -4 -3.693 1 98.69 189 SER A N 1
ATOM 1507 C CA . SER A 1 189 ? -20.734 -3.225 -3.215 1 98.69 189 SER A CA 1
ATOM 1508 C C . SER A 1 189 ? -19.734 -4.113 -2.486 1 98.69 189 SER A C 1
ATOM 1510 O O . SER A 1 189 ? -20.047 -5.234 -2.09 1 98.69 189 SER A O 1
ATOM 1512 N N . ILE A 1 190 ? -18.531 -3.621 -2.396 1 98.69 190 ILE A N 1
ATOM 1513 C CA . ILE A 1 190 ? -17.5 -4.219 -1.557 1 98.69 190 ILE A CA 1
ATOM 1514 C C . ILE A 1 190 ? -17.359 -3.418 -0.263 1 98.69 190 ILE A C 1
ATOM 1516 O O . ILE A 1 190 ? -17.297 -2.188 -0.292 1 98.69 190 ILE A O 1
ATOM 1520 N N . SER A 1 191 ? -17.344 -4.129 0.873 1 98.56 191 SER A N 1
ATOM 1521 C CA . SER A 1 191 ? -17.203 -3.473 2.168 1 98.56 191 SER A CA 1
ATOM 1522 C C . SER A 1 191 ? -15.773 -3.027 2.41 1 98.56 191 SER A C 1
ATOM 1524 O O . SER A 1 191 ? -14.828 -3.779 2.148 1 98.56 191 SER A O 1
ATOM 1526 N N . HIS A 1 192 ? -15.609 -1.774 2.951 1 98.5 192 HIS A N 1
ATOM 1527 C CA . HIS A 1 192 ? -14.281 -1.291 3.311 1 98.5 192 HIS A CA 1
ATOM 1528 C C . HIS A 1 192 ? -13.719 -2.057 4.504 1 98.5 192 HIS A C 1
ATOM 1530 O O . HIS A 1 192 ? -12.523 -1.962 4.805 1 98.5 192 HIS A O 1
ATOM 1536 N N . TYR A 1 193 ? -14.5 -2.924 5.141 1 97.56 193 TYR A N 1
ATOM 1537 C CA . TYR A 1 193 ? -14.031 -3.76 6.242 1 97.56 193 TYR A CA 1
ATOM 1538 C C . TYR A 1 193 ? -13.227 -4.949 5.723 1 97.56 193 TYR A C 1
ATOM 1540 O O . TYR A 1 193 ? -12.438 -5.539 6.457 1 97.56 193 TYR A O 1
ATOM 1548 N N . LEU A 1 194 ? -13.508 -5.297 4.48 1 98.38 194 LEU A N 1
ATOM 1549 C CA . LEU A 1 194 ? -12.742 -6.367 3.852 1 98.38 194 LEU A CA 1
ATOM 1550 C C . LEU A 1 194 ? -11.594 -5.801 3.021 1 98.38 194 LEU A C 1
ATOM 1552 O O . LEU A 1 194 ? -10.469 -6.312 3.068 1 98.38 194 LEU A O 1
ATOM 1556 N N . MET A 1 195 ? -11.914 -4.762 2.279 1 98.75 195 MET A N 1
ATOM 1557 C CA . MET A 1 195 ? -10.953 -4.062 1.425 1 98.75 195 MET A CA 1
ATOM 1558 C C . MET A 1 195 ? -10.977 -2.562 1.701 1 98.75 195 MET A C 1
ATOM 1560 O O . MET A 1 195 ? -11.852 -1.849 1.218 1 98.75 195 MET A O 1
ATOM 1564 N N . TYR A 1 196 ? -9.938 -2.049 2.314 1 98.69 196 TYR A N 1
ATOM 1565 C CA . TYR A 1 196 ? -9.992 -0.729 2.936 1 98.69 196 TYR A CA 1
ATOM 1566 C C . TYR A 1 196 ? -10.008 0.369 1.879 1 98.69 196 TYR A C 1
ATOM 1568 O O . TYR A 1 196 ? -10.5 1.472 2.129 1 98.69 196 TYR A O 1
ATOM 1576 N N . ASP A 1 197 ? -9.438 0.081 0.735 1 98.81 197 ASP A N 1
ATOM 1577 C CA . ASP A 1 197 ? -9.492 1.035 -0.368 1 98.81 197 ASP A CA 1
ATOM 1578 C C . ASP A 1 197 ? -10.172 0.421 -1.591 1 98.81 197 ASP A C 1
ATOM 1580 O O . ASP A 1 197 ? -9.93 0.851 -2.721 1 98.81 197 ASP A O 1
ATOM 1584 N N . TYR A 1 198 ? -10.844 -0.758 -1.359 1 98.75 198 TYR A N 1
ATOM 1585 C CA . TYR A 1 198 ? -11.648 -1.476 -2.346 1 98.75 198 TYR A CA 1
ATOM 1586 C C . TYR A 1 198 ? -10.758 -2.166 -3.373 1 98.75 198 TYR A C 1
ATOM 1588 O O . TYR A 1 198 ? -11.188 -2.443 -4.492 1 98.75 198 TYR A O 1
ATOM 1596 N N . LEU A 1 199 ? -9.547 -2.25 -3.045 1 98.69 199 LEU A N 1
ATOM 1597 C CA . LEU A 1 199 ? -8.578 -3.035 -3.799 1 98.69 199 LEU A CA 1
ATOM 1598 C C . LEU A 1 199 ? -7.734 -3.898 -2.867 1 98.69 199 LEU A C 1
ATOM 1600 O O . LEU A 1 199 ? -7.656 -5.117 -3.043 1 98.69 199 LEU A O 1
ATOM 1604 N N . HIS A 1 200 ? -7.121 -3.338 -1.847 1 98.81 200 HIS A N 1
ATOM 1605 C CA . HIS A 1 200 ? -6.273 -4.023 -0.875 1 98.81 200 HIS A CA 1
ATOM 1606 C C . HIS A 1 200 ? -7.082 -4.48 0.334 1 98.81 200 HIS A C 1
ATOM 1608 O O . HIS A 1 200 ? -8.102 -3.871 0.668 1 98.81 200 HIS A O 1
ATOM 1614 N N . LEU A 1 201 ? -6.555 -5.461 0.969 1 98.81 201 LEU A N 1
ATOM 1615 C CA . LEU A 1 201 ? -7.316 -6.129 2.02 1 98.81 201 LEU A CA 1
ATOM 1616 C C . LEU A 1 201 ? -6.965 -5.559 3.391 1 98.81 201 LEU A C 1
ATOM 1618 O O . LEU A 1 201 ? -5.812 -5.191 3.637 1 98.81 201 LEU A O 1
ATOM 1622 N N . THR A 1 202 ? -7.957 -5.48 4.242 1 98.19 202 THR A N 1
ATOM 1623 C CA . THR A 1 202 ? -7.711 -5.285 5.668 1 98.19 202 THR A CA 1
ATOM 1624 C C . THR A 1 202 ? -7.156 -6.562 6.297 1 98.19 202 THR A C 1
ATOM 1626 O O . THR A 1 202 ? -7.09 -7.605 5.645 1 98.19 202 THR A O 1
ATOM 1629 N N . ASP A 1 203 ? -6.746 -6.398 7.547 1 97.12 203 ASP A N 1
ATOM 1630 C CA . ASP A 1 203 ? -6.305 -7.59 8.266 1 97.12 203 ASP A CA 1
ATOM 1631 C C . ASP A 1 203 ? -7.406 -8.648 8.305 1 97.12 203 ASP A C 1
ATOM 1633 O O . ASP A 1 203 ? -7.156 -9.82 8.016 1 97.12 203 ASP A O 1
ATOM 1637 N N . THR A 1 204 ? -8.602 -8.25 8.617 1 97.25 204 THR A N 1
ATOM 1638 C CA . THR A 1 204 ? -9.758 -9.133 8.602 1 97.25 204 THR A CA 1
ATOM 1639 C C . THR A 1 204 ? -9.984 -9.703 7.203 1 97.25 204 THR A C 1
ATOM 1641 O O . THR A 1 204 ? -10.305 -10.891 7.059 1 97.25 204 THR A O 1
ATOM 1644 N N . GLY A 1 205 ? -9.797 -8.914 6.199 1 98.38 205 GLY A N 1
ATOM 1645 C CA . GLY A 1 205 ? -9.938 -9.359 4.824 1 98.38 205 GLY A CA 1
ATOM 1646 C C . GLY A 1 205 ? -8.984 -10.477 4.453 1 98.38 205 GLY A C 1
ATOM 1647 O O . GLY A 1 205 ? -9.383 -11.469 3.844 1 98.38 205 GLY A O 1
ATOM 1648 N N . TYR A 1 206 ? -7.754 -10.328 4.883 1 98.62 206 TYR A N 1
ATOM 1649 C CA . TYR A 1 206 ? -6.777 -11.367 4.586 1 98.62 206 TYR A CA 1
ATOM 1650 C C . TYR A 1 206 ? -7.172 -12.688 5.23 1 98.62 206 TYR A C 1
ATOM 1652 O O . TYR A 1 206 ? -7.082 -13.742 4.605 1 98.62 206 TYR A O 1
ATOM 1660 N N . THR A 1 207 ? -7.547 -12.633 6.438 1 98 207 THR A N 1
ATOM 1661 C CA . THR A 1 207 ? -7.926 -13.852 7.145 1 98 207 THR A CA 1
ATOM 1662 C C . THR A 1 207 ? -9.125 -14.516 6.473 1 98 207 THR A C 1
ATOM 1664 O O . THR A 1 207 ? -9.086 -15.711 6.16 1 98 207 THR A O 1
ATOM 1667 N N . LYS A 1 208 ? -10.07 -13.789 6.184 1 97.56 208 LYS A N 1
ATOM 1668 C CA . LYS A 1 208 ? -11.305 -14.328 5.625 1 97.56 208 LYS A CA 1
ATOM 1669 C C . LYS A 1 208 ? -11.094 -14.828 4.199 1 97.56 208 LYS A C 1
ATOM 1671 O O . LYS A 1 208 ? -11.648 -15.859 3.807 1 97.56 208 LYS A O 1
ATOM 1676 N N . ILE A 1 209 ? -10.305 -14.18 3.461 1 98.44 209 ILE A N 1
ATOM 1677 C CA . ILE A 1 209 ? -10.266 -14.406 2.02 1 98.44 209 ILE A CA 1
ATOM 1678 C C . ILE A 1 209 ? -9.148 -15.391 1.684 1 98.44 209 ILE A C 1
ATOM 1680 O O . ILE A 1 209 ? -9.305 -16.25 0.803 1 98.44 209 ILE A O 1
ATOM 1684 N N . PHE A 1 210 ? -8.055 -15.375 2.441 1 98.5 210 PHE A N 1
ATOM 1685 C CA . PHE A 1 210 ? -6.887 -16.141 2.014 1 98.5 210 PHE A CA 1
ATOM 1686 C C . PHE A 1 210 ? -6.668 -17.344 2.922 1 98.5 210 PHE A C 1
ATOM 1688 O O . PHE A 1 210 ? -5.75 -18.141 2.697 1 98.5 210 PHE A O 1
ATOM 1695 N N . GLU A 1 211 ? -7.43 -17.516 3.922 1 97.81 211 GLU A N 1
ATOM 1696 C CA . GLU A 1 211 ? -7.301 -18.703 4.766 1 97.81 211 GLU A CA 1
ATOM 1697 C C . GLU A 1 211 ? -7.391 -19.984 3.936 1 97.81 211 GLU A C 1
ATOM 1699 O O . GLU A 1 211 ? -6.664 -20.953 4.191 1 97.81 211 GLU A O 1
ATOM 1704 N N . PRO A 1 212 ? -8.305 -20.062 2.916 1 98.06 212 PRO A N 1
ATOM 1705 C CA . PRO A 1 212 ? -8.344 -21.266 2.076 1 98.06 212 PRO A CA 1
ATOM 1706 C C . PRO A 1 212 ? -7.016 -21.531 1.373 1 98.06 212 PRO A C 1
ATOM 1708 O O . PRO A 1 212 ? -6.668 -22.688 1.127 1 98.06 212 PRO A O 1
ATOM 1711 N N . VAL A 1 213 ? -6.293 -20.516 1.004 1 98.44 213 VAL A N 1
ATOM 1712 C CA . VAL A 1 213 ? -4.98 -20.688 0.386 1 98.44 213 VAL A CA 1
ATOM 1713 C C . VAL A 1 213 ? -4.016 -21.328 1.382 1 98.44 213 VAL A C 1
ATOM 1715 O O . VAL A 1 213 ? -3.256 -22.219 1.027 1 98.44 213 VAL A O 1
ATOM 1718 N N . TYR A 1 214 ? -4.047 -20.844 2.68 1 98.19 214 TYR A N 1
ATOM 1719 C CA . TYR A 1 214 ? -3.229 -21.422 3.744 1 98.19 214 TYR A CA 1
ATOM 1720 C C . TYR A 1 214 ? -3.525 -22.906 3.922 1 98.19 214 TYR A C 1
ATOM 1722 O O . TYR A 1 214 ? -2.605 -23.719 3.996 1 98.19 214 TYR A O 1
ATOM 1730 N N . TYR A 1 215 ? -4.809 -23.281 3.912 1 97.5 215 TYR A N 1
ATOM 1731 C CA . TYR A 1 215 ? -5.184 -24.672 4.121 1 97.5 215 TYR A CA 1
ATOM 1732 C C . TYR A 1 215 ? -4.781 -25.531 2.926 1 97.5 215 TYR A C 1
ATOM 1734 O O . TYR A 1 215 ? -4.375 -26.672 3.09 1 97.5 215 TYR A O 1
ATOM 1742 N N . LYS A 1 216 ? -4.984 -24.984 1.783 1 97.69 216 LYS A N 1
ATOM 1743 C CA . LYS A 1 216 ? -4.543 -25.719 0.6 1 97.69 216 LYS A CA 1
ATOM 1744 C C . LYS A 1 216 ? -3.043 -26 0.654 1 97.69 216 LYS A C 1
ATOM 1746 O O . LYS A 1 216 ? -2.6 -27.109 0.334 1 97.69 216 LYS A O 1
ATOM 1751 N N . LEU A 1 217 ? -2.234 -25.016 1.025 1 97.44 217 LEU A N 1
ATOM 1752 C CA . LEU A 1 217 ? -0.792 -25.172 1.178 1 97.44 217 LEU A CA 1
ATOM 1753 C C . LEU A 1 217 ? -0.462 -26.266 2.184 1 97.44 217 LEU A C 1
ATOM 1755 O O . LEU A 1 217 ? 0.391 -27.109 1.922 1 97.44 217 LEU A O 1
ATOM 1759 N N . CYS A 1 218 ? -1.148 -26.25 3.287 1 97.12 218 CYS A N 1
ATOM 1760 C CA . CYS A 1 218 ? -0.928 -27.25 4.32 1 97.12 218 CYS A CA 1
ATOM 1761 C C . CYS A 1 218 ? -1.234 -28.656 3.797 1 97.12 218 CYS A C 1
ATOM 1763 O O . CYS A 1 218 ? -0.488 -29.594 4.059 1 97.12 218 CYS A O 1
ATOM 1765 N N . SER A 1 219 ? -2.305 -28.688 3.1 1 97.12 219 SER A N 1
ATOM 1766 C CA . SER A 1 219 ? -2.729 -29.969 2.557 1 97.12 219 SER A CA 1
ATOM 1767 C C . SER A 1 219 ? -1.704 -30.516 1.568 1 97.12 219 SER A C 1
ATOM 1769 O O . SER A 1 219 ? -1.316 -31.688 1.649 1 97.12 219 SER A O 1
ATOM 1771 N N . ILE A 1 220 ? -1.274 -29.703 0.665 1 95.56 220 ILE A N 1
ATOM 1772 C CA . ILE A 1 220 ? -0.352 -30.109 -0.392 1 95.56 220 ILE A CA 1
ATOM 1773 C C . ILE A 1 220 ? 0.987 -30.516 0.22 1 95.56 220 ILE A C 1
ATOM 1775 O O . ILE A 1 220 ? 1.634 -31.453 -0.255 1 95.56 220 ILE A O 1
ATOM 1779 N N . LEU A 1 221 ? 1.409 -29.812 1.276 1 94.25 221 LEU A N 1
ATOM 1780 C CA . LEU A 1 221 ? 2.721 -30.047 1.875 1 94.25 221 LEU A CA 1
ATOM 1781 C C . LEU A 1 221 ? 2.635 -31.047 3.014 1 94.25 221 LEU A C 1
ATOM 1783 O O . LEU A 1 221 ? 3.637 -31.344 3.668 1 94.25 221 LEU A O 1
ATOM 1787 N N . ASN A 1 222 ? 1.448 -31.609 3.221 1 92.44 222 ASN A N 1
ATOM 1788 C CA . ASN A 1 222 ? 1.19 -32.594 4.266 1 92.44 222 ASN A CA 1
ATOM 1789 C C . ASN A 1 222 ? 1.578 -32.062 5.645 1 92.44 222 ASN A C 1
ATOM 1791 O O . ASN A 1 222 ? 2.27 -32.75 6.402 1 92.44 222 ASN A O 1
ATOM 1795 N N . ILE A 1 223 ? 1.266 -30.844 5.812 1 84.44 223 ILE A N 1
ATOM 1796 C CA . ILE A 1 223 ? 1.499 -30.219 7.109 1 84.44 223 ILE A CA 1
ATOM 1797 C C . ILE A 1 223 ? 0.233 -30.297 7.957 1 84.44 223 ILE A C 1
ATOM 1799 O O . ILE A 1 223 ? -0.869 -30.031 7.469 1 84.44 223 ILE A O 1
ATOM 1803 N N . ASN A 1 224 ? 0.25 -30.938 9.227 1 70.06 224 ASN A N 1
ATOM 1804 C CA . ASN A 1 224 ? -0.874 -31.094 10.148 1 70.06 224 ASN A CA 1
ATOM 1805 C C . ASN A 1 224 ? -0.994 -29.891 11.086 1 70.06 224 ASN A C 1
ATOM 1807 O O . ASN A 1 224 ? 0.011 -29.281 11.445 1 70.06 224 ASN A O 1
ATOM 1811 N N . MET B 1 1 ? 4.699 29.875 -13.938 1 60.53 1 MET B N 1
ATOM 1812 C CA . MET B 1 1 ? 3.82 28.719 -14.047 1 60.53 1 MET B CA 1
ATOM 1813 C C . MET B 1 1 ? 3.051 28.484 -12.75 1 60.53 1 MET B C 1
ATOM 1815 O O . MET B 1 1 ? 3.545 28.812 -11.664 1 60.53 1 MET B O 1
ATOM 1819 N N . ASN B 1 2 ? 1.76 28.25 -12.805 1 89.88 2 ASN B N 1
ATOM 1820 C CA . ASN B 1 2 ? 0.984 28.188 -11.57 1 89.88 2 ASN B CA 1
ATOM 1821 C C . ASN B 1 2 ? 1.353 26.953 -10.75 1 89.88 2 ASN B C 1
ATOM 1823 O O . ASN B 1 2 ? 1.604 25.875 -11.305 1 89.88 2 ASN B O 1
ATOM 1827 N N . ASN B 1 3 ? 1.887 27.047 -9.578 1 97.56 3 ASN B N 1
ATOM 1828 C CA . ASN B 1 3 ? 2.186 25.984 -8.641 1 97.56 3 ASN B CA 1
ATOM 1829 C C . ASN B 1 3 ? 1.033 24.984 -8.539 1 97.56 3 ASN B C 1
ATOM 1831 O O . ASN B 1 3 ? -0.01 25.297 -7.961 1 97.56 3 ASN B O 1
ATOM 1835 N N . PRO B 1 4 ? 1.203 23.828 -9.18 1 97.94 4 PRO B N 1
ATOM 1836 C CA . PRO B 1 4 ? 0.087 22.875 -9.172 1 97.94 4 PRO B CA 1
ATOM 1837 C C . PRO B 1 4 ? -0.31 22.438 -7.766 1 97.94 4 PRO B C 1
ATOM 1839 O O . PRO B 1 4 ? -1.447 22.016 -7.547 1 97.94 4 PRO B O 1
ATOM 1842 N N . CYS B 1 5 ? 0.544 22.5 -6.855 1 98.62 5 CYS B N 1
ATOM 1843 C CA . CYS B 1 5 ? 0.307 22.031 -5.492 1 98.62 5 CYS B CA 1
ATOM 1844 C C . CYS B 1 5 ? -0.729 22.906 -4.789 1 98.62 5 CYS B C 1
ATOM 1846 O O . CYS B 1 5 ? -1.282 22.516 -3.762 1 98.62 5 CYS B O 1
ATOM 1848 N N . VAL B 1 6 ? -0.971 24.109 -5.285 1 98.69 6 VAL B N 1
ATOM 1849 C CA . VAL B 1 6 ? -1.896 25 -4.594 1 98.69 6 VAL B CA 1
ATOM 1850 C C . VAL B 1 6 ? -3.223 25.047 -5.348 1 98.69 6 VAL B C 1
ATOM 1852 O O . VAL B 1 6 ? -4.09 25.875 -5.031 1 98.69 6 VAL B O 1
ATOM 1855 N N . ILE B 1 7 ? -3.389 24.25 -6.367 1 98.62 7 ILE B N 1
ATOM 1856 C CA . ILE B 1 7 ? -4.637 24.125 -7.113 1 98.62 7 ILE B CA 1
ATOM 1857 C C . ILE B 1 7 ? -5.363 22.844 -6.715 1 98.62 7 ILE B C 1
ATOM 1859 O O . ILE B 1 7 ? -4.934 21.75 -7.07 1 98.62 7 ILE B O 1
ATOM 1863 N N . PRO B 1 8 ? -6.422 23.031 -5.973 1 98.75 8 PRO B N 1
ATOM 1864 C CA . PRO B 1 8 ? -7.16 21.828 -5.594 1 98.75 8 PRO B CA 1
ATOM 1865 C C . PRO B 1 8 ? -7.504 20.938 -6.789 1 98.75 8 PRO B C 1
ATOM 1867 O O . PRO B 1 8 ? -8.125 21.406 -7.746 1 98.75 8 PRO B O 1
ATOM 1870 N N . THR B 1 9 ? -7.109 19.703 -6.758 1 98.75 9 THR B N 1
ATOM 1871 C CA . THR B 1 9 ? -7.297 18.781 -7.871 1 98.75 9 THR B CA 1
ATOM 1872 C C . THR B 1 9 ? -7.727 17.406 -7.371 1 98.75 9 THR B C 1
ATOM 1874 O O . THR B 1 9 ? -7.078 16.828 -6.496 1 98.75 9 THR B O 1
ATOM 1877 N N . PRO B 1 10 ? -8.828 16.875 -7.84 1 98.38 10 PRO B N 1
ATOM 1878 C CA . PRO B 1 10 ? -9.211 15.523 -7.418 1 98.38 10 PRO B CA 1
ATOM 1879 C C . PRO B 1 10 ? -8.25 14.453 -7.926 1 98.38 10 PRO B C 1
ATOM 1881 O O . PRO B 1 10 ? -7.574 14.648 -8.938 1 98.38 10 PRO B O 1
ATOM 1884 N N . GLY B 1 11 ? -8.195 13.352 -7.188 1 96.88 11 GLY B N 1
ATOM 1885 C CA . GLY B 1 11 ? -7.395 12.234 -7.664 1 96.88 11 GLY B CA 1
ATOM 1886 C C . GLY B 1 11 ? -7.852 11.711 -9.016 1 96.88 11 GLY B C 1
ATOM 1887 O O . GLY B 1 11 ? -9.055 11.586 -9.266 1 96.88 11 GLY B O 1
ATOM 1888 N N . GLU B 1 12 ? -6.918 11.469 -9.836 1 93.25 12 GLU B N 1
ATOM 1889 C CA . GLU B 1 12 ? -7.258 10.922 -11.148 1 93.25 12 GLU B CA 1
ATOM 1890 C C . GLU B 1 12 ? -7.617 9.438 -11.047 1 93.25 12 GLU B C 1
ATOM 1892 O O . GLU B 1 12 ? -6.93 8.672 -10.367 1 93.25 12 GLU B O 1
ATOM 1897 N N . ASP B 1 13 ? -8.688 9.062 -11.641 1 93.88 13 ASP B N 1
ATOM 1898 C CA . ASP B 1 13 ? -9.086 7.656 -11.695 1 93.88 13 ASP B CA 1
ATOM 1899 C C . ASP B 1 13 ? -8.523 6.977 -12.945 1 93.88 13 ASP B C 1
ATOM 1901 O O . ASP B 1 13 ? -9.281 6.59 -13.836 1 93.88 13 ASP B O 1
ATOM 1905 N N . THR B 1 14 ? -7.285 6.676 -12.961 1 87.5 14 THR B N 1
ATOM 1906 C CA . THR B 1 14 ? -6.602 6.152 -14.133 1 87.5 14 THR B CA 1
ATOM 1907 C C . THR B 1 14 ? -7.043 4.719 -14.422 1 87.5 14 THR B C 1
ATOM 1909 O O . THR B 1 14 ? -7.027 4.277 -15.57 1 87.5 14 THR B O 1
ATOM 1912 N N . VAL B 1 15 ? -7.473 4.02 -13.461 1 89.38 15 VAL B N 1
ATOM 1913 C CA . VAL B 1 15 ? -7.859 2.619 -13.594 1 89.38 15 VAL B CA 1
ATOM 1914 C C . VAL B 1 15 ? -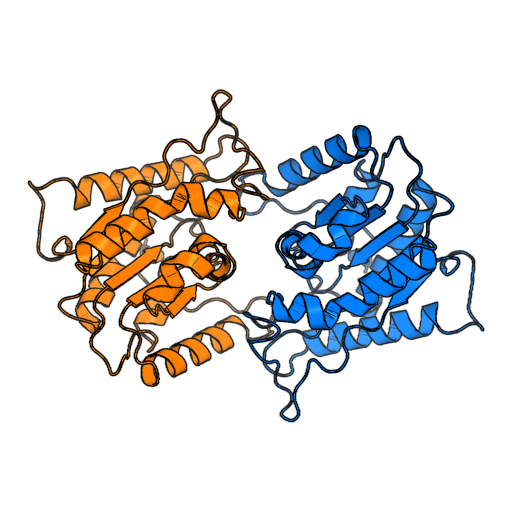9.32 2.523 -14.008 1 89.38 15 VAL B C 1
ATOM 1916 O O . VAL B 1 15 ? -9.688 1.678 -14.836 1 89.38 15 VAL B O 1
ATOM 1919 N N . GLY B 1 16 ? -10.125 3.369 -13.469 1 94.38 16 GLY B N 1
ATOM 1920 C CA . GLY B 1 16 ? -11.539 3.385 -13.82 1 94.38 16 GLY B CA 1
ATOM 1921 C C . GLY B 1 16 ? -12.398 2.584 -12.859 1 94.38 16 GLY B C 1
ATOM 1922 O O . GLY B 1 16 ? -13.531 2.219 -13.195 1 94.38 16 GLY B O 1
ATOM 1923 N N . ASP B 1 17 ? -11.844 2.281 -11.672 1 96.5 17 ASP B N 1
ATOM 1924 C CA . ASP B 1 17 ? -12.633 1.502 -10.719 1 96.5 17 ASP B CA 1
ATOM 1925 C C . ASP B 1 17 ? -13.219 2.396 -9.633 1 96.5 17 ASP B C 1
ATOM 1927 O O . ASP B 1 17 ? -13.828 1.903 -8.68 1 96.5 17 ASP B O 1
ATOM 1931 N N . GLY B 1 18 ? -13.008 3.693 -9.695 1 97.81 18 GLY B N 1
ATOM 1932 C CA . GLY B 1 18 ? -13.719 4.695 -8.922 1 97.81 18 GLY B CA 1
ATOM 1933 C C . GLY B 1 18 ? -13.336 4.688 -7.449 1 97.81 18 GLY B C 1
ATOM 1934 O O . GLY B 1 18 ? -14.062 5.223 -6.609 1 97.81 18 GLY B O 1
ATOM 1935 N N . ARG B 1 19 ? -12.219 4.121 -7.105 1 98.44 19 ARG B N 1
ATOM 1936 C CA . ARG B 1 19 ? -11.883 3.857 -5.711 1 98.44 19 ARG B CA 1
ATOM 1937 C C . ARG B 1 19 ? -11.602 5.156 -4.961 1 98.44 19 ARG B C 1
ATOM 1939 O O . ARG B 1 19 ? -11.984 5.301 -3.797 1 98.44 19 ARG B O 1
ATOM 1946 N N . TRP B 1 20 ? -10.969 6.09 -5.625 1 98.62 20 TRP B N 1
ATOM 1947 C CA . TRP B 1 20 ? -10.602 7.336 -4.957 1 98.62 20 TRP B CA 1
ATOM 1948 C C . TRP B 1 20 ? -11.844 8.086 -4.492 1 98.62 20 TRP B C 1
ATOM 1950 O O . TRP B 1 20 ? -11.938 8.484 -3.328 1 98.62 20 TRP B O 1
ATOM 1960 N N . MET B 1 21 ? -12.812 8.219 -5.371 1 98.69 21 MET B N 1
ATOM 1961 C CA . MET B 1 21 ? -14.031 8.938 -5.027 1 98.69 21 MET B CA 1
ATOM 1962 C C . MET B 1 21 ? -14.852 8.156 -4.008 1 98.69 21 MET B C 1
ATOM 1964 O O . MET B 1 21 ? -15.508 8.742 -3.148 1 98.69 21 MET B O 1
ATOM 1968 N N . SER B 1 22 ? -14.797 6.797 -4.113 1 98.81 22 SER B N 1
ATOM 1969 C CA . SER B 1 22 ? -15.484 5.973 -3.125 1 98.81 22 SER B CA 1
ATOM 1970 C C . SER B 1 22 ? -14.922 6.195 -1.727 1 98.81 22 SER B C 1
ATOM 1972 O O . SER B 1 22 ? -15.672 6.281 -0.753 1 98.81 22 SER B O 1
ATOM 1974 N N . MET B 1 23 ? -13.602 6.312 -1.609 1 98.81 23 MET B N 1
ATOM 1975 C CA . MET B 1 23 ? -12.977 6.57 -0.315 1 98.81 23 MET B CA 1
ATOM 1976 C C . MET B 1 23 ? -13.305 7.973 0.18 1 98.81 23 MET B C 1
ATOM 1978 O O . MET B 1 23 ? -13.617 8.164 1.357 1 98.81 23 MET B O 1
ATOM 1982 N N . HIS B 1 24 ? -13.227 8.945 -0.755 1 98.88 24 HIS B N 1
ATOM 1983 C CA . HIS B 1 24 ? -13.617 10.305 -0.396 1 98.88 24 HIS B CA 1
ATOM 1984 C C . HIS B 1 24 ? -15.047 10.344 0.148 1 98.88 24 HIS B C 1
ATOM 1986 O O . HIS B 1 24 ? -15.305 10.969 1.18 1 98.88 24 HIS B O 1
ATOM 1992 N N . ALA B 1 25 ? -15.961 9.648 -0.522 1 98.75 25 ALA B N 1
ATOM 1993 C CA . ALA B 1 25 ? -17.359 9.602 -0.087 1 98.75 25 ALA B CA 1
ATOM 1994 C C . ALA B 1 25 ? -17.469 8.977 1.3 1 98.75 25 ALA B C 1
ATOM 1996 O O . ALA B 1 25 ? -18.234 9.469 2.145 1 98.75 25 ALA B O 1
ATOM 1997 N N . ARG B 1 26 ? -16.797 7.965 1.502 1 98.69 26 ARG B N 1
ATOM 1998 C CA . ARG B 1 26 ? -16.812 7.312 2.807 1 98.69 26 ARG B CA 1
ATOM 1999 C C . ARG B 1 26 ? -16.312 8.25 3.896 1 98.69 26 ARG B C 1
ATOM 2001 O O . ARG B 1 26 ? -16.906 8.344 4.973 1 98.69 26 ARG B O 1
ATOM 2008 N N . PHE B 1 27 ? -15.203 8.977 3.58 1 98.75 27 PHE B N 1
ATOM 2009 C CA . PHE B 1 27 ? -14.609 9.883 4.559 1 98.75 27 PHE B CA 1
ATOM 2010 C C . PHE B 1 27 ? -15.555 11.039 4.867 1 98.75 27 PHE B C 1
ATOM 2012 O O . PHE B 1 27 ? -15.672 11.461 6.02 1 98.75 27 PHE B O 1
ATOM 2019 N N . MET B 1 28 ? -16.25 11.508 3.863 1 98.5 28 MET B N 1
ATOM 2020 C CA . MET B 1 28 ? -17.234 12.555 4.09 1 98.5 28 MET B CA 1
ATOM 2021 C C . MET B 1 28 ? -18.328 12.078 5.035 1 98.5 28 MET B C 1
ATOM 2023 O O . MET B 1 28 ? -18.75 12.82 5.93 1 98.5 28 MET B O 1
ATOM 2027 N N . GLN B 1 29 ? -18.75 10.891 4.785 1 98.06 29 GLN B N 1
ATOM 2028 C CA . GLN B 1 29 ? -19.797 10.328 5.637 1 98.06 29 GLN B CA 1
ATOM 2029 C C . GLN B 1 29 ? -19.281 10.125 7.059 1 98.06 29 GLN B C 1
ATOM 2031 O O . GLN B 1 29 ? -20 10.414 8.023 1 98.06 29 GLN B O 1
ATOM 2036 N N . GLU B 1 30 ? -18.109 9.672 7.211 1 97.56 30 GLU B N 1
ATOM 2037 C CA . GLU B 1 30 ? -17.516 9.469 8.531 1 97.56 30 GLU B CA 1
ATOM 2038 C C . GLU B 1 30 ? -17.375 10.797 9.281 1 97.56 30 GLU B C 1
ATOM 2040 O O . GLU B 1 30 ? -17.641 10.867 10.477 1 97.56 30 GLU B O 1
ATOM 2045 N N . ALA B 1 31 ? -16.969 11.781 8.555 1 97.62 31 ALA B N 1
ATOM 2046 C CA . ALA B 1 31 ? -16.812 13.102 9.164 1 97.62 31 ALA B CA 1
ATOM 2047 C C . ALA B 1 31 ? -18.125 13.586 9.766 1 97.62 31 ALA B C 1
ATOM 2049 O O . ALA B 1 31 ? -18.156 14.141 10.867 1 97.62 31 ALA B O 1
ATOM 2050 N N . LYS B 1 32 ? -19.188 13.328 9.148 1 96.56 32 LYS B N 1
ATOM 2051 C CA . LYS B 1 32 ? -20.5 13.844 9.539 1 96.56 32 LYS B CA 1
ATOM 2052 C C . LYS B 1 32 ? -21.094 13.023 10.68 1 96.56 32 LYS B C 1
ATOM 2054 O O . LYS B 1 32 ? -21.953 13.508 11.414 1 96.56 32 LYS B O 1
ATOM 2059 N N . THR B 1 33 ? -20.594 11.82 10.805 1 95.88 33 THR B N 1
ATOM 2060 C CA . THR B 1 33 ? -21.297 10.938 11.727 1 95.88 33 THR B CA 1
ATOM 2061 C C . THR B 1 33 ? -20.422 10.578 12.914 1 95.88 33 THR B C 1
ATOM 2063 O O . THR B 1 33 ? -20.875 9.945 13.867 1 95.88 33 THR B O 1
ATOM 2066 N N . THR B 1 34 ? -19.219 11.008 12.906 1 93 34 THR B N 1
ATOM 2067 C CA . THR B 1 34 ? -18.281 10.57 13.93 1 93 34 THR B CA 1
ATOM 2068 C C . THR B 1 34 ? -18.359 11.461 15.164 1 93 34 THR B C 1
ATOM 2070 O O . THR B 1 34 ? -18.875 12.578 15.094 1 93 34 THR B O 1
ATOM 2073 N N . GLU B 1 35 ? -17.812 10.891 16.281 1 94.62 35 GLU B N 1
ATOM 2074 C CA . GLU B 1 35 ? -17.609 11.672 17.484 1 94.62 35 GLU B CA 1
ATOM 2075 C C . GLU B 1 35 ? -16.125 11.898 17.75 1 94.62 35 GLU B C 1
ATOM 2077 O O . GLU B 1 35 ? -15.758 12.547 18.734 1 94.62 35 GLU B O 1
ATOM 2082 N N . SER B 1 36 ? -15.32 11.445 16.859 1 95.25 36 SER B N 1
ATOM 2083 C CA . SER B 1 36 ? -13.875 11.594 16.984 1 95.25 36 SER B CA 1
ATOM 2084 C C . SER B 1 36 ? -13.461 13.062 16.859 1 95.25 36 SER B C 1
ATOM 2086 O O . SER B 1 36 ? -14.023 13.805 16.062 1 95.25 36 SER B O 1
ATOM 2088 N N . GLU B 1 37 ? -12.422 13.422 17.641 1 96.88 37 GLU B N 1
ATOM 2089 C CA . GLU B 1 37 ? -11.992 14.82 17.656 1 96.88 37 GLU B CA 1
ATOM 2090 C C . GLU B 1 37 ? -10.602 14.977 17.047 1 96.88 37 GLU B C 1
ATOM 2092 O O . GLU B 1 37 ? -10.031 16.062 17.062 1 96.88 37 GLU B O 1
ATOM 2097 N N . ILE B 1 38 ? -10.023 13.875 16.562 1 98.12 38 ILE B N 1
ATOM 2098 C CA . ILE B 1 38 ? -8.695 13.883 15.961 1 98.12 38 ILE B CA 1
ATOM 2099 C C . ILE B 1 38 ? -8.75 13.211 14.586 1 98.12 38 ILE B C 1
ATOM 2101 O O . ILE B 1 38 ? -9.359 12.148 14.438 1 98.12 38 ILE B O 1
ATOM 2105 N N . VAL B 1 39 ? -8.164 13.812 13.609 1 98.5 39 VAL B N 1
ATOM 2106 C CA . VAL B 1 39 ? -8.164 13.227 12.266 1 98.5 39 VAL B CA 1
ATOM 2107 C C . VAL B 1 39 ? -6.746 13.234 11.703 1 98.5 39 VAL B C 1
ATOM 2109 O O . VAL B 1 39 ? -6.027 14.227 11.828 1 98.5 39 VAL B O 1
ATOM 2112 N N . PHE B 1 40 ? -6.305 12.109 11.258 1 98.88 40 PHE B N 1
ATOM 2113 C CA . PHE B 1 40 ? -5.121 11.984 10.414 1 98.88 40 PHE B CA 1
ATOM 2114 C C . PHE B 1 40 ? -5.5 12.086 8.938 1 98.88 40 PHE B C 1
ATOM 2116 O O . PHE B 1 40 ? -6.422 11.406 8.484 1 98.88 40 PHE B O 1
ATOM 2123 N N . ILE B 1 41 ? -4.855 12.938 8.156 1 98.94 41 ILE B N 1
ATOM 2124 C CA . ILE B 1 41 ? -5.172 13.109 6.742 1 98.94 41 ILE B CA 1
ATOM 2125 C C . ILE B 1 41 ? -3.885 13.133 5.922 1 98.94 41 ILE B C 1
ATOM 2127 O O . ILE B 1 41 ? -2.893 13.742 6.332 1 98.94 41 ILE B O 1
ATOM 2131 N N . GLY B 1 42 ? -3.867 12.375 4.809 1 98.88 42 GLY B N 1
ATOM 2132 C CA . GLY B 1 42 ? -2.648 12.367 4.012 1 98.88 42 GLY B CA 1
ATOM 2133 C C . GLY B 1 42 ? -2.623 11.258 2.975 1 98.88 42 GLY B C 1
ATOM 2134 O O . GLY B 1 42 ? -3.65 10.945 2.367 1 98.88 42 GLY B O 1
ATOM 2135 N N . ASP B 1 43 ? -1.444 10.75 2.699 1 98.81 43 ASP B N 1
ATOM 2136 C CA . ASP B 1 43 ? -1.226 9.82 1.594 1 98.81 43 ASP B CA 1
ATOM 2137 C C . ASP B 1 43 ? -1.172 8.383 2.09 1 98.81 43 ASP B C 1
ATOM 2139 O O . ASP B 1 43 ? -1.868 8.016 3.041 1 98.81 43 ASP B O 1
ATOM 2143 N N . SER B 1 44 ? -0.453 7.473 1.42 1 98.81 44 SER B N 1
ATOM 2144 C CA . SER B 1 44 ? -0.424 6.043 1.715 1 98.81 44 SER B CA 1
ATOM 2145 C C . SER B 1 44 ? 0.239 5.77 3.061 1 98.81 44 SER B C 1
ATOM 2147 O O . SER B 1 44 ? -0.068 4.773 3.719 1 98.81 44 SER B O 1
ATOM 2149 N N . ILE B 1 45 ? 1.14 6.684 3.461 1 98.88 45 ILE B N 1
ATOM 2150 C CA . ILE B 1 45 ? 1.814 6.469 4.738 1 98.88 45 ILE B CA 1
ATOM 2151 C C . ILE B 1 45 ? 0.81 6.598 5.879 1 98.88 45 ILE B C 1
ATOM 2153 O O . ILE B 1 45 ? 0.807 5.785 6.809 1 98.88 45 ILE B O 1
ATOM 2157 N N . ILE B 1 46 ? -0.053 7.562 5.801 1 98.88 46 ILE B N 1
ATOM 2158 C CA . ILE B 1 46 ? -1.131 7.703 6.773 1 98.88 46 ILE B CA 1
ATOM 2159 C C . ILE B 1 46 ? -2.107 6.535 6.633 1 98.88 46 ILE B C 1
ATOM 2161 O O . ILE B 1 46 ? -2.475 5.906 7.625 1 98.88 46 ILE B O 1
ATOM 2165 N N . GLN B 1 47 ? -2.477 6.234 5.387 1 98.81 47 GLN B N 1
ATOM 2166 C CA . GLN B 1 47 ? -3.445 5.176 5.121 1 98.81 47 GLN B CA 1
ATOM 2167 C C . GLN B 1 47 ? -3.016 3.863 5.77 1 98.81 47 GLN B C 1
ATOM 2169 O O . GLN B 1 47 ? -3.791 3.242 6.496 1 98.81 47 GLN B O 1
ATOM 2174 N N . GLN B 1 48 ? -1.782 3.541 5.582 1 98.38 48 GLN B N 1
ATOM 2175 C CA . GLN B 1 48 ? -1.306 2.232 6.016 1 98.38 48 GLN B CA 1
ATOM 2176 C C . GLN B 1 48 ? -1.025 2.223 7.516 1 98.38 48 GLN B C 1
ATOM 2178 O O . GLN B 1 48 ? -0.95 1.157 8.133 1 98.38 48 GLN B O 1
ATOM 2183 N N . MET B 1 49 ? -0.904 3.332 8.117 1 98.38 49 MET B N 1
ATOM 2184 C CA . MET B 1 49 ? -0.65 3.416 9.547 1 98.38 49 MET B CA 1
ATOM 2185 C C . MET B 1 49 ? -1.76 2.729 10.344 1 98.38 49 MET B C 1
ATOM 2187 O O . MET B 1 49 ? -1.514 2.182 11.414 1 98.38 49 MET B O 1
ATOM 2191 N N . GLN B 1 50 ? -2.984 2.699 9.828 1 97.19 50 GLN B N 1
ATOM 2192 C CA . GLN B 1 50 ? -4.133 2.145 10.539 1 97.19 50 GLN B CA 1
ATOM 2193 C C . GLN B 1 50 ? -3.943 0.656 10.812 1 97.19 50 GLN B C 1
ATOM 2195 O O . GLN B 1 50 ? -4.637 0.083 11.656 1 97.19 50 GLN B O 1
ATOM 2200 N N . PHE B 1 51 ? -2.969 0.058 10.133 1 96.38 51 PHE B N 1
ATOM 2201 C CA . PHE B 1 51 ? -2.752 -1.373 10.305 1 96.38 51 PHE B CA 1
ATOM 2202 C C . PHE B 1 51 ? -1.537 -1.632 11.188 1 96.38 51 PHE B C 1
ATOM 2204 O O . PHE B 1 51 ? -1.166 -2.783 11.422 1 96.38 51 PHE B O 1
ATOM 2211 N N . SER B 1 52 ? -0.907 -0.639 11.695 1 97.25 52 SER B N 1
ATOM 2212 C CA . SER B 1 52 ? 0.3 -0.771 12.5 1 97.25 52 SER B CA 1
ATOM 2213 C C . SER B 1 52 ? -0.04 -1.045 13.961 1 97.25 52 SER B C 1
ATOM 2215 O O . SER B 1 52 ? -1.136 -0.715 14.422 1 97.25 52 SER B O 1
ATOM 2217 N N . THR B 1 53 ? 0.909 -1.597 14.625 1 96.62 53 THR B N 1
ATOM 2218 C CA . THR B 1 53 ? 0.803 -1.774 16.062 1 96.62 53 THR B CA 1
ATOM 2219 C C . THR B 1 53 ? 0.681 -0.426 16.766 1 96.62 53 THR B C 1
ATOM 2221 O O . THR B 1 53 ? -0.091 -0.284 17.719 1 96.62 53 THR B O 1
ATOM 2224 N N . LEU B 1 54 ? 1.408 0.551 16.328 1 98.12 54 LEU B N 1
ATOM 2225 C CA . LEU B 1 54 ? 1.346 1.891 16.891 1 98.12 54 LEU B CA 1
ATOM 2226 C C . LEU B 1 54 ? -0.083 2.424 16.875 1 98.12 54 LEU B C 1
ATOM 2228 O O . LEU B 1 54 ? -0.564 2.961 17.875 1 98.12 54 LEU B O 1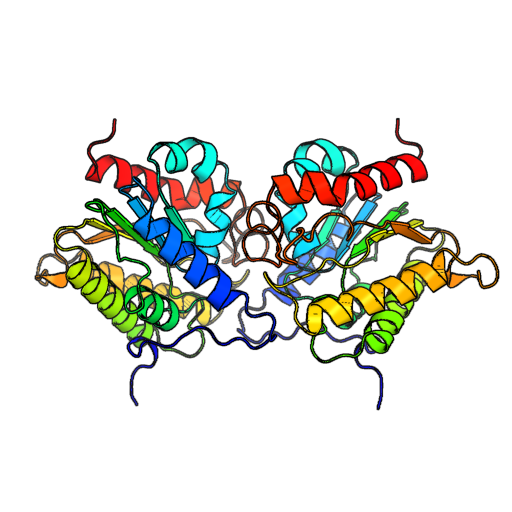
ATOM 2232 N N . TRP B 1 55 ? -0.729 2.256 15.742 1 97.94 55 TRP B N 1
ATOM 2233 C CA . TRP B 1 55 ? -2.104 2.725 15.609 1 97.94 55 TRP B CA 1
ATOM 2234 C C . TRP B 1 55 ? -3.039 1.944 16.531 1 97.94 55 TRP B C 1
ATOM 2236 O O . TRP B 1 55 ? -3.797 2.535 17.297 1 97.94 55 TRP B O 1
ATOM 2246 N N . ASN B 1 56 ? -2.934 0.62 16.469 1 96 56 ASN B N 1
ATOM 2247 C CA . ASN B 1 56 ? -3.887 -0.251 17.156 1 96 56 ASN B CA 1
ATOM 2248 C C . ASN B 1 56 ? -3.721 -0.187 18.672 1 96 56 ASN B C 1
ATOM 2250 O O . ASN B 1 56 ? -4.699 -0.292 19.406 1 96 56 ASN B O 1
ATOM 2254 N N . GLU B 1 57 ? -2.525 0.059 19.109 1 95.94 57 GLU B N 1
ATOM 2255 C CA . GLU B 1 57 ? -2.27 -0.026 20.547 1 95.94 57 GLU B CA 1
ATOM 2256 C C . GLU B 1 57 ? -2.268 1.358 21.188 1 95.94 57 GLU B C 1
ATOM 2258 O O . GLU B 1 57 ? -2.51 1.491 22.391 1 95.94 57 GLU B O 1
ATOM 2263 N N . LYS B 1 58 ? -1.991 2.377 20.406 1 96.38 58 LYS B N 1
ATOM 2264 C CA . LYS B 1 58 ? -1.827 3.695 21 1 96.38 58 LYS B CA 1
ATOM 2265 C C . LYS B 1 58 ? -2.754 4.719 20.359 1 96.38 58 LYS B C 1
ATOM 2267 O O . LYS B 1 58 ? -3.762 5.113 20.953 1 96.38 58 LYS B O 1
ATOM 2272 N N . ILE B 1 59 ? -2.641 4.922 19.094 1 96.69 59 ILE B N 1
ATOM 2273 C CA . ILE B 1 59 ? -3.283 6.047 18.422 1 96.69 59 ILE B CA 1
ATOM 2274 C C . ILE B 1 59 ? -4.797 5.852 18.422 1 96.69 59 ILE B C 1
ATOM 2276 O O . ILE B 1 59 ? -5.555 6.805 18.609 1 96.69 59 ILE B O 1
ATOM 2280 N N . SER B 1 60 ? -5.18 4.598 18.219 1 92.88 60 SER B N 1
ATOM 2281 C CA . SER B 1 60 ? -6.609 4.332 18.094 1 92.88 60 SER B CA 1
ATOM 2282 C C . SER B 1 60 ? -7.348 4.645 19.391 1 92.88 60 SER B C 1
ATOM 2284 O O . SER B 1 60 ? -8.539 4.973 19.375 1 92.88 60 SER B O 1
ATOM 2286 N N . SER B 1 61 ? -6.699 4.582 20.531 1 93.25 61 SER B N 1
ATOM 2287 C CA . SER B 1 61 ? -7.309 4.855 21.828 1 93.25 61 SER B CA 1
ATOM 2288 C C . SER B 1 61 ? -7.711 6.32 21.953 1 93.25 61 SER B C 1
ATOM 2290 O O . SER B 1 61 ? -8.523 6.68 22.812 1 93.25 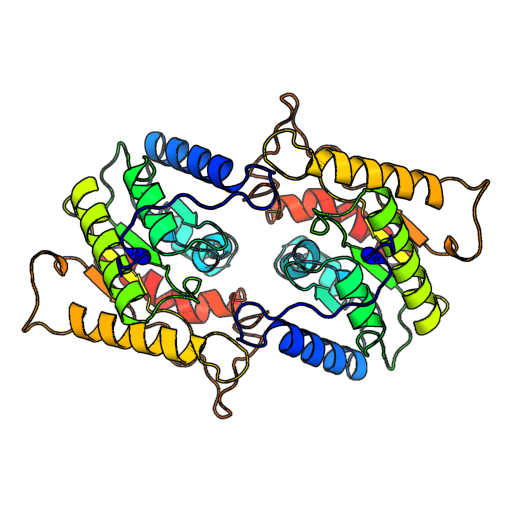61 SER B O 1
ATOM 2292 N N . LEU B 1 62 ? -7.176 7.148 21.109 1 94.12 62 LEU B N 1
ATOM 2293 C CA . LEU B 1 62 ? -7.512 8.57 21.109 1 94.12 62 LEU B CA 1
ATOM 2294 C C . LEU B 1 62 ? -8.758 8.828 20.25 1 94.12 62 LEU B C 1
ATOM 2296 O O . LEU B 1 62 ? -9.156 9.977 20.062 1 94.12 62 LEU B O 1
ATOM 2300 N N . HIS B 1 63 ? -9.328 7.77 19.672 1 91.88 63 HIS B N 1
ATOM 2301 C CA . HIS B 1 63 ? -10.531 7.84 18.844 1 91.88 63 HIS B CA 1
ATOM 2302 C C . HIS B 1 63 ? -10.312 8.734 17.641 1 91.88 63 HIS B C 1
ATOM 2304 O O . HIS B 1 63 ? -11.094 9.664 17.391 1 91.88 63 HIS B O 1
ATOM 2310 N N . CYS B 1 64 ? -9.344 8.406 16.891 1 96.12 64 CYS B N 1
ATOM 2311 C CA . CYS B 1 64 ? -8.93 9.195 15.734 1 96.12 64 CYS B CA 1
ATOM 2312 C C . CYS B 1 64 ? -9.531 8.641 14.445 1 96.12 64 CYS B C 1
ATOM 2314 O O . CYS B 1 64 ? -9.914 7.465 14.391 1 96.12 64 CYS B O 1
ATOM 2316 N N . LEU B 1 65 ? -9.648 9.438 13.43 1 97.94 65 LEU B N 1
ATOM 2317 C CA . LEU B 1 65 ? -10.008 9.039 12.07 1 97.94 65 LEU B CA 1
ATOM 2318 C C . LEU B 1 65 ? -8.766 8.969 11.188 1 97.94 65 LEU B C 1
ATOM 2320 O O . LEU B 1 65 ? -7.797 9.703 11.406 1 97.94 65 LEU B O 1
ATOM 2324 N N . ASN B 1 66 ? -8.781 8.078 10.297 1 98.62 66 ASN B N 1
ATOM 2325 C CA . ASN B 1 66 ? -7.727 7.953 9.297 1 98.62 66 ASN B CA 1
ATOM 2326 C C . ASN B 1 66 ? -8.242 8.281 7.895 1 98.62 66 ASN B C 1
ATOM 2328 O O . ASN B 1 66 ? -8.953 7.477 7.285 1 98.62 66 ASN B O 1
ATOM 2332 N N . PHE B 1 67 ? -7.836 9.375 7.367 1 98.88 67 PHE B N 1
ATOM 2333 C CA . PHE B 1 67 ? -8.234 9.852 6.047 1 98.88 67 PHE B CA 1
ATOM 2334 C C . PHE B 1 67 ? -7.047 9.836 5.09 1 98.88 67 PHE B C 1
ATOM 2336 O O . PHE B 1 67 ? -6.848 10.781 4.324 1 98.88 67 PHE B O 1
ATOM 2343 N N . GLY B 1 68 ? -6.27 8.773 5.176 1 98.88 68 GLY B N 1
ATOM 2344 C CA . GLY B 1 68 ? -5.219 8.555 4.195 1 98.88 68 GLY B CA 1
ATOM 2345 C C . GLY B 1 68 ? -5.727 7.926 2.91 1 98.88 68 GLY B C 1
ATOM 2346 O O . GLY B 1 68 ? -6.559 7.016 2.945 1 98.88 68 GLY B O 1
ATOM 2347 N N . ILE B 1 69 ? -5.262 8.438 1.774 1 98.81 69 ILE B N 1
ATOM 2348 C CA . ILE B 1 69 ? -5.539 7.809 0.488 1 98.81 69 ILE B CA 1
ATOM 2349 C C . ILE B 1 69 ? -4.234 7.574 -0.266 1 98.81 69 ILE B C 1
ATOM 2351 O O . ILE B 1 69 ? -3.424 8.492 -0.417 1 98.81 69 ILE B O 1
ATOM 2355 N N . GLY B 1 70 ? -4.062 6.344 -0.702 1 98.12 70 GLY B N 1
ATOM 2356 C CA . GLY B 1 70 ? -2.855 5.961 -1.414 1 98.12 70 GLY B CA 1
ATOM 2357 C C . GLY B 1 70 ? -2.58 6.824 -2.631 1 98.12 70 GLY B C 1
ATOM 2358 O O . GLY B 1 70 ? -3.473 7.055 -3.449 1 98.12 70 GLY B O 1
ATOM 2359 N N . GLY B 1 71 ? -1.309 7.32 -2.74 1 97.44 71 GLY B N 1
ATOM 2360 C CA . GLY B 1 71 ? -0.862 8.031 -3.93 1 97.44 71 GLY B CA 1
ATOM 2361 C C . GLY B 1 71 ? -1.203 9.508 -3.908 1 97.44 71 GLY B C 1
ATOM 2362 O O . GLY B 1 71 ? -0.787 10.258 -4.793 1 97.44 71 GLY B O 1
ATOM 2363 N N . ASP B 1 72 ? -1.95 9.945 -2.875 1 98.69 72 ASP B N 1
ATOM 2364 C CA . ASP B 1 72 ? -2.385 11.336 -2.84 1 98.69 72 ASP B CA 1
ATOM 2365 C C . ASP B 1 72 ? -1.188 12.281 -2.863 1 98.69 72 ASP B C 1
ATOM 2367 O O . ASP B 1 72 ? -0.173 12.023 -2.211 1 98.69 72 ASP B O 1
ATOM 2371 N N . ARG B 1 73 ? -1.387 13.305 -3.578 1 98.62 73 ARG B N 1
ATOM 2372 C CA . ARG B 1 73 ? -0.514 14.477 -3.617 1 98.62 73 ARG B CA 1
ATOM 2373 C C . ARG B 1 73 ? -1.096 15.617 -2.795 1 98.62 73 ARG B C 1
ATOM 2375 O O . ARG B 1 73 ? -2.236 15.547 -2.336 1 98.62 73 ARG B O 1
ATOM 2382 N N . VAL B 1 74 ? -0.31 16.625 -2.666 1 98.88 74 VAL B N 1
ATOM 2383 C CA . VAL B 1 74 ? -0.706 17.781 -1.869 1 98.88 74 VAL B CA 1
ATOM 2384 C C . VAL B 1 74 ? -2.027 18.344 -2.393 1 98.88 74 VAL B C 1
ATOM 2386 O O . VAL B 1 74 ? -2.963 18.562 -1.62 1 98.88 74 VAL B O 1
ATOM 2389 N N . GLU B 1 75 ? -2.15 18.453 -3.682 1 98.88 75 GLU B N 1
ATOM 2390 C CA . GLU B 1 75 ? -3.328 19.094 -4.27 1 98.88 75 GLU B CA 1
ATOM 2391 C C . GLU B 1 75 ? -4.551 18.172 -4.172 1 98.88 75 GLU B C 1
ATOM 2393 O O . GLU B 1 75 ? -5.688 18.641 -4.266 1 98.88 75 GLU B O 1
ATOM 2398 N N . ASN B 1 76 ? -4.34 16.891 -4.082 1 98.88 76 ASN B N 1
ATOM 2399 C CA . ASN B 1 76 ? -5.457 15.977 -3.854 1 98.88 76 ASN B CA 1
ATOM 2400 C C . ASN B 1 76 ? -6.066 16.172 -2.469 1 98.88 76 ASN B C 1
ATOM 2402 O O . ASN B 1 76 ? -7.289 16.234 -2.326 1 98.88 76 ASN B O 1
ATOM 2406 N N . VAL B 1 77 ? -5.199 16.281 -1.456 1 98.94 77 VAL B N 1
ATOM 2407 C CA . VAL B 1 77 ? -5.656 16.516 -0.09 1 98.94 77 VAL B CA 1
ATOM 2408 C C . VAL B 1 77 ? -6.363 17.875 -0.004 1 98.94 77 VAL B C 1
ATOM 2410 O O . VAL B 1 77 ? -7.41 17.984 0.635 1 98.94 77 VAL B O 1
ATOM 2413 N N . LEU B 1 78 ? -5.746 18.844 -0.696 1 98.94 78 LEU B N 1
ATOM 2414 C CA . LEU B 1 78 ? -6.355 20.172 -0.732 1 98.94 78 LEU B CA 1
ATOM 2415 C C . LEU B 1 78 ? -7.773 20.094 -1.284 1 98.94 78 LEU B C 1
ATOM 2417 O O . LEU B 1 78 ? -8.703 20.672 -0.707 1 98.94 78 LEU B O 1
ATOM 2421 N N . TRP B 1 79 ? -7.969 19.391 -2.348 1 98.94 79 TRP B N 1
ATOM 2422 C CA . TRP B 1 79 ? -9.289 19.234 -2.957 1 98.94 79 TRP B CA 1
ATOM 2423 C C . TRP B 1 79 ? -10.25 18.547 -1.998 1 98.94 79 TRP B C 1
ATOM 2425 O O . TRP B 1 79 ? -11.406 18.969 -1.857 1 98.94 79 TRP B O 1
ATOM 2435 N N . ARG B 1 80 ? -9.82 17.5 -1.344 1 98.94 80 ARG B N 1
ATOM 2436 C CA . ARG B 1 80 ? -10.664 16.75 -0.415 1 98.94 80 ARG B CA 1
ATOM 2437 C C . ARG B 1 80 ? -11.156 17.641 0.716 1 98.94 80 ARG B C 1
ATOM 2439 O O . ARG B 1 80 ? -12.336 17.609 1.079 1 98.94 80 ARG B O 1
ATOM 2446 N N . ILE B 1 81 ? -10.289 18.438 1.23 1 98.81 81 ILE B N 1
ATOM 2447 C CA . ILE B 1 81 ? -10.617 19.359 2.312 1 98.81 81 ILE B CA 1
ATOM 2448 C C . ILE B 1 81 ? -11.672 20.359 1.84 1 98.81 81 ILE B C 1
ATOM 2450 O O . ILE B 1 81 ? -12.641 20.641 2.553 1 98.81 81 ILE B O 1
ATOM 2454 N N . GLN B 1 82 ? -11.508 20.812 0.651 1 98.75 82 GLN B N 1
ATOM 2455 C CA . GLN B 1 82 ? -12.43 21.797 0.11 1 98.75 82 GLN B CA 1
ATOM 2456 C C . GLN B 1 82 ? -13.742 21.156 -0.32 1 98.75 82 GLN B C 1
ATOM 2458 O O . GLN B 1 82 ? -14.719 21.844 -0.594 1 98.75 82 GLN B O 1
ATOM 2463 N N . ASN B 1 83 ? -13.75 19.859 -0.36 1 98.62 83 ASN B N 1
ATOM 2464 C CA . ASN B 1 83 ? -14.938 19.172 -0.849 1 98.62 83 ASN B CA 1
ATOM 2465 C C . ASN B 1 83 ? -15.523 18.25 0.214 1 98.62 83 ASN B C 1
ATOM 2467 O O . ASN B 1 83 ? -15.906 17.109 -0.084 1 98.62 83 ASN B O 1
ATOM 2471 N N . GLY B 1 84 ? -15.484 18.641 1.406 1 98.19 84 GLY B N 1
ATOM 2472 C CA . GLY B 1 84 ? -16.438 18.109 2.379 1 98.19 84 GLY B CA 1
ATOM 2473 C C . GLY B 1 84 ? -15.789 17.188 3.398 1 98.19 84 GLY B C 1
ATOM 2474 O O . GLY B 1 84 ? -16.422 16.812 4.383 1 98.19 84 GLY B O 1
ATOM 2475 N N . GLU B 1 85 ? -14.508 16.859 3.309 1 98 85 GLU B N 1
ATOM 2476 C CA . GLU B 1 85 ? -13.93 15.828 4.176 1 98 85 GLU B CA 1
ATOM 2477 C C . GLU B 1 85 ? -13.711 16.359 5.59 1 98 85 GLU B C 1
ATOM 2479 O O . GLU B 1 85 ? -13.508 15.586 6.527 1 98 85 GLU B O 1
ATOM 2484 N N . LEU B 1 86 ? -13.742 17.703 5.734 1 98.12 86 LEU B N 1
ATOM 2485 C CA . LEU B 1 86 ? -13.562 18.234 7.078 1 98.12 86 LEU B CA 1
ATOM 2486 C C . LEU B 1 86 ? -14.852 18.875 7.59 1 98.12 86 LEU B C 1
ATOM 2488 O O . LEU B 1 86 ? -14.82 19.703 8.5 1 98.12 86 LEU B O 1
ATOM 2492 N N . ASP B 1 87 ? -15.977 18.516 7.004 1 97.62 87 ASP B N 1
ATOM 2493 C CA . ASP B 1 87 ? -17.266 19 7.488 1 97.62 87 ASP B CA 1
ATOM 2494 C C . ASP B 1 87 ? -17.734 18.188 8.695 1 97.62 87 ASP B C 1
ATOM 2496 O O . ASP B 1 87 ? -18.734 17.469 8.609 1 97.62 87 ASP B O 1
ATOM 2500 N N . PHE B 1 88 ? -17.078 18.406 9.75 1 97.25 88 PHE B N 1
ATOM 2501 C CA . PHE B 1 88 ? -17.375 17.688 10.984 1 97.25 88 PHE B CA 1
ATOM 2502 C C . PHE B 1 88 ? -18.516 18.344 11.734 1 97.25 88 PHE B C 1
ATOM 2504 O O . PHE B 1 88 ? -18.688 19.562 11.664 1 97.25 88 PHE B O 1
ATOM 2511 N N . ASN B 1 89 ? -19.219 17.562 12.445 1 95.19 89 ASN B N 1
ATOM 2512 C CA . ASN B 1 89 ? -20.266 18.078 13.32 1 95.19 89 ASN B CA 1
ATOM 2513 C C . ASN B 1 89 ? -19.766 18.281 14.742 1 95.19 89 ASN B C 1
ATOM 2515 O O . ASN B 1 89 ? -20.516 18.75 15.609 1 95.19 89 ASN B O 1
ATOM 2519 N N . VAL B 1 90 ? -18.578 17.906 14.992 1 95.69 90 VAL B N 1
ATOM 2520 C CA . VAL B 1 90 ? -17.953 18.078 16.297 1 95.69 90 VAL B CA 1
ATOM 2521 C C . VAL B 1 90 ? -16.703 18.953 16.156 1 95.69 90 VAL B C 1
ATOM 2523 O O . VAL B 1 90 ? -16.156 19.109 15.062 1 95.69 90 VAL B O 1
ATOM 2526 N N . LYS B 1 91 ? -16.375 19.5 17.281 1 96.31 91 LYS B N 1
ATOM 2527 C CA . LYS B 1 91 ? -15.156 20.328 17.266 1 96.31 91 LYS B CA 1
ATOM 2528 C C . LYS B 1 91 ? -13.906 19.453 17.188 1 96.31 91 LYS B C 1
ATOM 2530 O O . LYS B 1 91 ? -13.68 18.609 18.062 1 96.31 91 LYS B O 1
ATOM 2535 N N . ILE B 1 92 ? -13.133 19.578 16.188 1 97.88 92 ILE B N 1
ATOM 2536 C CA . ILE B 1 92 ? -11.883 18.859 16.016 1 97.88 92 ILE B CA 1
ATOM 2537 C C . ILE B 1 92 ? -10.766 19.547 16.797 1 97.88 92 ILE B C 1
ATOM 2539 O O . ILE B 1 92 ? -10.602 20.766 16.719 1 97.88 92 ILE B O 1
ATOM 2543 N N . LYS B 1 93 ? -10.055 18.766 17.516 1 97.69 93 LYS B N 1
ATOM 2544 C CA . LYS B 1 93 ? -9.023 19.312 18.375 1 97.69 93 LYS B CA 1
ATOM 2545 C C . LYS B 1 93 ? -7.656 19.281 17.703 1 97.69 93 LYS B C 1
ATOM 2547 O O . LYS B 1 93 ? -6.801 20.125 17.969 1 97.69 93 LYS B O 1
ATOM 2552 N N . ALA B 1 94 ? -7.492 18.266 16.859 1 98.56 94 ALA B N 1
ATOM 2553 C CA . ALA B 1 94 ? -6.18 18.141 16.234 1 98.56 94 ALA B CA 1
ATOM 2554 C C . ALA B 1 94 ? -6.285 17.469 14.875 1 98.56 94 ALA B C 1
ATOM 2556 O O . ALA B 1 94 ? -7.105 16.562 14.688 1 98.56 94 ALA B O 1
ATOM 2557 N N . VAL B 1 95 ? -5.469 17.891 13.977 1 98.81 95 VAL B N 1
ATOM 2558 C CA . VAL B 1 95 ? -5.277 17.297 12.664 1 98.81 95 VAL B CA 1
ATOM 2559 C C . VAL B 1 95 ? -3.805 16.938 12.461 1 98.81 95 VAL B C 1
ATOM 2561 O O . VAL B 1 95 ? -2.924 17.766 12.68 1 98.81 95 VAL B O 1
ATOM 2564 N N . VAL B 1 96 ? -3.531 15.734 12.141 1 98.88 96 VAL B N 1
ATOM 2565 C CA . VAL B 1 96 ? -2.199 15.336 11.688 1 98.88 96 VAL B CA 1
ATOM 2566 C C . VAL B 1 96 ? -2.162 15.289 10.164 1 98.88 96 VAL B C 1
ATOM 2568 O O . VAL B 1 96 ? -2.889 14.508 9.547 1 98.88 96 VAL B O 1
ATOM 2571 N N . LEU B 1 97 ? -1.364 16.125 9.586 1 98.94 97 LEU B N 1
ATOM 2572 C CA . LEU B 1 97 ? -1.248 16.234 8.141 1 98.94 97 LEU B CA 1
ATOM 2573 C C . LEU B 1 97 ? 0.075 15.664 7.648 1 98.94 97 LEU B C 1
ATOM 2575 O O . LEU B 1 97 ? 1.146 16.094 8.086 1 98.94 97 LEU B O 1
ATOM 2579 N N . PHE B 1 98 ? 0.006 14.672 6.785 1 98.94 98 PHE B N 1
ATOM 2580 C CA . PHE B 1 98 ? 1.219 14.07 6.242 1 98.94 98 PHE B CA 1
ATOM 2581 C C . PHE B 1 98 ? 1.042 13.734 4.766 1 98.94 98 PHE B C 1
ATOM 2583 O O . PHE B 1 98 ? 0.447 12.711 4.422 1 98.94 98 PHE B O 1
ATOM 2590 N N . VAL B 1 99 ? 1.595 14.586 3.906 1 98.94 99 VAL B N 1
ATOM 2591 C CA . VAL B 1 99 ? 1.496 14.453 2.457 1 98.94 99 VAL B CA 1
ATOM 2592 C C . VAL B 1 99 ? 2.619 15.242 1.787 1 98.94 99 VAL B C 1
ATOM 2594 O O . VAL B 1 99 ? 3.119 16.219 2.348 1 98.94 99 VAL B O 1
ATOM 2597 N N . GLY B 1 100 ? 3.016 14.797 0.561 1 98.81 100 GLY B N 1
ATOM 2598 C CA . GLY B 1 100 ? 3.996 15.555 -0.201 1 98.81 100 GLY B CA 1
ATOM 2599 C C . GLY B 1 100 ? 4.953 14.672 -0.982 1 98.81 100 GLY B C 1
ATOM 2600 O O . GLY B 1 100 ? 5.445 15.07 -2.041 1 98.81 100 GLY B O 1
ATOM 2601 N N . THR B 1 101 ? 5.211 13.43 -0.547 1 98.69 101 THR B N 1
ATOM 2602 C CA . THR B 1 101 ? 6.227 12.555 -1.127 1 98.69 101 THR B CA 1
ATOM 2603 C C . THR B 1 101 ? 5.859 12.172 -2.557 1 98.69 101 THR B C 1
ATOM 2605 O O . THR B 1 101 ? 6.734 11.883 -3.375 1 98.69 101 THR B O 1
ATOM 2608 N N . ASN B 1 102 ? 4.602 12.242 -2.928 1 98.06 102 ASN B N 1
ATOM 2609 C CA . ASN B 1 102 ? 4.148 11.789 -4.234 1 98.06 102 ASN B CA 1
ATOM 2610 C C . ASN B 1 102 ? 4.191 12.914 -5.266 1 98.06 102 ASN B C 1
ATOM 2612 O O . ASN B 1 102 ? 3.922 12.688 -6.449 1 98.06 102 ASN B O 1
ATOM 2616 N N . ASN B 1 103 ? 4.508 14.117 -4.852 1 98.31 103 ASN B N 1
ATOM 2617 C CA . ASN B 1 103 ? 4.633 15.242 -5.777 1 98.31 103 ASN B CA 1
ATOM 2618 C C . ASN B 1 103 ? 5.988 15.234 -6.477 1 98.31 103 ASN B C 1
ATOM 2620 O O . ASN B 1 103 ? 6.73 16.219 -6.414 1 98.31 103 ASN B O 1
ATOM 2624 N N . ILE B 1 104 ? 6.223 14.242 -7.211 1 95.75 104 ILE B N 1
ATOM 2625 C CA . ILE B 1 104 ? 7.547 13.938 -7.742 1 95.75 104 ILE B CA 1
ATOM 2626 C C . ILE B 1 104 ? 7.871 14.891 -8.891 1 95.75 104 ILE B C 1
ATOM 2628 O O . ILE B 1 104 ? 9.031 15.016 -9.289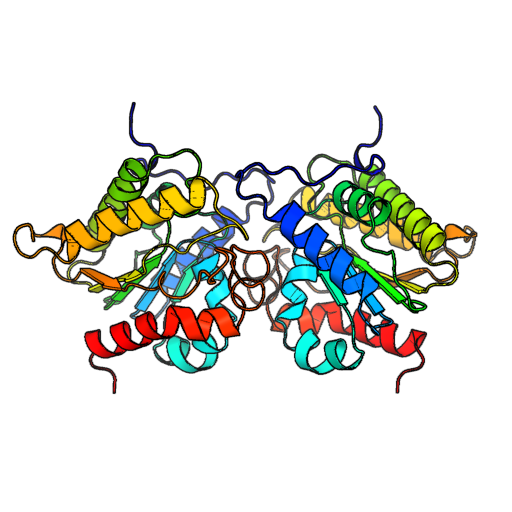 1 95.75 104 ILE B O 1
ATOM 2632 N N . ASP B 1 105 ? 6.906 15.523 -9.477 1 96.25 105 ASP B N 1
ATOM 2633 C CA . ASP B 1 105 ? 7.113 16.438 -10.594 1 96.25 105 ASP B CA 1
ATOM 2634 C C . ASP B 1 105 ? 7.117 17.891 -10.133 1 96.25 105 ASP B C 1
ATOM 2636 O O . ASP B 1 105 ? 7.023 18.812 -10.945 1 96.25 105 ASP B O 1
ATOM 2640 N N . CYS B 1 106 ? 7.188 18.156 -8.828 1 97.94 106 CYS B N 1
ATOM 2641 C CA . CYS B 1 106 ? 7.145 19.5 -8.266 1 97.94 106 CYS B CA 1
ATOM 2642 C C . CYS B 1 106 ? 8.438 19.828 -7.539 1 97.94 106 CYS B C 1
ATOM 2644 O O . CYS B 1 106 ? 9.117 18.922 -7.039 1 97.94 106 CYS B O 1
ATOM 2646 N N . THR B 1 107 ? 8.773 21.031 -7.449 1 98.12 107 THR B N 1
ATOM 2647 C CA . THR B 1 107 ? 9.922 21.484 -6.68 1 98.12 107 THR B CA 1
ATOM 2648 C C . THR B 1 107 ? 9.625 21.438 -5.184 1 98.12 107 THR B C 1
ATOM 2650 O O . THR B 1 107 ? 8.461 21.438 -4.777 1 98.12 107 THR B O 1
ATOM 2653 N N . PRO B 1 108 ? 10.633 21.391 -4.422 1 98.5 108 PRO B N 1
ATOM 2654 C CA . PRO B 1 108 ? 10.398 21.406 -2.979 1 98.5 108 PRO B CA 1
ATOM 2655 C C . PRO B 1 108 ? 9.617 22.641 -2.529 1 98.5 108 PRO B C 1
ATOM 2657 O O . PRO B 1 108 ? 8.781 22.562 -1.627 1 98.5 108 PRO B O 1
ATOM 2660 N N . HIS B 1 109 ? 9.914 23.781 -3.158 1 98.5 109 HIS B N 1
ATOM 2661 C CA . HIS B 1 109 ? 9.211 25 -2.785 1 98.5 109 HIS B CA 1
ATOM 2662 C C . HIS B 1 109 ? 7.73 24.906 -3.137 1 98.5 109 HIS B C 1
ATOM 2664 O O . HIS B 1 109 ? 6.879 25.391 -2.383 1 98.5 109 HIS B O 1
ATOM 2670 N N . GLU B 1 110 ? 7.418 24.344 -4.27 1 98.81 110 GLU B N 1
ATOM 2671 C CA . GLU B 1 110 ? 6.02 24.172 -4.656 1 98.81 110 GLU B CA 1
ATOM 2672 C C . GLU B 1 110 ? 5.277 23.281 -3.66 1 98.81 110 GLU B C 1
ATOM 2674 O O . GLU B 1 110 ? 4.145 23.578 -3.283 1 98.81 110 GLU B O 1
ATOM 2679 N N . VAL B 1 111 ? 5.887 22.203 -3.283 1 98.88 111 VAL B N 1
ATOM 2680 C CA . VAL B 1 111 ? 5.289 21.281 -2.307 1 98.88 111 VAL B CA 1
ATOM 2681 C C . VAL B 1 111 ? 5.078 22.016 -0.983 1 98.88 111 VAL B C 1
ATOM 2683 O O . VAL B 1 111 ? 4.004 21.938 -0.384 1 98.88 111 VAL B O 1
ATOM 2686 N N . PHE B 1 112 ? 6.105 22.797 -0.6 1 98.88 112 PHE B N 1
ATOM 2687 C CA . PHE B 1 112 ? 6.043 23.562 0.633 1 98.88 112 PHE B CA 1
ATOM 2688 C C . PHE B 1 112 ? 4.875 24.547 0.594 1 98.88 112 PHE B C 1
ATOM 2690 O O . PHE B 1 112 ? 4.078 24.609 1.531 1 98.88 112 PHE B O 1
ATOM 2697 N N . GLU B 1 113 ? 4.699 25.219 -0.468 1 98.75 113 GLU B N 1
ATOM 2698 C CA . GLU B 1 113 ? 3.596 26.172 -0.618 1 98.75 113 GLU B CA 1
ATOM 2699 C C . GLU B 1 113 ? 2.248 25.453 -0.583 1 98.75 113 GLU B C 1
ATOM 2701 O O . GLU B 1 113 ? 1.272 25.969 -0.046 1 98.75 113 GLU B O 1
ATOM 2706 N N . GLY B 1 114 ? 2.24 24.312 -1.211 1 98.88 114 GLY B N 1
ATOM 2707 C CA . GLY B 1 114 ? 1.029 23.5 -1.158 1 98.88 114 GLY B CA 1
ATOM 2708 C C . GLY B 1 114 ? 0.646 23.094 0.252 1 98.88 114 GLY B C 1
ATOM 2709 O O . GLY B 1 114 ? -0.532 23.125 0.615 1 98.88 114 GLY B O 1
ATOM 2710 N N . LEU B 1 115 ? 1.611 22.719 1.045 1 98.88 115 LEU B N 1
ATOM 2711 C CA . LEU B 1 115 ? 1.364 22.375 2.439 1 98.88 115 LEU B CA 1
ATOM 2712 C C . LEU B 1 115 ? 0.825 23.562 3.213 1 98.88 115 LEU B C 1
ATOM 2714 O O . LEU B 1 115 ? -0.111 23.438 4.004 1 98.88 115 LEU B O 1
ATOM 2718 N N . LEU B 1 116 ? 1.4 24.734 2.953 1 98.69 116 LEU B N 1
ATOM 2719 C CA . LEU B 1 116 ? 0.899 25.938 3.598 1 98.69 116 LEU B CA 1
ATOM 2720 C C . LEU B 1 116 ? -0.553 26.203 3.211 1 98.69 116 LEU B C 1
ATOM 2722 O O . LEU B 1 116 ? -1.359 26.609 4.051 1 98.69 116 LEU B O 1
ATOM 2726 N N . GLU B 1 117 ? -0.834 25.969 1.951 1 98.75 117 GLU B N 1
ATOM 2727 C CA . GLU B 1 117 ? -2.203 26.172 1.484 1 98.75 117 GLU B CA 1
ATOM 2728 C C . GLU B 1 117 ? -3.166 25.203 2.174 1 98.75 117 GLU B C 1
ATOM 2730 O O . GLU B 1 117 ? -4.289 25.594 2.52 1 98.75 117 GLU B O 1
ATOM 2735 N N . ILE B 1 118 ? -2.77 23.969 2.363 1 98.94 118 ILE B N 1
ATOM 2736 C CA . ILE B 1 118 ? -3.594 22.984 3.078 1 98.94 118 ILE B CA 1
ATOM 2737 C C . ILE B 1 118 ? -3.82 23.469 4.512 1 98.94 118 ILE B C 1
ATOM 2739 O O . ILE B 1 118 ? -4.945 23.438 5.016 1 98.94 118 ILE B O 1
ATOM 2743 N N . ILE B 1 119 ? -2.756 23.922 5.156 1 98.81 119 ILE B N 1
ATOM 2744 C CA . ILE B 1 119 ? -2.844 24.391 6.531 1 98.81 119 ILE B CA 1
ATOM 2745 C C . ILE B 1 119 ? -3.85 25.531 6.617 1 98.81 119 ILE B C 1
ATOM 2747 O O . ILE B 1 119 ? -4.703 25.562 7.508 1 98.81 119 ILE B O 1
ATOM 2751 N N . ARG B 1 120 ? -3.768 26.469 5.699 1 98.56 120 ARG B N 1
ATOM 2752 C CA . ARG B 1 120 ? -4.703 27.594 5.668 1 98.56 120 ARG B CA 1
ATOM 2753 C C . ARG B 1 120 ? -6.141 27.094 5.562 1 98.56 120 ARG B C 1
ATOM 2755 O O . ARG B 1 120 ? -7.023 27.594 6.266 1 98.56 120 ARG B O 1
ATOM 2762 N N . ASN B 1 121 ? -6.355 26.141 4.691 1 98.75 121 ASN B N 1
ATOM 2763 C CA . ASN B 1 121 ? -7.703 25.625 4.484 1 98.75 121 ASN B CA 1
ATOM 2764 C C . ASN B 1 121 ? -8.211 24.859 5.711 1 98.75 121 ASN B C 1
ATOM 2766 O O . ASN B 1 121 ? -9.398 24.938 6.039 1 98.75 121 ASN B O 1
ATOM 2770 N N . ILE B 1 122 ? -7.336 24.109 6.355 1 98.81 122 ILE B N 1
ATOM 2771 C CA . ILE B 1 122 ? -7.715 23.406 7.582 1 98.81 122 ILE B CA 1
ATOM 2772 C C . ILE B 1 122 ? -8.148 24.422 8.633 1 98.81 122 ILE B C 1
ATOM 2774 O O . ILE B 1 122 ? -9.195 24.266 9.266 1 98.81 122 ILE B O 1
ATOM 2778 N N . LYS B 1 123 ? -7.379 25.469 8.797 1 98.31 123 LYS B N 1
ATOM 2779 C CA . LYS B 1 123 ? -7.684 26.5 9.797 1 98.31 123 LYS B CA 1
ATOM 2780 C C . LYS B 1 123 ? -8.969 27.234 9.453 1 98.31 123 LYS B C 1
ATOM 2782 O O . LYS B 1 123 ? -9.766 27.547 10.344 1 98.31 123 LYS B O 1
ATOM 2787 N N . ASP B 1 124 ? -9.102 27.5 8.219 1 97.75 124 ASP B N 1
ATOM 2788 C CA . ASP B 1 124 ? -10.32 28.172 7.781 1 97.75 124 ASP B CA 1
ATOM 2789 C C . ASP B 1 124 ? -11.555 27.344 8.086 1 97.75 124 ASP B C 1
ATOM 2791 O O . ASP B 1 124 ? -12.602 27.875 8.469 1 97.75 124 ASP B O 1
ATOM 2795 N N . LYS B 1 125 ? -11.461 26.078 7.93 1 97.56 125 LYS B N 1
ATOM 2796 C CA . LYS B 1 125 ? -12.602 25.172 8.078 1 97.56 125 LYS B CA 1
ATOM 2797 C C . LYS B 1 125 ? -12.844 24.828 9.539 1 97.56 125 LYS B C 1
ATOM 2799 O O . LYS B 1 125 ? -13.992 24.703 9.977 1 97.56 125 LYS B O 1
ATOM 2804 N N . LEU B 1 126 ? -11.75 24.703 10.312 1 98 126 LEU B N 1
ATOM 2805 C CA . LEU B 1 126 ? -11.906 24.078 11.625 1 98 126 LEU B CA 1
ATOM 2806 C C . LEU B 1 126 ? -11.664 25.078 12.742 1 98 126 LEU B C 1
ATOM 2808 O O . LEU B 1 126 ? -11.914 24.797 13.914 1 98 126 LEU B O 1
ATOM 2812 N N . GLY B 1 127 ? -11.141 26.297 12.375 1 95.88 127 GLY B N 1
ATOM 2813 C CA . GLY B 1 127 ? -10.891 27.328 13.375 1 95.88 127 GLY B CA 1
ATOM 2814 C C . GLY B 1 127 ? -9.664 27.047 14.227 1 95.88 127 GLY B C 1
ATOM 2815 O O . GLY B 1 127 ? -8.586 26.781 13.703 1 95.88 127 GLY B O 1
ATOM 2816 N N . ASP B 1 128 ? -9.914 27.094 15.508 1 93.88 128 ASP B N 1
ATOM 2817 C CA . ASP B 1 128 ? -8.82 26.891 16.453 1 93.88 128 ASP B CA 1
ATOM 2818 C C . ASP B 1 128 ? -8.477 25.406 16.594 1 93.88 128 ASP B C 1
ATOM 2820 O O . ASP B 1 128 ? -8.977 24.734 17.5 1 93.88 128 ASP B O 1
ATOM 2824 N N . VAL B 1 129 ? -7.762 24.906 15.766 1 98.06 129 VAL B N 1
ATOM 2825 C CA . VAL B 1 129 ? -7.363 23.5 15.727 1 98.06 129 VAL B CA 1
ATOM 2826 C C . VAL B 1 129 ? -5.844 23.391 15.781 1 98.06 129 VAL B C 1
ATOM 2828 O O . VAL B 1 129 ? -5.133 24.266 15.273 1 98.06 129 VAL B O 1
ATOM 2831 N N . ASN B 1 130 ? -5.363 22.391 16.5 1 98.5 130 ASN B N 1
ATOM 2832 C CA . ASN B 1 130 ? -3.943 22.062 16.438 1 98.5 130 ASN B CA 1
ATOM 2833 C C . ASN B 1 130 ? -3.605 21.25 15.195 1 98.5 130 ASN B C 1
ATOM 2835 O O . ASN B 1 130 ? -4.309 20.281 14.875 1 98.5 130 ASN B O 1
ATOM 2839 N N . ILE B 1 131 ? -2.598 21.656 14.5 1 98.75 131 ILE B N 1
ATOM 2840 C CA . ILE B 1 131 ? -2.139 20.906 13.328 1 98.75 131 ILE B CA 1
ATOM 2841 C C . ILE B 1 131 ? -0.735 20.359 13.578 1 98.75 131 ILE B C 1
ATOM 2843 O O . ILE B 1 131 ? 0.173 21.109 13.945 1 98.75 131 ILE B O 1
ATOM 2847 N N . ILE B 1 132 ? -0.576 19.094 13.461 1 98.75 132 ILE B N 1
ATOM 2848 C CA . ILE B 1 132 ? 0.715 18.422 13.602 1 98.75 132 ILE B CA 1
ATOM 2849 C C . ILE B 1 132 ? 1.218 17.969 12.234 1 98.75 132 ILE B C 1
ATOM 2851 O O . ILE B 1 132 ? 0.494 17.312 11.484 1 98.75 132 ILE B O 1
ATOM 2855 N N . ILE B 1 133 ? 2.449 18.312 11.914 1 98.81 133 ILE B N 1
ATOM 2856 C CA . ILE B 1 133 ? 3.023 18.016 10.602 1 98.81 133 ILE B CA 1
ATOM 2857 C C . ILE B 1 133 ? 4.328 17.25 10.773 1 98.81 133 ILE B C 1
ATOM 2859 O O . ILE B 1 133 ? 5.398 17.844 10.922 1 98.81 133 ILE B O 1
ATOM 2863 N N . PRO B 1 134 ? 4.273 15.953 10.68 1 98.88 134 PRO B N 1
ATOM 2864 C CA . PRO B 1 134 ? 5.543 15.227 10.586 1 98.88 134 PRO B CA 1
ATOM 2865 C C . PRO B 1 134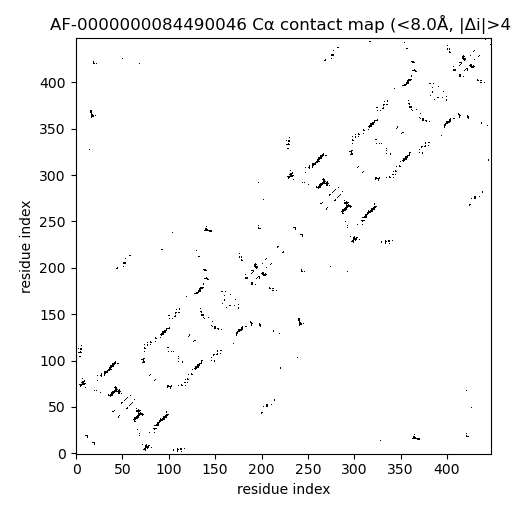 ? 6.336 15.586 9.336 1 98.88 134 PRO B C 1
ATOM 2867 O O . PRO B 1 134 ? 5.754 15.797 8.266 1 98.88 134 PRO B O 1
ATOM 2870 N N . THR B 1 135 ? 7.641 15.648 9.461 1 98.88 135 THR B N 1
ATOM 2871 C CA . THR B 1 135 ? 8.484 15.883 8.297 1 98.88 135 THR B CA 1
ATOM 2872 C C . THR B 1 135 ? 8.43 14.703 7.336 1 98.88 135 THR B C 1
ATOM 2874 O O . THR B 1 135 ? 8.133 13.578 7.746 1 98.88 135 THR B O 1
ATOM 2877 N N . LEU B 1 136 ? 8.711 14.992 6.062 1 98.88 136 LEU B N 1
ATOM 2878 C CA . LEU B 1 136 ? 8.664 13.945 5.043 1 98.88 136 LEU B CA 1
ATOM 2879 C C . LEU B 1 136 ? 9.789 12.938 5.238 1 98.88 136 LEU B C 1
ATOM 2881 O O . LEU B 1 136 ? 10.883 13.297 5.672 1 98.88 136 LEU B O 1
ATOM 2885 N N . LEU B 1 137 ? 9.547 11.758 4.867 1 98.94 137 LEU B N 1
ATOM 2886 C CA . LEU B 1 137 ? 10.516 10.68 5.008 1 98.94 137 LEU B CA 1
ATOM 2887 C C . LEU B 1 137 ? 11.414 10.586 3.777 1 98.94 137 LEU B C 1
ATOM 2889 O O . LEU B 1 137 ? 11 10.961 2.676 1 98.94 137 LEU B O 1
ATOM 2893 N N . PRO B 1 138 ? 12.664 10.094 4.016 1 98.69 138 PRO B N 1
ATOM 2894 C CA . PRO B 1 138 ? 13.438 9.719 2.83 1 98.69 138 PRO B CA 1
ATOM 2895 C C . PRO B 1 138 ? 12.828 8.531 2.082 1 98.69 138 PRO B C 1
ATOM 2897 O O . PRO B 1 138 ? 12 7.805 2.637 1 98.69 138 PRO B O 1
ATOM 2900 N N . ARG B 1 139 ? 13.156 8.43 0.817 1 98.5 139 ARG B N 1
ATOM 2901 C CA . ARG B 1 139 ? 12.633 7.324 0.013 1 98.5 139 ARG B CA 1
ATOM 2902 C C . ARG B 1 139 ? 13.711 6.777 -0.921 1 98.5 139 ARG B C 1
ATOM 2904 O O . ARG B 1 139 ? 14.672 7.473 -1.244 1 98.5 139 ARG B O 1
ATOM 2911 N N . GLY B 1 140 ? 13.508 5.574 -1.398 1 98.62 140 GLY B N 1
ATOM 2912 C CA . GLY B 1 140 ? 14.516 4.887 -2.191 1 98.62 140 GLY B CA 1
ATOM 2913 C C . GLY B 1 140 ? 15.633 4.285 -1.354 1 98.62 140 GLY B C 1
ATOM 2914 O O . GLY B 1 140 ? 16.156 4.938 -0.45 1 98.62 140 GLY B O 1
ATOM 2915 N N . GLN B 1 141 ? 15.992 3.082 -1.659 1 98.75 141 GLN B N 1
ATOM 2916 C CA . GLN B 1 141 ? 17.047 2.424 -0.886 1 98.75 141 GLN B CA 1
ATOM 2917 C C . GLN B 1 141 ? 18.312 3.258 -0.868 1 98.75 141 GLN B C 1
ATOM 2919 O O . GLN B 1 141 ? 18.984 3.371 0.168 1 98.75 141 GLN B O 1
ATOM 2924 N N . PHE B 1 142 ? 18.609 3.908 -1.993 1 98.62 142 PHE B N 1
ATOM 2925 C CA . PHE B 1 142 ? 19.828 4.68 -2.15 1 98.62 142 PHE B CA 1
ATOM 2926 C C . PHE B 1 142 ? 19.516 6.133 -2.477 1 98.62 142 PHE B C 1
ATOM 2928 O O . PHE B 1 142 ? 18.375 6.473 -2.793 1 98.62 142 PHE B O 1
ATOM 2935 N N . PRO B 1 143 ? 20.562 6.965 -2.33 1 98.19 143 PRO B N 1
ATOM 2936 C CA . PRO B 1 143 ? 20.328 8.383 -2.619 1 98.19 143 PRO B CA 1
ATOM 2937 C C . PRO B 1 143 ? 19.719 8.609 -4.004 1 98.19 143 PRO B C 1
ATOM 2939 O O . PRO B 1 143 ? 20.109 7.941 -4.965 1 98.19 143 PRO B O 1
ATOM 2942 N N . ASN B 1 144 ? 18.766 9.492 -4.113 1 98.06 144 ASN B N 1
ATOM 2943 C CA . ASN B 1 144 ? 18.094 9.875 -5.348 1 98.06 144 ASN B CA 1
ATOM 2944 C C . ASN B 1 144 ? 17.5 11.281 -5.246 1 98.06 144 ASN B C 1
ATOM 2946 O O . ASN B 1 144 ? 17.422 11.844 -4.156 1 98.06 144 ASN B O 1
ATOM 2950 N N . PRO B 1 145 ? 17.109 11.867 -6.328 1 97.06 145 PRO B N 1
ATOM 2951 C CA . PRO B 1 145 ? 16.672 13.266 -6.316 1 97.06 145 PRO B CA 1
ATOM 2952 C C . PRO B 1 145 ? 15.406 13.477 -5.492 1 97.06 145 PRO B C 1
ATOM 2954 O O . PRO B 1 145 ? 15.195 14.57 -4.961 1 97.06 145 PRO B O 1
ATOM 2957 N N . TYR B 1 146 ? 14.617 12.508 -5.332 1 97 146 TYR B N 1
ATOM 2958 C CA . TYR B 1 146 ? 13.352 12.672 -4.633 1 97 146 TYR B CA 1
ATOM 2959 C C . TYR B 1 146 ? 13.555 12.648 -3.121 1 97 146 TYR B C 1
ATOM 2961 O O . TYR B 1 146 ? 12.805 13.273 -2.375 1 97 146 TYR B O 1
ATOM 2969 N N . ARG B 1 147 ? 14.547 11.898 -2.752 1 96.94 147 ARG B N 1
ATOM 2970 C CA . ARG B 1 147 ? 15 11.984 -1.367 1 96.94 147 ARG B CA 1
ATOM 2971 C C . ARG B 1 147 ? 15.492 13.391 -1.038 1 96.94 147 ARG B C 1
ATOM 2973 O O . ARG B 1 147 ? 15.148 13.938 0.012 1 96.94 147 ARG B O 1
ATOM 2980 N N . ASP B 1 148 ? 16.281 13.938 -1.937 1 97.19 148 ASP B N 1
ATOM 2981 C CA . ASP B 1 148 ? 16.781 15.297 -1.767 1 97.19 148 ASP B CA 1
ATOM 2982 C C . ASP B 1 148 ? 15.633 16.312 -1.732 1 97.19 148 ASP B C 1
ATOM 2984 O O . ASP B 1 148 ? 15.641 17.234 -0.929 1 97.19 148 ASP B O 1
ATOM 2988 N N . ARG B 1 149 ? 14.773 16.078 -2.592 1 97.94 149 ARG B N 1
ATOM 2989 C CA . ARG B 1 149 ? 13.617 16.969 -2.656 1 97.94 149 ARG B CA 1
ATOM 2990 C C . ARG B 1 149 ? 12.859 16.969 -1.331 1 97.94 149 ARG B C 1
ATOM 2992 O O . ARG B 1 149 ? 12.531 18.031 -0.802 1 97.94 149 ARG B O 1
ATOM 2999 N N . ASN B 1 150 ? 12.562 15.781 -0.779 1 98.56 150 ASN B N 1
ATOM 3000 C CA . ASN B 1 150 ? 11.883 15.68 0.508 1 98.56 150 ASN B CA 1
ATOM 3001 C C . ASN B 1 150 ? 12.664 16.391 1.611 1 98.56 150 ASN B C 1
ATOM 3003 O O . ASN B 1 150 ? 12.078 17.062 2.455 1 98.56 150 ASN B O 1
ATOM 3007 N N . ASP B 1 151 ? 13.953 16.234 1.544 1 98.25 151 ASP B N 1
ATOM 3008 C CA . ASP B 1 151 ? 14.805 16.875 2.539 1 98.25 151 ASP B CA 1
ATOM 3009 C C . ASP B 1 151 ? 14.703 18.391 2.457 1 98.25 151 ASP B C 1
ATOM 3011 O O . ASP B 1 151 ? 14.688 19.078 3.482 1 98.25 151 ASP B O 1
ATOM 3015 N N . HIS B 1 152 ? 14.617 18.922 1.286 1 98.69 152 HIS B N 1
ATOM 3016 C CA . HIS B 1 152 ? 14.484 20.359 1.103 1 98.69 152 HIS B CA 1
ATOM 3017 C C . HIS B 1 152 ? 13.125 20.859 1.582 1 98.69 152 HIS B C 1
ATOM 3019 O O . HIS B 1 152 ? 13.023 21.938 2.162 1 98.69 152 HIS B O 1
ATOM 3025 N N . VAL B 1 153 ? 12.07 20.078 1.337 1 98.88 153 VAL B N 1
ATOM 3026 C CA . VAL B 1 153 ? 10.766 20.438 1.87 1 98.88 153 VAL B CA 1
ATOM 3027 C C . VAL B 1 153 ? 10.828 20.531 3.393 1 98.88 153 VAL B C 1
ATOM 3029 O O . VAL B 1 153 ? 10.312 21.484 3.984 1 98.88 153 VAL B O 1
ATOM 3032 N N . ASN B 1 154 ? 11.508 19.547 3.979 1 98.75 154 ASN B N 1
ATOM 3033 C CA . ASN B 1 154 ? 11.656 19.531 5.43 1 98.75 154 ASN B CA 1
ATOM 3034 C C . ASN B 1 154 ? 12.391 20.766 5.934 1 98.75 154 ASN B C 1
ATOM 3036 O O . ASN B 1 154 ? 12.031 21.328 6.973 1 98.75 154 ASN B O 1
ATOM 3040 N N . THR B 1 155 ? 13.383 21.172 5.184 1 98.38 155 THR B N 1
ATOM 3041 C CA . THR B 1 155 ? 14.125 22.375 5.559 1 98.38 155 THR B CA 1
ATOM 3042 C C . THR B 1 155 ? 13.203 23.594 5.578 1 98.38 155 THR B C 1
ATOM 3044 O O . THR B 1 155 ? 13.25 24.391 6.512 1 98.38 155 THR B O 1
ATOM 3047 N N . PHE B 1 156 ? 12.367 23.719 4.586 1 98.25 156 PHE B N 1
ATOM 3048 C CA . PHE B 1 156 ? 11.422 24.828 4.523 1 98.25 156 PHE B CA 1
ATOM 3049 C C . PHE B 1 156 ? 10.445 24.766 5.688 1 98.25 156 PHE B C 1
ATOM 3051 O O . PHE B 1 156 ? 10.148 25.797 6.312 1 98.25 156 PHE B O 1
ATOM 3058 N N . LEU B 1 157 ? 9.922 23.578 5.984 1 98.06 157 LEU B N 1
ATOM 3059 C CA . LEU B 1 157 ? 8.969 23.391 7.07 1 98.06 157 LEU B CA 1
ATOM 3060 C C . LEU B 1 157 ? 9.578 23.797 8.406 1 98.06 157 LEU B C 1
ATOM 3062 O O . LEU B 1 157 ? 8.977 24.547 9.172 1 98.06 157 LEU B O 1
ATOM 3066 N N . LEU B 1 158 ? 10.758 23.297 8.625 1 97.62 158 LEU B N 1
ATOM 3067 C CA . LEU B 1 158 ? 11.414 23.562 9.898 1 97.62 158 LEU B CA 1
ATOM 3068 C C . LEU B 1 158 ? 11.75 25.047 10.039 1 97.62 158 LEU B C 1
ATOM 3070 O O . LEU B 1 158 ? 11.539 25.641 11.102 1 97.62 158 LEU B O 1
ATOM 3074 N N . ASP B 1 159 ? 12.195 25.609 8.992 1 96.5 159 ASP B N 1
ATOM 3075 C CA . ASP B 1 159 ? 12.523 27.031 9.008 1 96.5 159 ASP B CA 1
ATOM 3076 C C . ASP B 1 159 ? 11.273 27.875 9.289 1 96.5 159 ASP B C 1
ATOM 3078 O O . ASP B 1 159 ? 11.312 28.797 10.102 1 96.5 159 ASP B O 1
ATOM 3082 N N . LYS B 1 160 ? 10.195 27.562 8.664 1 96.75 160 LYS B N 1
ATOM 3083 C CA . LYS B 1 160 ? 8.961 28.328 8.781 1 96.75 160 LYS B CA 1
ATOM 3084 C C . LYS B 1 160 ? 8.352 28.188 10.172 1 96.75 160 LYS B C 1
ATOM 3086 O O . LYS B 1 160 ? 7.895 29.172 10.758 1 96.75 160 LYS B O 1
ATOM 3091 N N . PHE B 1 161 ? 8.406 27.016 10.758 1 96.56 161 PHE B N 1
ATOM 3092 C CA . PHE B 1 161 ? 7.559 26.766 11.914 1 96.56 161 PHE B CA 1
ATOM 3093 C C . PHE B 1 161 ? 8.383 26.75 13.195 1 96.56 161 PHE B C 1
ATOM 3095 O O . PHE B 1 161 ? 7.832 26.828 14.297 1 96.56 161 PHE B O 1
ATOM 3102 N N . PHE B 1 162 ? 9.688 26.688 13.094 1 92.44 162 PHE B N 1
ATOM 3103 C CA . PHE B 1 162 ? 10.516 26.734 14.289 1 92.44 162 PHE B CA 1
ATOM 3104 C C . PHE B 1 162 ? 11.109 28.125 14.484 1 92.44 162 PHE B C 1
ATOM 3106 O O . PHE B 1 162 ? 11.609 28.438 15.562 1 92.44 162 PHE B O 1
ATOM 3113 N N . ASN B 1 163 ? 11.078 28.906 13.453 1 89.62 163 ASN B N 1
ATOM 3114 C CA . ASN B 1 163 ? 11.617 30.266 13.547 1 89.62 163 ASN B CA 1
ATOM 3115 C C . ASN B 1 163 ? 10.602 31.234 14.141 1 89.62 163 ASN B C 1
ATOM 3117 O O . ASN B 1 163 ? 9.742 31.75 13.43 1 89.62 163 ASN B O 1
ATOM 3121 N N . GLN B 1 164 ? 10.789 31.688 15.328 1 87.81 164 GLN B N 1
ATOM 3122 C CA . GLN B 1 164 ? 9.852 32.562 16.047 1 87.81 164 GLN B CA 1
ATOM 3123 C C . GLN B 1 164 ? 9.852 33.969 15.477 1 87.81 164 GLN B C 1
ATOM 3125 O O . GLN B 1 164 ? 8.859 34.688 15.594 1 87.81 164 GLN B O 1
ATOM 3130 N N . ASP B 1 165 ? 10.898 34.25 14.797 1 89.94 165 ASP B N 1
ATOM 3131 C CA . ASP B 1 165 ? 11.047 35.594 14.281 1 89.94 165 ASP B CA 1
ATOM 3132 C C . ASP B 1 165 ? 10.086 35.844 13.125 1 89.94 165 ASP B C 1
ATOM 3134 O O . ASP B 1 165 ? 9.758 37 12.82 1 89.94 165 ASP B O 1
ATOM 3138 N N . ILE B 1 166 ? 9.609 34.75 12.562 1 87.69 166 ILE B N 1
ATOM 3139 C CA . ILE B 1 166 ? 8.734 34.938 11.414 1 87.69 166 ILE B CA 1
ATOM 3140 C C . ILE B 1 166 ? 7.367 34.344 11.703 1 87.69 166 ILE B C 1
ATOM 3142 O O . ILE B 1 166 ? 6.559 34.125 10.789 1 87.69 166 ILE B O 1
ATOM 3146 N N . ALA B 1 167 ? 7.184 34.031 12.891 1 88.69 167 ALA B N 1
ATOM 3147 C CA . ALA B 1 167 ? 5.891 33.469 13.281 1 88.69 167 ALA B CA 1
ATOM 3148 C C . ALA B 1 167 ? 4.758 34.438 12.914 1 88.69 167 ALA B C 1
ATOM 3150 O O . ALA B 1 167 ? 4.895 35.656 13.062 1 88.69 167 ALA B O 1
ATOM 3151 N N . ASP B 1 168 ? 3.691 33.844 12.383 1 92 168 ASP B N 1
ATOM 3152 C CA . ASP B 1 168 ? 2.506 34.625 12 1 92 168 ASP B CA 1
ATOM 3153 C C . ASP B 1 168 ? 1.23 33.812 12.281 1 92 168 ASP B C 1
ATOM 3155 O O . ASP B 1 168 ? 1.259 32.812 13.008 1 92 168 ASP B O 1
ATOM 3159 N N . GLU B 1 169 ? 0.106 34.312 11.797 1 91.44 169 GLU B N 1
ATOM 3160 C CA . GLU B 1 169 ? -1.182 33.688 12.062 1 91.44 169 GLU B CA 1
ATOM 3161 C C . GLU B 1 169 ? -1.216 32.25 11.531 1 91.44 169 GLU B C 1
ATOM 3163 O O . GLU B 1 169 ? -1.835 31.359 12.133 1 91.44 169 GLU B O 1
ATOM 3168 N N . LEU B 1 170 ? -0.521 32.031 10.516 1 94.38 170 LEU B N 1
ATOM 3169 C CA . LEU B 1 170 ? -0.525 30.703 9.891 1 94.38 170 LEU B CA 1
ATOM 3170 C C . LEU B 1 170 ? 0.242 29.703 10.75 1 94.38 170 LEU B C 1
ATOM 3172 O O . LEU B 1 170 ? -0.108 28.516 10.781 1 94.38 170 LEU B O 1
ATOM 3176 N N . THR B 1 171 ? 1.206 30.172 11.445 1 95.5 171 THR B N 1
ATOM 3177 C CA . THR B 1 171 ? 2.066 29.266 12.188 1 95.5 171 THR B CA 1
ATOM 3178 C C . THR B 1 171 ? 1.47 28.953 13.555 1 95.5 171 THR B C 1
ATOM 3180 O O . THR B 1 171 ? 1.906 28.016 14.234 1 95.5 171 THR B O 1
ATOM 3183 N N . LYS B 1 172 ? 0.474 29.75 13.953 1 95.31 172 LYS B N 1
ATOM 3184 C CA . LYS B 1 172 ? -0.136 29.547 15.258 1 95.31 172 LYS B CA 1
ATOM 3185 C C . LYS B 1 172 ? -0.755 28.156 15.359 1 95.31 172 LYS B C 1
ATOM 3187 O O . LYS B 1 172 ? -1.483 27.734 14.461 1 95.31 172 LYS B O 1
ATOM 3192 N N . ASN B 1 173 ? -0.445 27.391 16.375 1 97 173 ASN B N 1
ATOM 3193 C CA . ASN B 1 173 ? -0.976 26.078 16.703 1 97 173 ASN B CA 1
ATOM 3194 C C . ASN B 1 173 ? -0.546 25.031 15.68 1 97 173 ASN B C 1
ATOM 3196 O O . ASN B 1 173 ? -1.205 24 15.523 1 97 173 ASN B O 1
ATOM 3200 N N . VAL B 1 174 ? 0.48 25.297 14.898 1 98.31 174 VAL B N 1
ATOM 3201 C CA . VAL B 1 174 ? 1.057 24.328 13.984 1 98.31 174 VAL B CA 1
ATOM 3202 C C . VAL B 1 174 ? 2.354 23.766 14.57 1 98.31 174 VAL B C 1
ATOM 3204 O O . VAL B 1 174 ? 3.238 24.531 14.969 1 98.31 174 VAL B O 1
ATOM 3207 N N . HIS B 1 175 ? 2.447 22.484 14.641 1 97.88 175 HIS B N 1
ATOM 3208 C CA . HIS B 1 175 ? 3.568 21.781 15.258 1 97.88 175 HIS B CA 1
ATOM 3209 C C . HIS B 1 175 ? 4.242 20.844 14.273 1 97.88 175 HIS B C 1
ATOM 3211 O O . HIS B 1 175 ? 3.658 19.828 13.875 1 97.88 175 HIS B O 1
ATOM 3217 N N . VAL B 1 176 ? 5.453 21.172 13.938 1 98.25 176 VAL B N 1
ATOM 3218 C CA . VAL B 1 176 ? 6.227 20.297 13.07 1 98.25 176 VAL B CA 1
ATOM 3219 C C . VAL B 1 176 ? 7.012 19.297 13.914 1 98.25 176 VAL B C 1
ATOM 3221 O O . VAL B 1 176 ? 7.652 19.672 14.898 1 98.25 176 VAL B O 1
ATOM 3224 N N . VAL B 1 177 ? 6.914 18.031 13.586 1 98.38 177 VAL B N 1
ATOM 3225 C CA . VAL B 1 177 ? 7.629 16.969 14.289 1 98.38 177 VAL B CA 1
ATOM 3226 C C . VAL B 1 177 ? 8.664 16.344 13.359 1 98.38 177 VAL B C 1
ATOM 3228 O O . VAL B 1 177 ? 8.312 15.797 12.312 1 98.38 177 VAL B O 1
ATOM 3231 N N . SER B 1 178 ? 9.945 16.391 13.734 1 98.06 178 SER B N 1
ATOM 3232 C CA . SER B 1 178 ? 11.016 15.781 12.945 1 98.06 178 SER B CA 1
ATOM 3233 C C . SER B 1 178 ? 11 14.258 13.078 1 98.06 178 SER B C 1
ATOM 3235 O O . SER B 1 178 ? 11.32 13.727 14.141 1 98.06 178 SER B O 1
ATOM 3237 N N . VAL B 1 179 ? 10.656 13.609 11.977 1 98.5 179 VAL B N 1
ATOM 3238 C CA . VAL B 1 179 ? 10.617 12.156 12.047 1 98.5 179 VAL B CA 1
ATOM 3239 C C . VAL B 1 179 ? 11.531 11.562 10.977 1 98.5 179 VAL B C 1
ATOM 3241 O O . VAL B 1 179 ? 11.602 10.336 10.828 1 98.5 179 VAL B O 1
ATOM 3244 N N . HIS B 1 180 ? 12.195 12.359 10.281 1 97.62 180 HIS B N 1
ATOM 3245 C CA . HIS B 1 180 ? 12.984 11.891 9.148 1 97.62 180 HIS B CA 1
ATOM 3246 C C . HIS B 1 180 ? 14.414 11.555 9.57 1 97.62 180 HIS B C 1
ATOM 3248 O O . HIS B 1 180 ? 15.219 11.102 8.75 1 97.62 180 HIS B O 1
ATOM 3254 N N . ASP B 1 181 ? 14.641 11.68 10.875 1 92.12 181 ASP B N 1
ATOM 3255 C CA . ASP B 1 181 ? 16 11.469 11.375 1 92.12 181 ASP B CA 1
ATOM 3256 C C . ASP B 1 181 ? 16.266 9.992 11.641 1 92.12 181 ASP B C 1
ATOM 3258 O O . ASP B 1 181 ? 15.336 9.227 11.898 1 92.12 181 ASP B O 1
ATOM 3262 N N . ASN B 1 182 ? 17.438 9.516 11.523 1 92.62 182 ASN B N 1
ATOM 3263 C CA . ASN B 1 182 ? 17.922 8.203 11.93 1 92.62 182 ASN B CA 1
ATOM 3264 C C . ASN B 1 182 ? 17.281 7.09 11.109 1 92.62 182 ASN B C 1
ATOM 3266 O O . ASN B 1 182 ? 16.969 6.016 11.633 1 92.62 182 ASN B O 1
ATOM 3270 N N . ILE B 1 183 ? 16.891 7.375 9.898 1 97.94 183 ILE B N 1
ATOM 3271 C CA . ILE B 1 183 ? 16.344 6.367 9 1 97.94 183 ILE B CA 1
ATOM 3272 C C . ILE B 1 183 ? 17.438 5.867 8.055 1 97.94 183 ILE B C 1
ATOM 3274 O O . ILE B 1 183 ? 17.531 4.668 7.773 1 97.94 183 ILE B O 1
ATOM 3278 N N . ILE B 1 184 ? 18.266 6.77 7.645 1 98.06 184 ILE B N 1
ATOM 3279 C CA . ILE B 1 184 ? 19.328 6.477 6.688 1 98.06 184 ILE B CA 1
ATOM 3280 C C . ILE B 1 184 ? 20.5 5.848 7.418 1 98.06 184 ILE B C 1
ATOM 3282 O O . ILE B 1 184 ? 20.969 6.375 8.43 1 98.06 184 ILE B O 1
ATOM 3286 N N . GLN B 1 185 ? 20.984 4.809 6.887 1 97.88 185 GLN B N 1
ATOM 3287 C CA . GLN B 1 185 ? 22.125 4.113 7.469 1 97.88 185 GLN B CA 1
ATOM 3288 C C . GLN B 1 185 ? 23.438 4.773 7.062 1 97.88 185 GLN B C 1
ATOM 3290 O O . GLN B 1 185 ? 23.453 5.656 6.203 1 97.88 185 GLN B O 1
ATOM 3295 N N . GLY B 1 186 ? 24.547 4.309 7.691 1 97.25 186 GLY B N 1
ATOM 3296 C CA . GLY B 1 186 ? 25.859 4.879 7.453 1 97.25 186 GLY B CA 1
ATOM 3297 C C . GLY B 1 186 ? 26.266 4.828 5.992 1 97.25 186 GLY B C 1
ATOM 3298 O O . GLY B 1 186 ? 26.922 5.742 5.496 1 97.25 186 GLY B O 1
ATOM 3299 N N . ASP B 1 187 ? 25.859 3.82 5.316 1 98.06 187 ASP B N 1
ATOM 3300 C CA . ASP B 1 187 ? 26.219 3.674 3.908 1 98.06 187 ASP B CA 1
ATOM 3301 C C . ASP B 1 187 ? 25.219 4.395 3.008 1 98.06 187 ASP B C 1
ATOM 3303 O O . ASP B 1 187 ? 25.188 4.164 1.797 1 98.06 187 ASP B O 1
ATOM 3307 N N . GLN B 1 188 ? 24.344 5.125 3.588 1 97.94 188 GLN B N 1
ATOM 3308 C CA . GLN B 1 188 ? 23.359 5.988 2.926 1 97.94 188 GLN B CA 1
ATOM 3309 C C . GLN B 1 188 ? 22.156 5.191 2.438 1 97.94 188 GLN B C 1
ATOM 3311 O O . GLN B 1 188 ? 21.312 5.711 1.702 1 97.94 188 GLN B O 1
ATOM 3316 N N . SER B 1 189 ? 22.062 3.936 2.838 1 98.75 189 SER B N 1
ATOM 3317 C CA . SER B 1 189 ? 20.906 3.131 2.422 1 98.75 189 SER B CA 1
ATOM 3318 C C . SER B 1 189 ? 19.797 3.182 3.457 1 98.75 189 SER B C 1
ATOM 3320 O O . SER B 1 189 ? 20.016 3.566 4.605 1 98.75 189 SER B O 1
ATOM 3322 N N . ILE B 1 190 ? 18.625 2.869 3.016 1 98.69 190 ILE B N 1
ATOM 3323 C CA . ILE B 1 190 ? 17.484 2.646 3.895 1 98.69 190 ILE B CA 1
ATOM 3324 C C . ILE B 1 190 ? 17.25 1.148 4.074 1 98.69 190 ILE B C 1
ATOM 3326 O O . ILE B 1 190 ? 17.266 0.392 3.1 1 98.69 190 ILE B O 1
ATOM 3330 N N . SER B 1 191 ? 17.078 0.728 5.324 1 98.56 191 SER B N 1
ATOM 3331 C CA . SER B 1 191 ? 16.844 -0.683 5.613 1 98.56 191 SER B CA 1
ATOM 3332 C C . SER B 1 191 ? 15.414 -1.086 5.277 1 98.56 191 SER B C 1
ATOM 3334 O O . SER B 1 191 ? 14.469 -0.365 5.602 1 98.56 191 SER B O 1
ATOM 3336 N N . HIS B 1 192 ? 15.266 -2.299 4.637 1 98.5 192 HIS B N 1
ATOM 3337 C CA . HIS B 1 192 ? 13.93 -2.822 4.355 1 98.5 192 HIS B CA 1
ATOM 3338 C C . HIS B 1 192 ? 13.211 -3.229 5.641 1 98.5 192 HIS B C 1
ATOM 3340 O O . HIS B 1 192 ? 12.008 -3.461 5.633 1 98.5 192 HIS B O 1
ATOM 3346 N N . TYR B 1 193 ? 13.875 -3.205 6.785 1 97.56 193 TYR B N 1
ATOM 3347 C CA . TYR B 1 193 ? 13.258 -3.502 8.07 1 97.56 193 TYR B CA 1
ATOM 3348 C C . TYR B 1 193 ? 12.453 -2.312 8.578 1 97.56 193 TYR B C 1
ATOM 3350 O O . TYR B 1 193 ? 11.562 -2.471 9.414 1 97.56 193 TYR B O 1
ATOM 3358 N N . LEU B 1 194 ? 12.836 -1.146 8.109 1 98.38 194 LEU B N 1
ATOM 3359 C CA . LEU B 1 194 ? 12.086 0.053 8.461 1 98.38 194 LEU B CA 1
ATOM 3360 C C . LEU B 1 194 ? 11.062 0.387 7.383 1 98.38 194 LEU B C 1
ATOM 3362 O O . LEU B 1 194 ? 9.922 0.731 7.691 1 98.38 194 LEU B O 1
ATOM 3366 N N . MET B 1 195 ? 11.508 0.277 6.148 1 98.75 195 MET B N 1
ATOM 3367 C CA . MET B 1 195 ? 10.68 0.533 4.973 1 98.75 195 MET B CA 1
ATOM 3368 C C . MET B 1 195 ? 10.742 -0.636 3.996 1 98.75 195 MET B C 1
ATOM 3370 O O . MET B 1 195 ? 11.703 -0.76 3.234 1 98.75 195 MET B O 1
ATOM 3374 N N . TYR B 1 196 ? 9.68 -1.376 3.885 1 98.69 196 TYR B N 1
ATOM 3375 C CA . TYR B 1 196 ? 9.734 -2.693 3.26 1 98.69 196 TYR B CA 1
ATOM 3376 C C . TYR B 1 196 ? 9.906 -2.576 1.751 1 98.69 196 TYR B C 1
ATOM 3378 O O . TYR B 1 196 ? 10.43 -3.492 1.107 1 98.69 196 TYR B O 1
ATOM 3386 N N . ASP B 1 197 ? 9.438 -1.482 1.192 1 98.81 197 ASP B N 1
ATOM 3387 C CA . ASP B 1 197 ? 9.656 -1.239 -0.23 1 98.81 197 ASP B CA 1
ATOM 3388 C C . ASP B 1 197 ? 10.43 0.06 -0.454 1 98.81 197 ASP B C 1
ATOM 3390 O O . ASP B 1 197 ? 10.328 0.671 -1.52 1 98.81 197 ASP B O 1
ATOM 3394 N N . TYR B 1 198 ? 11.023 0.599 0.67 1 98.75 198 TYR B N 1
ATOM 3395 C CA . TYR B 1 198 ? 11.883 1.776 0.688 1 98.75 198 TYR B CA 1
ATOM 3396 C C . TYR B 1 198 ? 11.07 3.049 0.49 1 98.75 198 TYR B C 1
ATOM 3398 O O . TYR B 1 198 ? 11.602 4.074 0.061 1 98.75 198 TYR B O 1
ATOM 3406 N N . LEU B 1 199 ? 9.836 2.91 0.627 1 98.69 199 LEU B N 1
ATOM 3407 C CA . LEU B 1 199 ? 8.906 4.039 0.666 1 98.69 199 LEU B CA 1
ATOM 3408 C C . LEU B 1 199 ? 7.938 3.904 1.833 1 98.69 199 LEU B C 1
ATOM 3410 O O . LEU B 1 199 ? 7.816 4.812 2.656 1 98.69 199 LEU B O 1
ATOM 3414 N N . HIS B 1 200 ? 7.246 2.799 1.976 1 98.81 200 HIS B N 1
ATOM 3415 C CA . HIS B 1 200 ? 6.27 2.523 3.025 1 98.81 200 HIS B CA 1
ATOM 3416 C C . HIS B 1 200 ? 6.926 1.84 4.219 1 98.81 200 HIS B C 1
ATOM 3418 O O . HIS B 1 200 ? 7.934 1.146 4.066 1 98.81 200 HIS B O 1
ATOM 3424 N N . LEU B 1 201 ? 6.285 2.006 5.32 1 98.81 201 LEU B N 1
ATOM 3425 C CA . LEU B 1 201 ? 6.902 1.58 6.574 1 98.81 201 LEU B CA 1
ATOM 3426 C C . LEU B 1 201 ? 6.441 0.18 6.961 1 98.81 201 LEU B C 1
ATOM 3428 O O . LEU B 1 201 ? 5.289 -0.188 6.715 1 98.81 201 LEU B O 1
ATOM 3432 N N . THR B 1 202 ? 7.348 -0.583 7.535 1 98.19 202 THR B N 1
ATOM 3433 C CA . THR B 1 202 ? 6.969 -1.792 8.258 1 98.19 202 THR B CA 1
ATOM 3434 C C . THR B 1 202 ? 6.293 -1.441 9.578 1 98.19 202 THR B C 1
ATOM 3436 O O . THR B 1 202 ? 6.242 -0.272 9.969 1 98.19 202 THR B O 1
ATOM 3439 N N . ASP B 1 203 ? 5.77 -2.486 10.195 1 97.12 203 ASP B N 1
ATOM 3440 C CA . ASP B 1 203 ? 5.195 -2.264 11.516 1 97.12 203 ASP B CA 1
ATOM 3441 C C . ASP B 1 203 ? 6.234 -1.679 12.477 1 97.12 203 ASP B C 1
ATOM 3443 O O . ASP B 1 203 ? 5.961 -0.703 13.172 1 97.12 203 ASP B O 1
ATOM 3447 N N . THR B 1 204 ? 7.41 -2.227 12.492 1 97.31 204 THR B N 1
ATOM 3448 C CA . THR B 1 204 ? 8.523 -1.71 13.281 1 97.31 204 THR B CA 1
ATOM 3449 C C . THR B 1 204 ? 8.859 -0.279 12.875 1 97.31 204 THR B C 1
ATOM 3451 O O . THR B 1 204 ? 9.133 0.568 13.727 1 97.31 204 THR B O 1
ATOM 3454 N N . GLY B 1 205 ? 8.805 0.002 11.609 1 98.38 205 GLY B N 1
ATOM 3455 C CA . GLY B 1 205 ? 9.07 1.341 11.102 1 98.38 205 GLY B CA 1
ATOM 3456 C C . GLY B 1 205 ? 8.102 2.379 11.633 1 98.38 205 GLY B C 1
ATOM 3457 O O . GLY B 1 205 ? 8.508 3.459 12.062 1 98.38 205 GLY B O 1
ATOM 3458 N N . TYR B 1 206 ? 6.84 2.002 11.656 1 98.62 206 TYR B N 1
ATOM 3459 C CA . TYR B 1 206 ? 5.848 2.938 12.172 1 98.62 206 TYR B CA 1
ATOM 3460 C C . TYR B 1 206 ? 6.109 3.258 13.641 1 98.62 206 TYR B C 1
ATOM 3462 O O . TYR B 1 206 ? 6.027 4.418 14.055 1 98.62 206 TYR B O 1
ATOM 3470 N N . THR B 1 207 ? 6.363 2.275 14.391 1 98 207 THR B N 1
ATOM 3471 C CA . THR B 1 207 ? 6.605 2.486 15.812 1 98 207 THR B CA 1
ATOM 3472 C C . THR B 1 207 ? 7.828 3.373 16.031 1 98 207 THR B C 1
ATOM 3474 O O . THR B 1 207 ? 7.758 4.371 16.75 1 98 207 THR B O 1
ATOM 3477 N N . LYS B 1 208 ? 8.836 3.092 15.391 1 97.5 208 LYS B N 1
ATOM 3478 C CA . LYS B 1 208 ? 10.094 3.811 15.586 1 97.5 208 LYS B CA 1
ATOM 3479 C C . LYS B 1 208 ? 10 5.238 15.055 1 97.5 208 LYS B C 1
ATOM 3481 O O . LYS B 1 208 ? 10.531 6.168 15.656 1 97.5 208 LYS B O 1
ATOM 3486 N N . ILE B 1 209 ? 9.32 5.426 14.008 1 98.44 209 ILE B N 1
ATOM 3487 C CA . ILE B 1 209 ? 9.414 6.68 13.266 1 98.44 209 ILE B CA 1
ATOM 3488 C C . ILE B 1 209 ? 8.289 7.621 13.703 1 98.44 209 ILE B C 1
ATOM 3490 O O . ILE B 1 209 ? 8.492 8.828 13.812 1 98.44 209 ILE B O 1
ATOM 3494 N N . PHE B 1 210 ? 7.129 7.082 14.07 1 98.5 210 PHE B N 1
ATOM 3495 C CA . PHE B 1 210 ? 5.973 7.949 14.273 1 98.5 210 PHE B CA 1
ATOM 3496 C C . PHE B 1 210 ? 5.605 8.023 15.75 1 98.5 210 PHE B C 1
ATOM 3498 O O . PHE B 1 210 ? 4.68 8.742 16.125 1 98.5 210 PHE B O 1
ATOM 3505 N N . GLU B 1 211 ? 6.254 7.332 16.578 1 97.81 211 GLU B N 1
ATOM 3506 C CA . GLU B 1 211 ? 5.988 7.438 18.016 1 97.81 211 GLU B CA 1
ATOM 3507 C C . GLU B 1 211 ? 6.102 8.883 18.484 1 97.81 211 GLU B C 1
ATOM 3509 O O . GLU B 1 211 ? 5.305 9.336 19.312 1 97.81 211 GLU B O 1
ATOM 3514 N N . PRO B 1 212 ? 7.102 9.672 18 1 98 212 PRO B N 1
ATOM 3515 C CA . PRO B 1 212 ? 7.168 11.078 18.406 1 98 212 PRO B CA 1
ATOM 3516 C C . PRO B 1 212 ? 5.906 11.859 18.031 1 98 212 PRO B C 1
ATOM 3518 O O . PRO B 1 212 ? 5.531 12.805 18.75 1 98 212 PRO B O 1
ATOM 3521 N N . VAL B 1 213 ? 5.277 1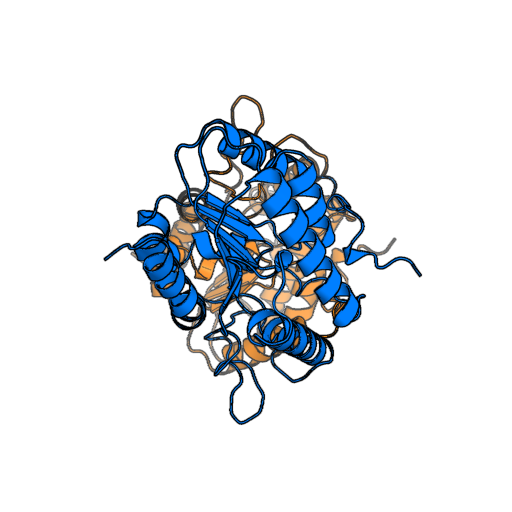1.531 16.953 1 98.5 213 VAL B N 1
ATOM 3522 C CA . VAL B 1 213 ? 4.027 12.172 16.562 1 98.5 213 VAL B CA 1
ATOM 3523 C C . VAL B 1 213 ? 2.936 11.859 17.578 1 98.5 213 VAL B C 1
ATOM 3525 O O . VAL B 1 213 ? 2.172 12.742 17.969 1 98.5 213 VAL B O 1
ATOM 3528 N N . TYR B 1 214 ? 2.859 10.547 18.031 1 98.19 214 TYR B N 1
ATOM 3529 C CA . TYR B 1 214 ? 1.909 10.125 19.047 1 98.19 214 TYR B CA 1
ATOM 3530 C C . TYR B 1 214 ? 2.111 10.914 20.344 1 98.19 214 TYR B C 1
ATOM 3532 O O . TYR B 1 214 ? 1.149 11.414 20.922 1 98.19 214 TYR B O 1
ATOM 3540 N N . TYR B 1 215 ? 3.369 11.102 20.75 1 97.5 215 TYR B N 1
ATOM 3541 C CA . TYR B 1 215 ? 3.654 11.805 21.984 1 97.5 215 TYR B CA 1
ATOM 3542 C C . TYR B 1 215 ? 3.332 13.289 21.859 1 97.5 215 TYR B C 1
ATOM 3544 O O . TYR B 1 215 ? 2.859 13.906 22.812 1 97.5 215 TYR B O 1
ATOM 3552 N N . LYS B 1 216 ? 3.676 13.828 20.75 1 97.69 216 LYS B N 1
ATOM 3553 C CA . LYS B 1 216 ? 3.32 15.227 20.531 1 97.69 216 LYS B CA 1
ATOM 3554 C C . LYS B 1 216 ? 1.812 15.43 20.625 1 97.69 216 LYS B C 1
ATOM 3556 O O . LYS B 1 216 ? 1.349 16.391 21.234 1 97.69 216 LYS B O 1
ATOM 3561 N N . LEU B 1 217 ? 1.02 14.555 20.031 1 97.44 217 LEU B N 1
ATOM 3562 C CA . LEU B 1 217 ? -0.437 14.602 20.094 1 97.44 217 LEU B CA 1
ATOM 3563 C C . LEU B 1 217 ? -0.92 14.531 21.531 1 97.44 217 LEU B C 1
ATOM 3565 O O . LEU B 1 217 ? -1.785 15.312 21.938 1 97.44 217 LEU B O 1
ATOM 3569 N N . CYS B 1 218 ? -0.346 13.641 22.281 1 97.19 218 CYS B N 1
ATOM 3570 C CA . CYS B 1 218 ? -0.72 13.484 23.688 1 97.19 218 CYS B CA 1
ATOM 3571 C C . CYS B 1 218 ? -0.432 14.758 24.469 1 97.19 218 CYS B C 1
ATOM 3573 O O . CYS B 1 218 ? -1.243 15.188 25.297 1 97.19 218 CYS B O 1
ATOM 3575 N N . SER B 1 219 ? 0.694 15.273 24.156 1 97.12 219 SER B N 1
ATOM 3576 C CA . SER B 1 219 ? 1.105 16.484 24.859 1 97.12 219 SER B CA 1
ATOM 3577 C C . SER B 1 219 ? 0.162 17.641 24.547 1 97.12 219 SER B C 1
ATOM 3579 O O . SER B 1 219 ? -0.291 18.344 25.469 1 97.12 219 SER B O 1
ATOM 3581 N N . ILE B 1 220 ? -0.129 17.844 23.312 1 95.56 220 ILE B N 1
ATOM 3582 C CA . ILE B 1 220 ? -0.959 18.953 22.859 1 95.56 220 ILE B CA 1
ATOM 3583 C C . ILE B 1 220 ? -2.371 18.797 23.422 1 95.56 220 ILE B C 1
ATOM 3585 O O . ILE B 1 220 ? -3.014 19.797 23.781 1 95.56 220 ILE B O 1
ATOM 3589 N N . LEU B 1 221 ? -2.863 17.562 23.516 1 94.31 221 LEU B N 1
ATOM 3590 C CA . LEU B 1 221 ? -4.238 17.312 23.922 1 94.31 221 LEU B CA 1
ATOM 3591 C C . LEU B 1 221 ? -4.32 17.062 25.422 1 94.31 221 LEU B C 1
ATOM 3593 O O . LEU B 1 221 ? -5.398 16.797 25.953 1 94.31 221 LEU B O 1
ATOM 3597 N N . ASN B 1 222 ? -3.191 17.219 26.109 1 92.44 222 ASN B N 1
ATOM 3598 C CA . ASN B 1 222 ? -3.092 17.016 27.562 1 92.44 222 ASN B CA 1
ATOM 3599 C C . ASN B 1 222 ? -3.59 15.641 27.969 1 92.44 222 ASN B C 1
ATOM 3601 O O . ASN B 1 222 ? -4.391 15.523 28.906 1 92.44 222 ASN B O 1
ATOM 3605 N N . ILE B 1 223 ? -3.225 14.711 27.172 1 84.5 223 ILE B N 1
ATOM 3606 C CA . ILE B 1 223 ? -3.557 13.328 27.469 1 84.5 223 ILE B CA 1
ATOM 3607 C C . ILE B 1 223 ? -2.387 12.656 28.188 1 84.5 223 ILE B C 1
ATOM 3609 O O . ILE B 1 223 ? -1.23 12.828 27.797 1 84.5 223 ILE B O 1
ATOM 3613 N N . ASN B 1 224 ? -2.582 12.078 29.469 1 70.19 224 ASN B N 1
ATOM 3614 C CA . ASN B 1 224 ? -1.562 11.406 30.266 1 70.19 224 ASN B CA 1
ATOM 3615 C C . ASN B 1 224 ? -1.479 9.914 29.938 1 70.19 224 ASN B C 1
ATOM 3617 O O . ASN B 1 224 ? -2.484 9.305 29.562 1 70.19 224 ASN B O 1
#

Organism: NCBI:txid1629725

Solvent-accessible surface area (backbone atoms only — not comparable to full-atom values): 23618 Å² total; per-residue (Å²): 130,82,55,63,31,66,42,62,35,74,75,80,65,85,86,58,43,52,34,67,62,51,50,52,50,51,43,28,52,46,28,54,69,48,85,54,33,30,39,36,38,30,10,39,66,49,38,55,38,69,73,22,59,48,27,67,73,48,51,48,78,66,41,50,43,78,53,28,38,73,73,33,29,42,14,27,53,37,25,41,52,74,65,46,46,64,53,47,76,51,78,47,53,35,37,37,46,42,67,41,86,59,43,75,91,52,53,34,66,42,48,44,51,12,52,52,48,39,51,51,51,51,38,70,68,59,48,87,37,36,36,37,33,55,41,55,60,69,37,21,37,43,88,33,70,65,27,52,35,31,51,48,28,35,50,54,50,49,52,54,63,68,35,74,91,65,57,48,81,81,43,57,57,45,43,76,38,89,39,47,67,91,55,61,42,96,88,49,33,45,53,52,70,38,17,62,62,26,66,46,64,27,55,63,22,44,40,72,42,44,44,64,55,55,51,50,52,27,58,76,68,69,54,133,130,83,57,64,32,68,43,64,34,74,76,80,64,87,83,58,42,52,34,66,60,51,50,51,50,50,43,28,52,45,27,53,68,47,84,52,33,31,38,37,40,29,11,39,66,49,38,54,38,71,73,22,59,50,28,67,74,49,52,48,79,66,41,52,44,78,54,29,38,74,73,34,28,41,14,29,52,37,25,41,53,75,66,44,45,64,53,47,77,52,79,45,54,36,36,38,46,43,66,41,87,59,42,76,91,52,53,35,66,41,47,44,50,12,51,52,48,39,52,52,51,50,38,71,70,58,48,87,37,35,36,36,34,54,41,54,60,66,36,20,38,43,86,34,69,66,27,52,34,31,52,48,28,35,51,52,50,48,53,56,61,69,35,75,89,68,55,50,82,80,44,57,57,46,43,76,39,88,40,48,66,90,55,63,43,96,87,50,33,44,53,54,71,38,16,64,63,26,65,46,64,28,54,65,21,44,41,73,43,43,44,64,55,56,51,50,49,28,58,75,67,71,52,133

Radius of gyration: 22.72 Å; Cα contacts (8 Å, |Δi|>4): 850; chains: 2; bounding box: 52×69×62 Å

InterPro domains:
  IPR013830 SGNH hydrolase-type esterase domain [PF13472] (40-207)
  IPR036514 SGNH hydrolase superfamily [G3DSA:3.40.50.1110] (1-223)

Sequence (448 aa):
MNNPCVIPTPGEDTVGDGRWMSMHARFMQEAKTTESEIVFIGDSIIQQMQFSTLWNEKISSLHCLNFGIGGDRVENVLWRIQNGELDFNVKIKAVVLFVGTNNIDCTPHEVFEGLLEIIRNIKDKLGDVNIIIPTLLPRGQFPNPYRDRNDHVNTFLLDKFFNQDIADELTKNVHVVSVHDNIIQGDQSISHYLMYDYLHLTDTGYTKIFEPVYYKLCSILNINMNNPCVIPTPGEDTVGDGRWMSMHARFMQEAKTTESEIVFIGDSIIQQMQFSTLWNEKISSLHCLNFGIGGDRVENVLWRIQNGELDFNVKIKAVVLFVGTNNIDCTPHEVFEGLLEIIRNIKDKLGDVNIIIPTLLPRGQFPNPYRDRNDHVNTFLLDKFFNQDIADELTKNVHVVSVHDNIIQGDQSISHYLMYDYLHLTDTGYTKIFEPVYYKLCSILNIN

Nearest PDB structures (foldseek):
  3dt8-assembly1_A  TM=9.711E-01  e=4.651E-23  Bos taurus
  1bwq-assembly1_A-2  TM=9.722E-01  e=1.125E-22  Bos taurus
  1es9-assembly1_A-2  TM=9.726E-01  e=1.700E-22  Bos taurus
  1wab-assembly1_A  TM=9.733E-01  e=1.912E-22  Bos taurus
  1vyh-assembly1_A  TM=9.596E-01  e=9.430E-23  Homo sapiens

Foldseek 3Di:
DPLLLLAQDADDPPPPPCVRVVLLVVLLVCQAPDPQQEEEAEEVQLVCCCVAPCNVPFVCVSVYYGHYYHLDALNNSVNSLVVRNNVHPDQHAEYEYEHHLNVQVGALVSSLVSVLSSLVSCCVRRPPHAYEYEQAAAFDQADDVSSVRSVVNNVVVCCQQVDPVNDDPSNPNYHYDYQHPPQADPVRGGDCQQPVNRHHGDSVNCCNRCVRVSVVVCVSVVND/DPLLLLAQDADDPPPPPCVRVVLLVVLLVCQAPDPQQEEEAEEVQLVCCCVAPCNVVFVCVSVYYGHYYHLDALNNSVNSLVVRNNVHPDQHAEYEYEHHLNVQVGALVSSLVSVLSSLVSCCVNRPNHAYEYEQAAAFDQADDVSSVRSVVNNVVVCCCQVDPVNDDPSNPNYHYDYQHPPQADPVRGGDCQQPVNRHHGDSVNCCNRCVRVSVVVCVSVVND

pLDDT: mean 97.0, std 3.89, range [60.28, 98.94]